Protein AF-A0A4C1ZN39-F1 (afdb_monomer_lite)

Foldseek 3Di:
DVVVVVVVVVVVVVVVVVVVVVVVVVVVVVVVVVVVVVVVVVVVVVVVVVVVVVVVVVVVVVVVVVVVVVVVVVVVVVVVVVVVVVVVVVVVVVVVVVVVVVCCVVPPVVVVVVVVVVVVVVVVVVVVVVVVVVVVVVVVVVVVVVVVVVVVVVVVVVVVVVVVVVVVVVVVVVVVVVVVVVVVVVVVVVVVVVVVVVVVVVVVVVVVVVVVVVVVVVVVVVVVVVVVVVVVVVVVVVVVVVVVVVVVVVVVVVVVVVVVVVVVVVVVVVVVVVVVVVVVVVVVVVVVVVVVVVVVVVVVVVVVVVVVVVVVVVVVVVVVVVVVVVVVVVVVVVVVVVVVVVVVVVVVVVVVVVVVVVVVVVCVVVNHYDEDDDEYDDDYDDYDEEEYDYDYDEDYDDEEEYDDDDDDDDDDDDDDDDDDDDPDPVVVVVVVVVVVVVVVVVVVVVVVVVVVVVVVVVVVVVVVVVVVVVVVVVVVVVVVVVVVVVVVVVVVVVVVVVVVVVVVVVVVVVVVVVVVVVVVVVCVVVPPDDDDDDDDDDDDDDDDDDDDDDPDDDDDDDDD

InterPro domains:
  IPR030465 Centrosomal protein of 131kDa [PTHR31540] (7-375)
  IPR060548 CEP131, coiled-coil domain [PF27681] (3-84)
  IPR060549 CEP131, C-terminal domain [PF27695] (118-371)
  IPR060549 CEP131, C-terminal domain [PF27695] (429-509)

Radius of gyration: 135.56 Å; chains: 1; bounding box: 241×56×458 Å

Sequence (560 aa):
MIAKVNALEKQSNRNVSKVKQECEAAIKRHQNFIDQLINDKKTLNHRIEQLVDERRSMEERWKRSAQTLEERYKLELKNQHDKMVAAQQVARQRWVRQKAEKIKELTVKGLEEELREMADRQQKEIADLRMAQAEQMSRMQVKHNAELEELRRTMEEEKETALIKERQLASSRMEKQILELELTYQEQRTKLVNEMRAENERLAEALGERERTNKLQIEEWRQEQERIIEEKKSLEEDELAKKKENLEEELKRHRKEMEGEFERYKREFEAEQQVILKRKVTEISMQHKLERDREIEKAIESMEAEAQQGRKELQDALRRNKEQYEIELKELAETEQATLKRYQDAQARIRQTEAKCAELEVTISQLETRNRVLVEVCIIECSIGLHRIFFQKPGNTLVTPLVLLVCTGGGYHLVSGDSPAPLKCYKKKNSQLEEQAEETRASCENSWKSKLEQCRVEMNELKKTHEEQMHQLYAKVKVAVARKDTAIQALTRESAKAQEKIALLEQKLQQQRKDFLKQNVREKSVGELDTPLGYVKRDLGSKRRTTPPNPAHLIRAPHP

pLDDT: mean 77.3, std 20.12, range [15.05, 98.0]

Structure (mmCIF, N/CA/C/O backbone):
data_AF-A0A4C1ZN39-F1
#
_entry.id   AF-A0A4C1ZN39-F1
#
loop_
_atom_site.group_PDB
_atom_site.id
_atom_site.type_symbol
_atom_site.label_atom_id
_atom_site.label_alt_id
_atom_site.label_comp_id
_atom_site.label_asym_id
_atom_site.label_entity_id
_atom_site.label_seq_id
_atom_site.pdbx_PDB_ins_code
_atom_site.Cartn_x
_atom_site.Cartn_y
_atom_site.Cartn_z
_atom_site.occupancy
_atom_site.B_iso_or_equiv
_atom_site.auth_seq_id
_atom_site.auth_comp_id
_atom_site.auth_asym_id
_atom_site.auth_atom_id
_atom_site.pdbx_PDB_model_num
ATOM 1 N N . MET A 1 1 ? 136.713 -0.953 -186.720 1.00 53.69 1 MET A N 1
ATOM 2 C CA . MET A 1 1 ? 135.593 -0.441 -185.890 1.00 53.69 1 MET A CA 1
ATOM 3 C C . MET A 1 1 ? 135.269 -1.337 -184.691 1.00 53.69 1 MET A C 1
ATOM 5 O O . MET A 1 1 ? 135.298 -0.821 -183.581 1.00 53.69 1 MET A O 1
ATOM 9 N N . ILE A 1 2 ? 135.007 -2.640 -184.886 1.00 60.47 2 ILE A N 1
ATOM 10 C CA . ILE A 1 2 ? 134.449 -3.594 -183.892 1.00 60.47 2 ILE A CA 1
ATOM 11 C C . ILE A 1 2 ? 134.962 -3.423 -182.443 1.00 60.47 2 ILE A C 1
ATOM 13 O O . ILE A 1 2 ? 134.154 -3.275 -181.529 1.00 60.47 2 ILE A O 1
ATOM 17 N N . ALA A 1 3 ? 136.282 -3.368 -182.220 1.00 61.78 3 ALA A N 1
ATOM 18 C CA . ALA A 1 3 ? 136.865 -3.264 -180.874 1.00 61.78 3 ALA A CA 1
ATOM 19 C C . ALA A 1 3 ? 136.377 -2.049 -180.050 1.00 61.78 3 ALA A C 1
ATOM 21 O O . ALA A 1 3 ? 136.290 -2.131 -178.826 1.00 61.78 3 ALA A O 1
ATOM 22 N N . LYS A 1 4 ? 136.020 -0.931 -180.704 1.00 59.69 4 LYS A N 1
ATOM 23 C CA . LYS A 1 4 ? 135.564 0.291 -180.020 1.00 59.69 4 LYS A CA 1
ATOM 24 C C . LYS A 1 4 ? 134.121 0.172 -179.509 1.00 59.69 4 LYS A C 1
ATOM 26 O O . LYS A 1 4 ? 133.805 0.742 -178.472 1.00 59.69 4 LYS A O 1
ATOM 31 N N . VAL A 1 5 ? 133.277 -0.611 -180.190 1.00 63.00 5 VAL A N 1
ATOM 32 C CA . VAL A 1 5 ? 131.890 -0.891 -179.769 1.00 63.00 5 VAL A CA 1
ATOM 33 C C . VAL A 1 5 ? 131.886 -1.774 -178.520 1.00 63.00 5 VAL A C 1
ATOM 35 O O . VAL A 1 5 ? 131.293 -1.410 -177.512 1.00 63.00 5 VAL A O 1
ATOM 38 N N . ASN A 1 6 ? 132.640 -2.877 -178.545 1.00 66.00 6 ASN A N 1
ATOM 39 C CA . ASN A 1 6 ? 132.684 -3.855 -177.450 1.00 66.00 6 ASN A CA 1
ATOM 40 C C . ASN A 1 6 ? 133.222 -3.248 -176.127 1.00 66.00 6 ASN A C 1
ATOM 42 O O . ASN A 1 6 ? 132.794 -3.612 -175.030 1.00 66.00 6 ASN A O 1
ATOM 46 N N . ALA A 1 7 ? 134.129 -2.266 -176.221 1.00 66.94 7 ALA A N 1
ATOM 47 C CA . ALA A 1 7 ? 134.603 -1.492 -175.071 1.00 66.94 7 ALA A CA 1
ATOM 48 C C . ALA A 1 7 ? 133.510 -0.577 -174.478 1.00 66.94 7 ALA A C 1
ATOM 50 O O . ALA A 1 7 ? 133.316 -0.569 -173.260 1.00 66.94 7 ALA A O 1
ATOM 51 N N . LEU A 1 8 ? 132.772 0.148 -175.329 1.00 66.31 8 LEU A N 1
ATOM 52 C CA . LEU A 1 8 ? 131.648 1.001 -174.919 1.00 66.31 8 LEU A CA 1
ATOM 53 C C . LEU A 1 8 ? 130.492 0.183 -174.326 1.00 66.31 8 LEU A C 1
ATOM 55 O O . LEU A 1 8 ? 129.876 0.603 -173.354 1.00 66.31 8 LEU A O 1
ATOM 59 N N . GLU A 1 9 ? 130.237 -1.012 -174.850 1.00 72.62 9 GLU A N 1
ATOM 60 C CA . GLU A 1 9 ? 129.202 -1.930 -174.365 1.00 72.62 9 GLU A CA 1
ATOM 61 C C . GLU A 1 9 ? 129.527 -2.471 -172.959 1.00 72.62 9 GLU A C 1
ATOM 63 O O . GLU A 1 9 ? 128.688 -2.427 -172.055 1.00 72.62 9 GLU A O 1
ATOM 68 N N . LYS A 1 10 ? 130.789 -2.855 -172.704 1.00 74.81 10 LYS A N 1
ATOM 69 C CA . LYS A 1 10 ? 131.269 -3.169 -171.344 1.00 74.81 10 LYS A CA 1
ATOM 70 C C . LYS A 1 10 ? 131.246 -1.962 -170.403 1.00 74.81 10 LYS A C 1
ATOM 72 O O . LYS A 1 10 ? 131.022 -2.145 -169.207 1.00 74.81 10 LYS A O 1
ATOM 77 N N . GLN A 1 11 ? 131.465 -0.745 -170.902 1.00 76.00 11 GLN A N 1
ATOM 78 C CA . GLN A 1 11 ? 131.330 0.477 -170.103 1.00 76.00 11 GLN A CA 1
ATOM 79 C C . GLN A 1 11 ? 129.857 0.765 -169.762 1.00 76.00 11 GLN A C 1
ATOM 81 O O . GLN A 1 11 ? 129.551 1.053 -168.607 1.00 76.00 11 GLN A O 1
ATOM 86 N N . SER A 1 12 ? 128.945 0.590 -170.721 1.00 75.94 12 SER A N 1
ATOM 87 C CA . SER A 1 12 ? 127.497 0.718 -170.530 1.00 75.94 12 SER A CA 1
ATOM 88 C C . SER A 1 12 ? 126.984 -0.256 -169.467 1.00 75.94 12 SER A C 1
ATOM 90 O O . SER A 1 12 ? 126.420 0.174 -168.465 1.00 75.94 12 SER A O 1
ATOM 92 N N . ASN A 1 13 ? 127.296 -1.553 -169.584 1.00 76.50 13 ASN A N 1
ATOM 93 C CA . ASN A 1 13 ? 126.868 -2.557 -168.601 1.00 76.50 13 ASN A CA 1
ATOM 94 C C . ASN A 1 13 ? 127.448 -2.316 -167.192 1.00 76.50 13 ASN A C 1
ATOM 96 O O . ASN A 1 13 ? 126.787 -2.609 -166.196 1.00 76.50 13 ASN A O 1
ATOM 100 N N . ARG A 1 14 ? 128.648 -1.728 -167.075 1.00 78.69 14 ARG A N 1
ATOM 101 C CA . ARG A 1 14 ? 129.199 -1.282 -165.779 1.00 78.69 14 ARG A CA 1
ATOM 102 C C . ARG A 1 14 ? 128.427 -0.095 -165.201 1.00 78.69 14 ARG A C 1
ATOM 104 O O . ARG A 1 14 ? 128.161 -0.091 -164.003 1.00 78.69 14 ARG A O 1
ATOM 111 N N . ASN A 1 15 ? 128.040 0.872 -166.032 1.00 78.56 15 ASN A N 1
ATOM 112 C CA . ASN A 1 15 ? 127.225 2.012 -165.609 1.00 78.56 15 ASN A CA 1
ATOM 113 C C . ASN A 1 15 ? 125.816 1.562 -165.187 1.00 78.56 15 ASN A C 1
ATOM 115 O O . ASN A 1 15 ? 125.360 1.943 -164.115 1.00 78.56 15 ASN A O 1
ATOM 119 N N . VAL A 1 16 ? 125.166 0.686 -165.963 1.00 80.94 16 VAL A N 1
ATOM 120 C CA . VAL A 1 16 ? 123.866 0.080 -165.616 1.00 80.94 16 VAL A CA 1
ATOM 121 C C . VAL A 1 16 ? 123.954 -0.695 -164.298 1.00 80.94 16 VAL A C 1
ATOM 123 O O . VAL A 1 16 ? 123.079 -0.550 -163.450 1.00 80.94 16 VAL A O 1
ATOM 126 N N . SER A 1 17 ? 125.023 -1.469 -164.081 1.00 81.56 17 SER A N 1
ATOM 127 C CA . SER A 1 17 ? 125.236 -2.196 -162.821 1.00 81.56 17 SER A CA 1
ATOM 128 C C . SER A 1 17 ? 125.414 -1.255 -161.620 1.00 81.56 17 SER A C 1
ATOM 130 O O . SER A 1 17 ? 124.803 -1.483 -160.577 1.00 81.56 17 SER A O 1
ATOM 132 N N . LYS A 1 18 ? 126.164 -0.150 -161.773 1.00 84.44 18 LYS A N 1
ATOM 133 C CA . LYS A 1 18 ? 126.271 0.893 -160.736 1.00 84.44 18 LYS A CA 1
ATOM 134 C C . LYS A 1 18 ? 124.925 1.539 -160.422 1.00 84.44 18 LYS A C 1
ATOM 136 O O . LYS A 1 18 ? 124.524 1.535 -159.266 1.00 84.44 18 LYS A O 1
ATOM 141 N N . VAL A 1 19 ? 124.203 2.014 -161.439 1.00 83.25 19 VAL A N 1
ATOM 142 C CA . VAL A 1 19 ? 122.871 2.620 -161.262 1.00 83.25 19 VAL A CA 1
ATOM 143 C C . VAL A 1 19 ? 121.916 1.630 -160.589 1.00 83.25 19 VAL A C 1
ATOM 145 O O . VAL A 1 19 ? 121.197 2.008 -159.671 1.00 83.25 19 VAL A O 1
ATOM 148 N N . LYS A 1 20 ? 121.960 0.342 -160.954 1.00 84.31 20 LYS A N 1
ATOM 149 C CA . LYS A 1 20 ? 121.171 -0.708 -160.295 1.00 84.31 20 LYS A CA 1
ATOM 150 C C . LYS A 1 20 ? 121.534 -0.863 -158.814 1.00 84.31 20 LYS A C 1
ATOM 152 O O . LYS A 1 20 ? 120.626 -0.897 -157.992 1.00 84.31 20 LYS A O 1
ATOM 157 N N . GLN A 1 21 ? 122.821 -0.886 -158.458 1.00 85.56 21 GLN A N 1
ATOM 158 C CA . GLN A 1 21 ? 123.270 -0.935 -157.058 1.00 85.56 21 GLN A CA 1
ATOM 159 C C . GLN A 1 21 ? 122.907 0.336 -156.271 1.00 85.56 21 GLN A C 1
ATOM 161 O O . GLN A 1 21 ? 122.518 0.249 -155.109 1.00 85.56 21 GLN A O 1
ATOM 166 N N . GLU A 1 22 ? 122.989 1.514 -156.891 1.00 84.25 22 GLU A N 1
ATOM 167 C CA . GLU A 1 22 ? 122.606 2.797 -156.291 1.00 84.25 22 GLU A CA 1
ATOM 168 C C . GLU A 1 22 ? 121.086 2.870 -156.054 1.00 84.25 22 GLU A C 1
ATOM 170 O O . GLU A 1 22 ? 120.650 3.263 -154.968 1.00 84.25 22 GLU A O 1
ATOM 175 N N . CYS A 1 23 ? 120.277 2.394 -157.008 1.00 84.31 23 CYS A N 1
ATOM 176 C CA . CYS A 1 23 ? 118.833 2.216 -156.852 1.00 84.31 23 CYS A CA 1
ATOM 177 C C . CYS A 1 23 ? 118.491 1.176 -155.774 1.00 84.31 23 CYS A C 1
ATOM 179 O O . CYS A 1 23 ? 117.649 1.451 -154.926 1.00 84.31 23 CYS A O 1
ATOM 181 N N . GLU A 1 24 ? 119.152 0.017 -155.740 1.00 88.00 24 GLU A N 1
ATOM 182 C CA . GLU A 1 24 ? 118.952 -1.005 -154.700 1.00 88.00 24 GLU A CA 1
ATOM 183 C C . GLU A 1 24 ? 119.334 -0.484 -153.304 1.00 88.00 24 GLU A C 1
ATOM 185 O O . GLU A 1 24 ? 118.616 -0.726 -152.333 1.00 88.00 24 GLU A O 1
ATOM 190 N N . ALA A 1 25 ? 120.405 0.307 -153.192 1.00 87.06 25 ALA A N 1
ATOM 191 C CA . ALA A 1 25 ? 120.806 0.967 -151.950 1.00 87.06 25 ALA A CA 1
ATOM 192 C C . ALA A 1 25 ? 119.880 2.134 -151.553 1.00 87.06 25 ALA A C 1
ATOM 194 O O . ALA A 1 25 ? 119.763 2.451 -150.367 1.00 87.06 25 ALA A O 1
ATOM 195 N N . ALA A 1 26 ? 119.211 2.792 -152.505 1.00 86.62 26 ALA A N 1
ATOM 196 C CA . ALA A 1 26 ? 118.139 3.747 -152.223 1.00 86.62 26 ALA A CA 1
ATOM 197 C C . ALA A 1 26 ? 116.871 3.024 -151.739 1.00 86.62 26 ALA A C 1
ATOM 199 O O . ALA A 1 26 ? 116.381 3.329 -150.654 1.00 86.62 26 ALA A O 1
ATOM 200 N N . ILE A 1 27 ? 116.410 2.001 -152.467 1.00 87.75 27 ILE A N 1
ATOM 201 C CA . ILE A 1 27 ? 115.259 1.160 -152.105 1.00 87.75 27 ILE A CA 1
ATOM 202 C C . ILE A 1 27 ? 115.457 0.546 -150.718 1.00 87.75 27 ILE A C 1
ATOM 204 O O . ILE A 1 27 ? 114.564 0.649 -149.888 1.00 87.75 27 ILE A O 1
ATOM 208 N N . LYS A 1 28 ? 116.635 -0.011 -150.406 1.00 90.00 28 LYS A N 1
ATOM 209 C CA . LYS A 1 28 ? 116.909 -0.597 -149.084 1.00 90.00 28 LYS A CA 1
ATOM 210 C C . LYS A 1 28 ? 116.916 0.443 -147.956 1.00 90.00 28 LYS A C 1
ATOM 212 O O . LYS A 1 28 ? 116.462 0.140 -146.858 1.00 90.00 28 LYS A O 1
ATOM 217 N N . ARG A 1 29 ? 117.368 1.678 -148.210 1.00 89.75 29 ARG A N 1
ATOM 218 C CA . ARG A 1 29 ? 117.242 2.784 -147.239 1.00 89.75 29 ARG A CA 1
ATOM 219 C C . ARG A 1 29 ? 115.787 3.210 -147.047 1.00 89.75 29 ARG A C 1
ATOM 221 O O . ARG A 1 29 ? 115.376 3.411 -145.910 1.00 89.75 29 ARG A O 1
ATOM 228 N N . HIS A 1 30 ? 115.005 3.303 -148.123 1.00 91.00 30 HIS A N 1
ATOM 229 C CA . HIS A 1 30 ? 113.576 3.605 -148.037 1.00 91.00 30 HIS A CA 1
ATOM 230 C C . HIS A 1 30 ? 112.795 2.491 -147.331 1.00 91.00 30 HIS A C 1
ATOM 232 O O . HIS A 1 30 ? 111.967 2.805 -146.488 1.00 91.00 30 HIS A O 1
ATOM 238 N N . GLN A 1 31 ? 113.106 1.218 -147.591 1.00 91.50 31 GLN A N 1
ATOM 239 C CA . GLN A 1 31 ? 112.515 0.071 -146.901 1.00 91.50 31 GLN A CA 1
ATOM 240 C C . GLN A 1 31 ? 112.815 0.125 -145.398 1.00 91.50 31 GLN A C 1
ATOM 242 O O . GLN A 1 31 ? 111.883 0.159 -144.606 1.00 91.50 31 GLN A O 1
ATOM 247 N N . ASN A 1 32 ? 114.087 0.274 -145.004 1.00 92.00 32 ASN A N 1
ATOM 248 C CA . ASN A 1 32 ? 114.463 0.431 -143.595 1.00 92.00 32 ASN A CA 1
ATOM 249 C C . ASN A 1 32 ? 113.745 1.620 -142.918 1.00 92.00 32 ASN A C 1
ATOM 251 O O . ASN A 1 32 ? 113.350 1.517 -141.761 1.00 92.00 32 ASN A O 1
ATOM 255 N N . PHE A 1 33 ? 113.571 2.743 -143.625 1.00 93.00 33 PHE A N 1
ATOM 256 C CA . PHE A 1 33 ? 112.860 3.919 -143.112 1.00 93.00 33 PHE A CA 1
ATOM 257 C C . PHE A 1 33 ? 111.342 3.693 -143.004 1.00 93.00 33 PHE A C 1
ATOM 259 O O . PHE A 1 33 ? 110.729 4.119 -142.030 1.00 93.00 33 PHE A O 1
ATOM 266 N N . ILE A 1 34 ? 110.737 2.976 -143.955 1.00 92.44 34 ILE A N 1
ATOM 267 C CA . ILE A 1 34 ? 109.336 2.538 -143.896 1.00 92.44 34 ILE A CA 1
ATOM 268 C C . ILE A 1 34 ? 109.130 1.576 -142.720 1.00 92.44 34 ILE A C 1
ATOM 270 O O . ILE A 1 34 ? 108.191 1.757 -141.951 1.00 92.44 34 ILE A O 1
ATOM 274 N N . ASP A 1 35 ? 110.023 0.606 -142.527 1.00 93.25 35 ASP A N 1
ATOM 275 C CA . ASP A 1 35 ? 109.957 -0.356 -141.423 1.00 93.25 35 ASP A CA 1
ATOM 276 C C . ASP A 1 35 ? 110.160 0.326 -140.060 1.00 93.25 35 ASP A C 1
ATOM 278 O O . ASP A 1 35 ? 109.463 -0.004 -139.095 1.00 93.25 35 ASP A O 1
ATOM 282 N N . GLN A 1 36 ? 111.037 1.336 -139.987 1.00 92.94 36 GLN A N 1
ATOM 283 C CA . GLN A 1 36 ? 111.154 2.211 -138.821 1.00 92.94 36 GLN A CA 1
ATOM 284 C C . GLN A 1 36 ? 109.842 2.969 -138.567 1.00 92.94 36 GLN A C 1
ATOM 286 O O . GLN A 1 36 ? 109.280 2.829 -137.486 1.00 92.94 36 GLN A O 1
ATOM 291 N N . LEU A 1 37 ? 109.290 3.680 -139.557 1.00 94.25 37 LEU A N 1
ATOM 292 C CA . LEU A 1 37 ? 108.017 4.405 -139.415 1.00 94.25 37 LEU A CA 1
ATOM 293 C C . LEU A 1 37 ? 106.839 3.485 -139.048 1.00 94.25 37 LEU A C 1
ATOM 295 O O . LEU A 1 37 ? 105.943 3.891 -138.309 1.00 94.25 37 LEU A O 1
ATOM 299 N N . ILE A 1 38 ? 106.830 2.238 -139.527 1.00 92.81 38 ILE A N 1
ATOM 300 C CA . ILE A 1 38 ? 105.842 1.220 -139.149 1.00 92.81 38 ILE A CA 1
ATOM 301 C C . ILE A 1 38 ? 106.004 0.824 -137.676 1.00 92.81 38 ILE A C 1
ATOM 303 O O . ILE A 1 38 ? 105.000 0.672 -136.979 1.00 92.81 38 ILE A O 1
ATOM 307 N N . ASN A 1 39 ? 107.232 0.662 -137.183 1.00 93.25 39 ASN A N 1
ATOM 308 C CA . ASN A 1 39 ? 107.491 0.312 -135.786 1.00 93.25 39 ASN A CA 1
ATOM 309 C C . ASN A 1 39 ? 107.272 1.499 -134.834 1.00 93.25 39 ASN A C 1
ATOM 311 O O . ASN A 1 39 ? 106.670 1.313 -133.775 1.00 93.25 39 ASN A O 1
ATOM 315 N N . ASP A 1 40 ? 107.631 2.716 -135.240 1.00 93.19 40 ASP A N 1
ATOM 316 C CA . ASP A 1 40 ? 107.322 3.952 -134.517 1.00 93.19 40 ASP A CA 1
ATOM 317 C C . ASP A 1 40 ? 105.799 4.144 -134.430 1.00 93.19 40 ASP A C 1
ATOM 319 O O . ASP A 1 40 ? 105.265 4.357 -133.342 1.00 93.19 40 ASP A O 1
ATOM 323 N N . LYS A 1 41 ? 105.064 3.938 -135.536 1.00 94.62 41 LYS A N 1
ATOM 324 C CA . LYS A 1 41 ? 103.590 3.940 -135.552 1.00 94.62 41 LYS A CA 1
ATOM 325 C C . LYS A 1 41 ? 102.992 2.869 -134.635 1.00 94.62 41 LYS A C 1
ATOM 327 O O . LYS A 1 41 ? 102.051 3.173 -133.911 1.00 94.62 41 LYS A O 1
ATOM 332 N N . LYS A 1 42 ? 103.499 1.629 -134.646 1.00 94.81 42 LYS A N 1
ATOM 333 C CA . LYS A 1 42 ? 103.030 0.566 -133.731 1.00 94.81 42 LYS A CA 1
ATOM 334 C C . LYS A 1 42 ? 103.260 0.950 -132.268 1.00 94.81 42 LYS A C 1
ATOM 336 O O . LYS A 1 42 ? 102.365 0.772 -131.450 1.00 94.81 42 LYS A O 1
ATOM 341 N N . THR A 1 43 ? 104.427 1.509 -131.955 1.00 93.81 43 THR A N 1
ATOM 342 C CA . THR A 1 43 ? 104.801 1.930 -130.596 1.00 93.81 43 THR A CA 1
ATOM 343 C C . THR A 1 43 ? 103.945 3.107 -130.121 1.00 93.81 43 THR A C 1
ATOM 345 O O . THR A 1 43 ? 103.439 3.088 -129.000 1.00 93.81 43 THR A O 1
ATOM 348 N N . LEU A 1 44 ? 103.705 4.095 -130.991 1.00 93.81 44 LEU A N 1
ATOM 349 C CA . LEU A 1 44 ? 102.790 5.211 -130.742 1.00 93.81 44 LEU A CA 1
ATOM 350 C C . LEU A 1 44 ? 101.347 4.739 -130.557 1.00 93.81 44 LEU A C 1
ATOM 352 O O . LEU A 1 44 ? 100.720 5.131 -129.578 1.00 93.81 44 LEU A O 1
ATOM 356 N N . ASN A 1 45 ? 100.836 3.866 -131.432 1.00 94.25 45 ASN A N 1
ATOM 357 C CA . ASN A 1 45 ? 99.505 3.272 -131.284 1.00 94.25 45 ASN A CA 1
ATOM 358 C C . ASN A 1 45 ? 99.374 2.549 -129.939 1.00 94.25 45 ASN A C 1
ATOM 360 O O . ASN A 1 45 ? 98.434 2.823 -129.200 1.00 94.25 45 ASN A O 1
ATOM 364 N N . HIS A 1 46 ? 100.344 1.706 -129.577 1.00 94.69 46 HIS A N 1
ATOM 365 C CA . HIS A 1 46 ? 100.300 0.991 -128.307 1.00 94.69 46 HIS A CA 1
ATOM 366 C C . HIS A 1 46 ? 100.385 1.934 -127.096 1.00 94.69 46 HIS A C 1
ATOM 368 O O . HIS A 1 46 ? 99.700 1.721 -126.097 1.00 94.69 46 HIS A O 1
ATOM 374 N N . ARG A 1 47 ? 101.152 3.033 -127.174 1.00 94.88 47 ARG A N 1
ATOM 375 C CA . ARG A 1 47 ? 101.153 4.045 -126.105 1.00 94.88 47 ARG A CA 1
ATOM 376 C C . ARG A 1 47 ? 99.845 4.844 -126.053 1.00 94.88 47 ARG A C 1
ATOM 378 O O . ARG A 1 47 ? 99.432 5.223 -124.962 1.00 94.88 47 ARG A O 1
ATOM 385 N N . ILE A 1 48 ? 99.171 5.064 -127.183 1.00 94.94 48 ILE A N 1
ATOM 386 C CA . ILE A 1 48 ? 97.827 5.663 -127.236 1.00 94.94 48 ILE A CA 1
ATOM 387 C C . ILE A 1 48 ? 96.793 4.717 -126.609 1.00 94.94 48 ILE A C 1
ATOM 389 O O . ILE A 1 48 ? 95.998 5.169 -125.793 1.00 94.94 48 ILE A O 1
ATOM 393 N N . GLU A 1 49 ? 96.834 3.419 -126.921 1.00 95.12 49 GLU A N 1
ATOM 394 C CA . GLU A 1 49 ? 95.994 2.382 -126.300 1.00 95.12 49 GLU A CA 1
ATOM 395 C C . GLU A 1 49 ? 96.188 2.356 -124.776 1.00 95.12 49 GLU A C 1
ATOM 397 O O . GLU A 1 49 ? 95.221 2.523 -124.032 1.00 95.12 49 GLU A O 1
ATOM 402 N N . GLN A 1 50 ? 97.442 2.278 -124.309 1.00 94.69 50 GLN A N 1
ATOM 403 C CA . GLN A 1 50 ? 97.782 2.369 -122.884 1.00 94.69 50 GLN A CA 1
ATOM 404 C C . GLN A 1 50 ? 97.229 3.646 -122.240 1.00 94.69 50 GLN A C 1
ATOM 406 O O . GLN A 1 50 ? 96.602 3.570 -121.190 1.00 94.69 50 GLN A O 1
ATOM 411 N N . LEU A 1 51 ? 97.411 4.817 -122.862 1.00 95.00 51 LEU A N 1
ATOM 412 C CA . LEU A 1 51 ? 96.903 6.088 -122.334 1.00 95.00 51 LEU A CA 1
ATOM 413 C C . LEU A 1 51 ? 95.367 6.155 -122.316 1.00 95.00 51 LEU A C 1
ATOM 415 O O . LEU A 1 51 ? 94.798 6.787 -121.427 1.00 95.00 51 LEU A O 1
ATOM 419 N N . VAL A 1 52 ? 94.679 5.507 -123.261 1.00 95.50 52 VAL A N 1
ATOM 420 C CA . VAL A 1 52 ? 93.211 5.406 -123.278 1.00 95.50 52 VAL A CA 1
ATOM 421 C C . VAL A 1 52 ? 92.711 4.507 -122.147 1.00 95.50 52 VAL A C 1
ATOM 423 O O . VAL A 1 52 ? 91.780 4.907 -121.446 1.00 95.50 52 VAL A O 1
ATOM 426 N N . ASP A 1 53 ? 93.340 3.356 -121.906 1.00 94.69 53 ASP A N 1
ATOM 427 C CA . ASP A 1 53 ? 92.970 2.462 -120.802 1.00 94.69 53 ASP A CA 1
ATOM 428 C C . ASP A 1 53 ? 93.386 3.017 -119.427 1.00 94.69 53 ASP A C 1
ATOM 430 O O . ASP A 1 53 ? 92.606 2.945 -118.474 1.00 94.69 53 ASP A O 1
ATOM 434 N N . GLU A 1 54 ? 94.547 3.675 -119.318 1.00 94.81 54 GLU A N 1
ATOM 435 C CA . GLU A 1 54 ? 94.945 4.467 -118.145 1.00 94.81 54 GLU A CA 1
ATOM 436 C C . GLU A 1 54 ? 93.861 5.512 -117.831 1.00 94.81 54 GLU A C 1
ATOM 438 O O . GLU A 1 54 ? 93.330 5.528 -116.714 1.00 94.81 54 GLU A O 1
ATOM 443 N N . ARG A 1 55 ? 93.457 6.323 -118.824 1.00 93.38 55 ARG A N 1
ATOM 444 C CA . ARG A 1 55 ? 92.411 7.350 -118.680 1.00 93.38 55 ARG A CA 1
ATOM 445 C C . ARG A 1 55 ? 91.068 6.741 -118.281 1.00 93.38 55 ARG A C 1
ATOM 447 O O . ARG A 1 55 ? 90.469 7.204 -117.316 1.00 93.38 55 ARG A O 1
ATOM 454 N N . ARG A 1 56 ? 90.628 5.668 -118.944 1.00 94.94 56 ARG A N 1
ATOM 455 C CA . ARG A 1 56 ? 89.370 4.959 -118.649 1.00 94.94 56 ARG A CA 1
ATOM 456 C C . ARG A 1 56 ? 89.363 4.361 -117.238 1.00 94.94 56 ARG A C 1
ATOM 458 O O . ARG A 1 56 ? 88.371 4.474 -116.520 1.00 94.94 56 ARG A O 1
ATOM 465 N N . SER A 1 57 ? 90.487 3.795 -116.794 1.00 93.75 57 SER A N 1
ATOM 466 C CA . SER A 1 57 ? 90.642 3.280 -115.428 1.00 93.75 57 SER A CA 1
ATOM 467 C C . SER A 1 57 ? 90.605 4.391 -114.370 1.00 93.75 57 SER A C 1
ATOM 469 O O . SER A 1 57 ? 90.199 4.143 -113.234 1.00 93.75 57 SER A O 1
ATOM 471 N N . MET A 1 58 ? 91.042 5.607 -114.715 1.00 92.75 58 MET A N 1
ATOM 472 C CA . MET A 1 58 ? 90.960 6.786 -113.851 1.00 92.75 58 MET A CA 1
ATOM 473 C C . MET A 1 58 ? 89.537 7.349 -113.836 1.00 92.75 58 MET A C 1
ATOM 475 O O . MET A 1 58 ? 88.990 7.542 -112.755 1.00 92.75 58 MET A O 1
ATOM 479 N N . GLU A 1 59 ? 88.908 7.536 -115.001 1.00 93.94 59 GLU A N 1
ATOM 480 C CA . GLU A 1 59 ? 87.499 7.931 -115.151 1.00 93.94 59 GLU A CA 1
ATOM 481 C C . GLU A 1 59 ? 86.577 7.037 -114.313 1.00 93.94 59 GLU A C 1
ATOM 483 O O . GLU A 1 59 ? 85.755 7.539 -113.547 1.00 93.94 59 GLU A O 1
ATOM 488 N N . GLU A 1 60 ? 86.737 5.711 -114.389 1.00 94.75 60 GLU A N 1
ATOM 489 C CA . GLU A 1 60 ? 85.865 4.800 -113.650 1.00 94.75 60 GLU A CA 1
ATOM 490 C C . GLU A 1 60 ? 86.183 4.747 -112.145 1.00 94.75 60 GLU A C 1
ATOM 492 O O . GLU A 1 60 ? 85.262 4.646 -111.331 1.00 94.75 60 GLU A O 1
ATOM 497 N N . ARG A 1 61 ? 87.451 4.915 -111.735 1.00 94.94 61 ARG A N 1
ATOM 498 C CA . ARG A 1 61 ? 87.804 5.119 -110.316 1.00 94.94 61 ARG A CA 1
ATOM 499 C C . ARG A 1 61 ? 87.175 6.396 -109.758 1.00 94.94 61 ARG A C 1
ATOM 501 O O . ARG A 1 61 ? 86.574 6.348 -108.685 1.00 94.94 61 ARG A O 1
ATOM 508 N N . TRP A 1 62 ? 87.245 7.508 -110.491 1.00 95.06 62 TRP A N 1
ATOM 509 C CA . TRP A 1 62 ? 86.599 8.765 -110.108 1.00 95.06 62 TRP A CA 1
ATOM 510 C C . TRP A 1 62 ? 85.075 8.633 -110.061 1.00 95.06 62 TRP A C 1
ATOM 512 O O . TRP A 1 62 ? 84.472 9.067 -109.084 1.00 95.06 62 TRP A O 1
ATOM 522 N N . LYS A 1 63 ? 84.455 7.959 -111.038 1.00 94.94 63 LYS A N 1
ATOM 523 C CA . LYS A 1 63 ? 83.009 7.694 -111.058 1.00 94.94 63 LYS A CA 1
ATOM 524 C C . LYS A 1 63 ? 82.551 6.876 -109.845 1.00 94.94 63 LYS A C 1
ATOM 526 O O . LYS A 1 63 ? 81.600 7.271 -109.177 1.00 94.94 63 LYS A O 1
ATOM 531 N N . ARG A 1 64 ? 83.246 5.778 -109.518 1.00 95.38 64 ARG A N 1
ATOM 532 C CA . ARG A 1 64 ? 82.950 4.945 -108.334 1.00 95.38 64 ARG A CA 1
ATOM 533 C C . ARG A 1 64 ? 83.170 5.714 -107.024 1.00 95.38 64 ARG A C 1
ATOM 535 O O . ARG A 1 64 ? 82.369 5.582 -106.102 1.00 95.38 64 ARG A O 1
ATOM 542 N N . SER A 1 65 ? 84.212 6.546 -106.950 1.00 94.06 65 SER A N 1
ATOM 543 C CA . SER A 1 65 ? 84.485 7.417 -105.796 1.00 94.06 65 SER A CA 1
ATOM 544 C C . SER A 1 65 ? 83.377 8.461 -105.594 1.00 94.06 65 SER A C 1
ATOM 546 O O . SER A 1 65 ? 82.827 8.572 -104.499 1.00 94.06 65 SER A O 1
ATOM 548 N N . ALA A 1 66 ? 82.971 9.151 -106.667 1.00 94.44 66 ALA A N 1
ATOM 549 C CA . ALA A 1 66 ? 81.878 10.122 -106.651 1.00 94.44 66 ALA A CA 1
ATOM 550 C C . ALA A 1 66 ? 80.540 9.481 -106.248 1.00 94.44 66 ALA A C 1
ATOM 552 O O . ALA A 1 66 ? 79.865 10.006 -105.368 1.00 94.44 66 ALA A O 1
ATOM 553 N N . GLN A 1 67 ? 80.201 8.313 -106.806 1.00 95.38 67 GLN A N 1
ATOM 554 C CA . GLN A 1 67 ? 79.001 7.563 -106.420 1.00 95.38 67 GLN A CA 1
ATOM 555 C C . GLN A 1 67 ? 79.038 7.150 -104.937 1.00 95.38 67 GLN A C 1
ATOM 557 O O . GLN A 1 67 ? 78.068 7.365 -104.217 1.00 95.38 67 GLN A O 1
ATOM 562 N N . THR A 1 68 ? 80.172 6.633 -104.448 1.00 94.12 68 THR A N 1
ATOM 563 C CA . THR A 1 68 ? 80.342 6.260 -103.028 1.00 94.12 68 THR A CA 1
ATOM 564 C C . THR A 1 68 ? 80.152 7.468 -102.102 1.00 94.12 68 THR A C 1
ATOM 566 O O . THR A 1 68 ? 79.600 7.345 -101.008 1.00 94.12 68 THR A O 1
ATOM 569 N N . LEU A 1 69 ? 80.610 8.648 -102.526 1.00 95.06 69 LEU A N 1
ATOM 570 C CA . LEU A 1 69 ? 80.451 9.896 -101.785 1.00 95.06 69 LEU A CA 1
ATOM 571 C C . LEU A 1 69 ? 78.996 10.399 -101.814 1.00 95.06 69 LEU A C 1
ATOM 573 O O . LEU A 1 69 ? 78.469 10.808 -100.781 1.00 95.06 69 LEU A O 1
ATOM 577 N N . GLU A 1 70 ? 78.323 10.308 -102.961 1.00 94.69 70 GLU A N 1
ATOM 578 C CA . GLU A 1 70 ? 76.909 10.662 -103.123 1.00 94.69 70 GLU A CA 1
ATOM 579 C C . GLU A 1 70 ? 75.993 9.755 -102.281 1.00 94.69 70 GLU A C 1
ATOM 581 O O . GLU A 1 70 ? 75.099 10.241 -101.589 1.00 94.69 70 GLU A O 1
ATOM 586 N N . GLU A 1 71 ? 76.246 8.444 -102.273 1.00 95.62 71 GLU A N 1
ATOM 587 C CA . GLU A 1 71 ? 75.532 7.465 -101.445 1.00 95.62 71 GLU A CA 1
ATOM 588 C C . GLU A 1 71 ? 75.735 7.730 -99.945 1.00 95.62 71 GLU A C 1
ATOM 590 O O . GLU A 1 71 ? 74.770 7.691 -99.177 1.00 95.62 71 GLU A O 1
ATOM 595 N N . ARG A 1 72 ? 76.956 8.097 -99.523 1.00 95.25 72 ARG A N 1
ATOM 596 C CA . ARG A 1 72 ? 77.238 8.531 -98.143 1.00 95.25 72 ARG A CA 1
ATOM 597 C C . ARG A 1 72 ? 76.477 9.801 -97.767 1.00 95.25 72 ARG A C 1
ATOM 599 O O . ARG A 1 72 ? 75.883 9.837 -96.692 1.00 95.25 72 ARG A O 1
ATOM 606 N N . TYR A 1 73 ? 76.447 10.819 -98.630 1.00 95.88 73 TYR A N 1
ATOM 607 C CA . TYR A 1 73 ? 75.689 12.045 -98.354 1.00 95.88 73 TYR A CA 1
ATOM 608 C C . TYR A 1 73 ? 74.174 11.807 -98.334 1.00 95.88 73 TYR A C 1
ATOM 610 O O . TYR A 1 73 ? 73.497 12.334 -97.454 1.00 95.88 73 TYR A O 1
ATOM 618 N N . LYS A 1 74 ? 73.635 10.964 -99.225 1.00 96.00 74 LYS A N 1
ATOM 619 C CA . LYS A 1 74 ? 72.226 10.531 -99.191 1.00 96.00 74 LYS A CA 1
ATOM 620 C C . LYS A 1 74 ? 71.882 9.822 -97.878 1.00 96.00 74 LYS A C 1
ATOM 622 O O . LYS A 1 74 ? 70.856 10.131 -97.270 1.00 96.00 74 LYS A O 1
ATOM 627 N N . LEU A 1 75 ? 72.744 8.909 -97.422 1.00 96.38 75 LEU A N 1
ATOM 628 C CA . LEU A 1 75 ? 72.554 8.201 -96.158 1.00 96.38 75 LEU A CA 1
ATOM 629 C C . LEU A 1 75 ? 72.624 9.152 -94.957 1.00 96.38 75 LEU A C 1
ATOM 631 O O . LEU A 1 75 ? 71.771 9.059 -94.080 1.00 96.38 75 LEU A O 1
ATOM 635 N N . GLU A 1 76 ? 73.577 10.087 -94.921 1.00 95.88 76 GLU A N 1
ATOM 636 C CA . GLU A 1 76 ? 73.704 11.017 -93.793 1.00 95.88 76 GLU A CA 1
ATOM 637 C C . GLU A 1 76 ? 72.586 12.071 -93.766 1.00 95.88 76 GLU A C 1
ATOM 639 O O . GLU A 1 76 ? 72.059 12.365 -92.696 1.00 95.88 76 GLU A O 1
ATOM 644 N N . LEU A 1 77 ? 72.129 12.573 -94.920 1.00 95.25 77 LEU A N 1
ATOM 645 C CA . LEU A 1 77 ? 70.938 13.432 -94.989 1.00 95.25 77 LEU A CA 1
ATOM 646 C C . LEU A 1 77 ? 69.695 12.711 -94.451 1.00 95.25 77 LEU A C 1
ATOM 648 O O . LEU A 1 77 ? 68.941 13.293 -93.668 1.00 95.25 77 LEU A O 1
ATOM 652 N N . LYS A 1 78 ? 69.510 11.430 -94.800 1.00 95.75 78 LYS A N 1
ATOM 653 C CA . LYS A 1 78 ? 68.436 10.609 -94.227 1.00 95.75 78 LYS A CA 1
ATOM 654 C C . LYS A 1 78 ? 68.626 10.403 -92.719 1.00 95.75 78 LYS A C 1
ATOM 656 O O . LYS A 1 78 ? 67.688 10.616 -91.963 1.00 95.75 78 LYS A O 1
ATOM 661 N N . ASN A 1 79 ? 69.835 10.071 -92.271 1.00 95.81 79 ASN A N 1
ATOM 662 C CA . ASN A 1 79 ? 70.186 9.893 -90.859 1.00 95.81 79 ASN A CA 1
ATOM 663 C C . ASN A 1 79 ? 69.857 11.147 -90.024 1.00 95.81 79 ASN A C 1
ATOM 665 O O . ASN A 1 79 ? 69.322 11.044 -88.923 1.00 95.81 79 ASN A O 1
ATOM 669 N N . GLN A 1 80 ? 70.134 12.345 -90.546 1.00 94.56 80 GLN A N 1
ATOM 670 C CA . GLN A 1 80 ? 69.793 13.611 -89.887 1.00 94.56 80 GLN A CA 1
ATOM 671 C C . GLN A 1 80 ? 68.287 13.915 -89.922 1.00 94.56 80 GLN A C 1
ATOM 673 O O . GLN A 1 80 ? 67.744 14.389 -88.923 1.00 94.56 80 GLN A O 1
ATOM 678 N N . HIS A 1 81 ? 67.587 13.584 -91.012 1.00 95.50 81 HIS A N 1
ATOM 679 C CA . HIS A 1 81 ? 66.126 13.677 -91.070 1.00 95.50 81 HIS A CA 1
ATOM 680 C C . HIS A 1 81 ? 65.454 12.747 -90.045 1.00 95.50 81 HIS A C 1
ATOM 682 O O . HIS A 1 81 ? 64.647 13.205 -89.236 1.00 95.50 81 HIS A O 1
ATOM 688 N N . ASP A 1 82 ? 65.844 11.471 -90.010 1.00 95.38 82 ASP A N 1
ATOM 689 C CA . ASP A 1 82 ? 65.296 10.465 -89.097 1.00 95.38 82 ASP A CA 1
ATOM 690 C C . ASP A 1 82 ? 65.571 10.841 -87.621 1.00 95.38 82 ASP A C 1
ATOM 692 O O . ASP A 1 82 ? 64.670 10.751 -86.782 1.00 95.38 82 ASP A O 1
ATOM 696 N N . LYS A 1 83 ? 66.766 11.378 -87.301 1.00 95.50 83 LYS A N 1
ATOM 697 C CA . LYS A 1 83 ? 67.078 11.976 -85.981 1.00 95.50 83 LYS A CA 1
ATOM 698 C C . LYS A 1 83 ? 66.146 13.141 -85.636 1.00 95.50 83 LYS A C 1
ATOM 700 O O . LYS A 1 83 ? 65.651 13.207 -84.511 1.00 95.50 83 LYS A O 1
ATOM 705 N N . MET A 1 84 ? 65.903 14.057 -86.576 1.00 93.38 84 MET A N 1
ATOM 706 C CA . MET A 1 84 ? 65.041 15.224 -86.364 1.00 93.38 84 MET A CA 1
ATOM 707 C C . MET A 1 84 ? 63.581 14.813 -86.120 1.00 93.38 84 MET A C 1
ATOM 709 O O . MET A 1 84 ? 62.958 15.311 -85.181 1.00 93.38 84 MET A O 1
ATOM 713 N N . VAL A 1 85 ? 63.054 13.862 -86.898 1.00 95.00 85 VAL A N 1
ATOM 714 C CA . VAL A 1 85 ? 61.702 13.310 -86.709 1.00 95.00 85 VAL A CA 1
ATOM 715 C C . VAL A 1 85 ? 61.591 12.585 -85.363 1.00 95.00 85 VAL A C 1
ATOM 717 O O . VAL A 1 85 ? 60.632 12.812 -84.622 1.00 95.00 85 VAL A O 1
ATOM 720 N N . ALA A 1 86 ? 62.589 11.778 -84.985 1.00 95.56 86 ALA A N 1
ATOM 721 C CA . ALA A 1 86 ? 62.623 11.118 -83.680 1.00 95.56 86 ALA A CA 1
ATOM 722 C C . ALA A 1 86 ? 62.655 12.129 -82.515 1.00 95.56 86 ALA A C 1
ATOM 724 O O . ALA A 1 86 ? 61.894 11.991 -81.554 1.00 95.56 86 ALA A O 1
ATOM 725 N N . ALA A 1 87 ? 63.473 13.182 -82.614 1.00 94.38 87 ALA A N 1
ATOM 726 C CA . ALA A 1 87 ? 63.542 14.248 -81.615 1.00 94.38 87 ALA A CA 1
ATOM 727 C C . ALA A 1 87 ? 62.211 15.013 -81.489 1.00 94.38 87 ALA A C 1
ATOM 729 O O . ALA A 1 87 ? 61.732 15.234 -80.373 1.00 94.38 87 ALA A O 1
ATOM 730 N N . GLN A 1 88 ? 61.569 15.351 -82.614 1.00 94.81 88 GLN A N 1
ATOM 731 C CA . GLN A 1 88 ? 60.254 15.998 -82.636 1.00 94.81 88 GLN A CA 1
ATOM 732 C C . GLN A 1 88 ? 59.174 15.105 -82.003 1.00 94.81 88 GLN A C 1
ATOM 734 O O . GLN A 1 88 ? 58.363 15.583 -81.206 1.00 94.81 88 GLN A O 1
ATOM 739 N N . GLN A 1 89 ? 59.184 13.802 -82.296 1.00 95.44 89 GLN A N 1
ATOM 740 C CA . GLN A 1 89 ? 58.243 12.840 -81.722 1.00 95.44 89 GLN A CA 1
ATOM 741 C C . GLN A 1 89 ? 58.441 12.679 -80.205 1.00 95.44 89 GLN A C 1
ATOM 743 O O . GLN A 1 89 ? 57.462 12.675 -79.457 1.00 95.44 89 GLN A O 1
ATOM 748 N N . VAL A 1 90 ? 59.687 12.630 -79.717 1.00 95.62 90 VAL A N 1
ATOM 749 C CA . VAL A 1 90 ? 59.984 12.619 -78.271 1.00 95.62 90 VAL A CA 1
ATOM 750 C C . VAL A 1 90 ? 59.536 13.923 -77.601 1.00 95.62 90 VAL A C 1
ATOM 752 O O . VAL A 1 90 ? 58.938 13.876 -76.524 1.00 95.62 90 VAL A O 1
ATOM 755 N N . ALA A 1 91 ? 59.754 15.082 -78.229 1.00 95.44 91 ALA A N 1
ATOM 756 C CA . ALA A 1 91 ? 59.272 16.367 -77.719 1.00 95.44 91 ALA A CA 1
ATOM 757 C C . ALA A 1 91 ? 57.733 16.408 -77.633 1.00 95.44 91 ALA A C 1
ATOM 759 O O . ALA A 1 91 ? 57.183 16.776 -76.591 1.00 95.44 91 ALA A O 1
ATOM 760 N N . ARG A 1 92 ? 57.032 15.936 -78.674 1.00 95.38 92 ARG A N 1
ATOM 761 C CA . ARG A 1 92 ? 55.565 15.815 -78.693 1.00 95.38 92 ARG A CA 1
ATOM 762 C C . ARG A 1 92 ? 55.058 14.882 -77.592 1.00 95.38 92 ARG A C 1
ATOM 764 O O . ARG A 1 92 ? 54.127 15.243 -76.876 1.00 95.38 92 ARG A O 1
ATOM 771 N N . GLN A 1 93 ? 55.684 13.720 -77.400 1.00 95.31 93 GLN A N 1
ATOM 772 C CA . GLN A 1 93 ? 55.325 12.790 -76.323 1.00 95.31 93 GLN A CA 1
ATOM 773 C C . GLN A 1 93 ? 55.556 13.390 -74.928 1.00 95.31 93 GLN A C 1
ATOM 775 O O . GLN A 1 93 ? 54.716 13.206 -74.047 1.00 95.31 93 GLN A O 1
ATOM 780 N N . ARG A 1 94 ? 56.648 14.140 -74.716 1.00 95.06 94 ARG A N 1
ATOM 781 C CA . ARG A 1 94 ? 56.897 14.864 -73.455 1.00 95.06 94 ARG A CA 1
ATOM 782 C C . ARG A 1 94 ? 55.816 15.913 -73.187 1.00 95.06 94 ARG A C 1
ATOM 784 O O . ARG A 1 94 ? 55.275 15.930 -72.086 1.00 95.06 94 ARG A O 1
ATOM 791 N N . TRP A 1 95 ? 55.444 16.712 -74.189 1.00 96.56 95 TRP A N 1
ATOM 792 C CA . TRP A 1 95 ? 54.371 17.706 -74.070 1.00 96.56 95 TRP A CA 1
ATOM 793 C C . TRP A 1 95 ? 53.013 17.060 -73.755 1.00 96.56 95 TRP A C 1
ATOM 795 O O . TRP A 1 95 ? 52.330 17.497 -72.831 1.00 96.56 95 TRP A O 1
ATOM 805 N N . VAL A 1 96 ? 52.650 15.969 -74.444 1.00 94.88 96 VAL A N 1
ATOM 806 C CA . VAL A 1 96 ? 51.413 15.216 -74.158 1.00 94.88 96 VAL A CA 1
ATOM 807 C C . VAL A 1 96 ? 51.423 14.663 -72.729 1.00 94.88 96 VAL A C 1
ATOM 809 O O . VAL A 1 96 ? 50.429 14.813 -72.025 1.00 94.88 96 VAL A O 1
ATOM 812 N N . ARG A 1 97 ? 52.542 14.092 -72.255 1.00 94.00 97 ARG A N 1
ATOM 813 C CA . ARG A 1 97 ? 52.671 13.616 -70.863 1.00 94.00 97 ARG A CA 1
ATOM 814 C C . ARG A 1 97 ? 52.540 14.753 -69.846 1.00 94.00 97 ARG A C 1
ATOM 816 O O . ARG A 1 97 ? 51.816 14.591 -68.872 1.00 94.00 97 ARG A O 1
ATOM 823 N N . GLN A 1 98 ? 53.177 15.901 -70.083 1.00 94.88 98 GLN A N 1
ATOM 824 C CA . GLN A 1 98 ? 53.068 17.081 -69.214 1.00 94.88 98 GLN A CA 1
ATOM 825 C C . GLN A 1 98 ? 51.635 17.628 -69.157 1.00 94.88 98 GLN A C 1
ATOM 827 O O . GLN A 1 98 ? 51.148 17.960 -68.079 1.00 94.88 98 GLN A O 1
ATOM 832 N N . LYS A 1 99 ? 50.931 17.692 -70.295 1.00 94.75 99 LYS A N 1
ATOM 833 C CA . LYS A 1 99 ? 49.523 18.112 -70.332 1.00 94.75 99 LYS A CA 1
ATOM 834 C C . LYS A 1 99 ? 48.602 17.092 -69.663 1.00 94.75 99 LYS A C 1
ATOM 836 O O . LYS A 1 99 ? 47.741 17.500 -68.895 1.00 94.75 99 LYS A O 1
ATOM 841 N N . ALA A 1 100 ? 48.818 15.794 -69.878 1.00 90.69 100 ALA A N 1
ATOM 842 C CA . ALA A 1 100 ? 48.058 14.740 -69.211 1.00 90.69 100 ALA A CA 1
ATOM 843 C C . ALA A 1 100 ? 48.254 14.759 -67.686 1.00 90.69 100 ALA A C 1
ATOM 845 O O . ALA A 1 100 ? 47.273 14.686 -66.952 1.00 90.69 100 ALA A O 1
ATOM 846 N N . GLU A 1 101 ? 49.488 14.911 -67.194 1.00 89.94 101 GLU A N 1
ATOM 847 C CA . GLU A 1 101 ? 49.737 15.001 -65.750 1.00 89.94 101 GLU A CA 1
ATOM 848 C C . GLU A 1 101 ? 49.167 16.298 -65.161 1.00 89.94 101 GLU A C 1
ATOM 850 O O . GLU A 1 101 ? 48.539 16.246 -64.108 1.00 89.94 101 GLU A O 1
ATOM 855 N N . LYS A 1 102 ? 49.253 17.438 -65.868 1.00 89.50 102 LYS A N 1
ATOM 856 C CA . LYS A 1 102 ? 48.626 18.678 -65.383 1.00 89.50 102 LYS A CA 1
ATOM 857 C C . LYS A 1 102 ? 47.096 18.613 -65.366 1.00 89.50 102 LYS A C 1
ATOM 859 O O . LYS A 1 102 ? 46.481 19.220 -64.495 1.00 89.50 102 LYS A O 1
ATOM 864 N N . ILE A 1 103 ? 46.482 17.850 -66.273 1.00 87.50 103 ILE A N 1
ATOM 865 C CA . ILE A 1 103 ? 45.052 17.528 -66.195 1.00 87.50 103 ILE A CA 1
ATOM 866 C C . ILE A 1 103 ? 44.779 16.701 -64.931 1.00 87.50 103 ILE A C 1
ATOM 868 O O . ILE A 1 103 ? 43.960 17.132 -64.131 1.00 87.50 103 ILE A O 1
ATOM 872 N N . LYS A 1 104 ? 45.507 15.599 -64.679 1.00 87.94 104 LYS A N 1
ATOM 873 C CA . LYS A 1 104 ? 45.322 14.785 -63.455 1.00 87.94 104 LYS A CA 1
ATOM 874 C C . LYS A 1 104 ? 45.515 15.574 -62.159 1.00 87.94 104 LYS A C 1
ATOM 876 O O . LYS A 1 104 ? 44.800 15.328 -61.196 1.00 87.94 104 LYS A O 1
ATOM 881 N N . GLU A 1 105 ? 46.486 16.484 -62.103 1.00 85.81 105 GLU A N 1
ATOM 882 C CA . GLU A 1 105 ? 46.684 17.351 -60.936 1.00 85.81 105 GLU A CA 1
ATOM 883 C C . GLU A 1 105 ? 45.456 18.221 -60.661 1.00 85.81 105 GLU A C 1
ATOM 885 O O . GLU A 1 105 ? 45.036 18.332 -59.515 1.00 85.81 105 GLU A O 1
ATOM 890 N N . LEU A 1 106 ? 44.882 18.828 -61.703 1.00 82.00 106 LEU A N 1
ATOM 891 C CA . LEU A 1 106 ? 43.754 19.746 -61.564 1.00 82.00 106 LEU A CA 1
ATOM 892 C C . LEU A 1 106 ? 42.409 19.025 -61.393 1.00 82.00 106 LEU A C 1
ATOM 894 O O . LEU A 1 106 ? 41.542 19.554 -60.709 1.00 82.00 106 LEU A O 1
ATOM 898 N N . THR A 1 107 ? 42.220 17.847 -61.998 1.00 85.00 107 THR A N 1
ATOM 899 C CA . THR A 1 107 ? 40.942 17.117 -61.940 1.00 85.00 107 THR A CA 1
ATOM 900 C C . THR A 1 107 ? 40.915 16.026 -60.881 1.00 85.00 107 THR A C 1
ATOM 902 O O . THR A 1 107 ? 39.948 15.943 -60.140 1.00 85.00 107 THR A O 1
ATOM 905 N N . VAL A 1 108 ? 41.947 15.183 -60.789 1.00 80.19 108 VAL A N 1
ATOM 906 C CA . VAL A 1 108 ? 41.954 14.046 -59.856 1.00 80.19 108 VAL A CA 1
ATOM 907 C C . VAL A 1 108 ? 42.436 14.513 -58.487 1.00 80.19 108 VAL A C 1
ATOM 909 O O . VAL A 1 108 ? 41.650 14.518 -57.549 1.00 80.19 108 VAL A O 1
ATOM 912 N N . LYS A 1 109 ? 43.674 15.013 -58.384 1.00 80.81 109 LYS A N 1
ATOM 913 C CA . LYS A 1 109 ? 44.264 15.414 -57.089 1.00 80.81 109 LYS A CA 1
ATOM 914 C C . LYS A 1 109 ? 43.554 16.618 -56.451 1.00 80.81 109 LYS A C 1
ATOM 916 O O . LYS A 1 109 ? 43.529 16.726 -55.233 1.00 80.81 109 LYS A O 1
ATOM 921 N N . GLY A 1 110 ? 42.964 17.503 -57.261 1.00 78.88 110 GLY A N 1
ATOM 922 C CA . GLY A 1 110 ? 42.116 18.598 -56.777 1.00 78.88 110 GLY A CA 1
ATOM 923 C C . GLY A 1 110 ? 40.818 18.100 -56.131 1.00 78.88 110 GLY A C 1
ATOM 924 O O . GLY A 1 110 ? 40.534 18.427 -54.982 1.00 78.88 110 GLY A O 1
ATOM 925 N N . LEU A 1 111 ? 40.062 17.249 -56.835 1.00 87.50 111 LEU A N 1
ATOM 926 C CA . LEU A 1 111 ? 38.793 16.715 -56.325 1.00 87.50 111 LEU A CA 1
ATOM 927 C C . LEU A 1 111 ? 38.984 15.632 -55.246 1.00 87.50 111 LEU A C 1
ATOM 929 O O . LEU A 1 111 ? 38.082 15.421 -54.444 1.00 87.50 111 LEU A O 1
ATOM 933 N N . GLU A 1 112 ? 40.143 14.967 -55.175 1.00 86.44 112 GLU A N 1
ATOM 934 C CA . GLU A 1 112 ? 40.494 14.005 -54.114 1.00 86.44 112 GLU A CA 1
ATOM 935 C C . GLU A 1 112 ? 40.475 14.614 -52.702 1.00 86.44 112 GLU A C 1
ATOM 937 O O . GLU A 1 112 ? 40.294 13.875 -51.732 1.00 86.44 112 GLU A O 1
ATOM 942 N N . GLU A 1 113 ? 40.668 15.930 -52.564 1.00 86.94 113 GLU A N 1
ATOM 943 C CA . GLU A 1 113 ? 40.531 16.634 -51.284 1.00 86.94 113 GLU A CA 1
ATOM 944 C C . GLU A 1 113 ? 39.067 17.006 -51.015 1.00 86.94 113 GLU A C 1
ATOM 946 O O . GLU A 1 113 ? 38.516 16.620 -49.987 1.00 86.94 113 GLU A O 1
ATOM 951 N N . GLU A 1 114 ? 38.392 17.644 -51.978 1.00 88.44 114 GLU A N 1
ATOM 952 C CA . GLU A 1 114 ? 36.980 18.043 -51.857 1.00 88.44 114 GLU A CA 1
ATOM 953 C C . GLU A 1 114 ? 36.045 16.849 -51.585 1.00 88.44 114 GLU A C 1
ATOM 955 O O . GLU A 1 114 ? 35.110 16.949 -50.785 1.00 88.44 114 GLU A O 1
ATOM 960 N N . LEU A 1 115 ? 36.311 15.696 -52.212 1.00 88.75 115 LEU A N 1
ATOM 961 C CA . LEU A 1 115 ? 35.590 14.442 -51.979 1.00 88.75 115 LEU A CA 1
ATOM 962 C C . LEU A 1 115 ? 35.875 13.853 -50.593 1.00 88.75 115 LEU A C 1
ATOM 964 O O . LEU A 1 115 ? 34.978 13.253 -50.000 1.00 88.75 115 LEU A O 1
ATOM 968 N N . ARG A 1 116 ? 37.089 14.029 -50.057 1.00 91.19 116 ARG A N 1
ATOM 969 C CA . ARG A 1 116 ? 37.452 13.555 -48.715 1.00 91.19 116 ARG A CA 1
ATOM 970 C C . ARG A 1 116 ? 36.811 14.420 -47.643 1.00 91.19 116 ARG A C 1
ATOM 972 O O . ARG A 1 116 ? 36.130 13.882 -46.781 1.00 91.19 116 ARG A O 1
ATOM 979 N N . GLU A 1 117 ? 36.898 15.743 -47.771 1.00 93.19 117 GLU A N 1
ATOM 980 C CA . GLU A 1 117 ? 36.157 16.661 -46.905 1.00 93.19 117 GLU A CA 1
ATOM 981 C C . GLU A 1 117 ? 34.646 16.405 -46.952 1.00 93.19 117 GLU A C 1
ATOM 983 O O . GLU A 1 117 ? 33.968 16.514 -45.931 1.00 93.19 117 GLU A O 1
ATOM 988 N N . MET A 1 118 ? 34.092 16.082 -48.128 1.00 93.12 118 MET A N 1
ATOM 989 C CA . MET A 1 118 ? 32.676 15.739 -48.264 1.00 93.12 118 MET A CA 1
ATOM 990 C C . MET A 1 118 ? 32.342 14.424 -47.553 1.00 93.12 118 MET A C 1
ATOM 992 O O . MET A 1 118 ? 31.332 14.364 -46.853 1.00 93.12 118 MET A O 1
ATOM 996 N N . ALA A 1 119 ? 33.187 13.398 -47.688 1.00 92.81 119 ALA A N 1
ATOM 997 C CA . ALA A 1 119 ? 33.024 12.125 -46.993 1.00 92.81 119 ALA A CA 1
ATOM 998 C C . ALA A 1 119 ? 33.149 12.281 -45.468 1.00 92.81 119 ALA A C 1
ATOM 1000 O O . ALA A 1 119 ? 32.315 11.749 -44.739 1.00 92.81 119 ALA A O 1
ATOM 1001 N N . ASP A 1 120 ? 34.117 13.060 -44.980 1.00 96.19 120 ASP A N 1
ATOM 1002 C CA . ASP A 1 120 ? 34.308 13.330 -43.551 1.00 96.19 120 ASP A CA 1
ATOM 1003 C C . ASP A 1 120 ? 33.155 14.166 -42.970 1.00 96.19 120 ASP A C 1
ATOM 1005 O O . ASP A 1 120 ? 32.666 13.868 -41.876 1.00 96.19 120 ASP A O 1
ATOM 1009 N N . ARG A 1 121 ? 32.638 15.152 -43.722 1.00 95.62 121 ARG A N 1
ATOM 1010 C CA . ARG A 1 121 ? 31.410 15.888 -43.365 1.00 95.62 121 ARG A CA 1
ATOM 1011 C C . ARG A 1 121 ? 30.200 14.957 -43.273 1.00 95.62 121 ARG A C 1
ATOM 1013 O O . ARG A 1 121 ? 29.539 14.945 -42.240 1.00 95.62 121 ARG A O 1
ATOM 1020 N N . GLN A 1 122 ? 29.958 14.122 -44.285 1.00 95.62 122 GLN A N 1
ATOM 1021 C CA . GLN A 1 122 ? 28.859 13.145 -44.275 1.00 95.62 122 GLN A CA 1
ATOM 1022 C C . GLN A 1 122 ? 29.000 12.121 -43.138 1.00 95.62 122 GLN A C 1
ATOM 1024 O O . GLN A 1 122 ? 28.022 11.794 -42.469 1.00 95.62 122 GLN A O 1
ATOM 1029 N N . GLN A 1 123 ? 30.213 11.630 -42.876 1.00 95.19 123 GLN A N 1
ATOM 1030 C CA . GLN A 1 123 ? 30.480 10.680 -41.798 1.00 95.19 123 GLN A CA 1
ATOM 1031 C C . GLN A 1 123 ? 30.258 11.317 -40.418 1.00 95.19 123 GLN A C 1
ATOM 1033 O O . GLN A 1 123 ? 29.728 10.656 -39.520 1.00 95.19 123 GLN A O 1
ATOM 1038 N N . LYS A 1 124 ? 30.594 12.605 -40.258 1.00 96.50 124 LYS A N 1
ATOM 1039 C CA . LYS A 1 124 ? 30.264 13.381 -39.060 1.00 96.50 124 LYS A CA 1
ATOM 1040 C C . LYS A 1 124 ? 28.755 13.596 -38.922 1.00 96.50 124 LYS A C 1
ATOM 1042 O O . LYS A 1 124 ? 28.220 13.299 -37.862 1.00 96.50 124 LYS A O 1
ATOM 1047 N N . GLU A 1 125 ? 28.056 14.025 -39.972 1.00 96.38 125 GLU A N 1
ATOM 1048 C CA . GLU A 1 125 ? 26.590 14.177 -39.963 1.00 96.38 125 GLU A CA 1
ATOM 1049 C C . GLU A 1 125 ? 25.890 12.864 -39.569 1.00 96.38 125 GLU A C 1
ATOM 1051 O O . GLU A 1 125 ? 24.976 12.858 -38.746 1.00 96.38 125 GLU A O 1
ATOM 1056 N N . ILE A 1 126 ? 26.370 11.724 -40.078 1.00 96.94 126 ILE A N 1
ATOM 1057 C CA . ILE A 1 126 ? 25.892 10.386 -39.701 1.00 96.94 126 ILE A CA 1
ATOM 1058 C C . ILE A 1 126 ? 26.180 10.068 -38.222 1.00 96.94 126 ILE A C 1
ATOM 1060 O O . ILE A 1 126 ? 25.356 9.418 -37.572 1.00 96.94 126 ILE A O 1
ATOM 1064 N N . ALA A 1 127 ? 27.319 10.492 -37.671 1.00 96.06 127 ALA A N 1
ATOM 1065 C CA . ALA A 1 127 ? 27.641 10.317 -36.254 1.00 96.06 127 ALA A CA 1
ATOM 1066 C C . ALA A 1 127 ? 26.762 11.203 -35.351 1.00 96.06 127 ALA A C 1
ATOM 1068 O O . ALA A 1 127 ? 26.148 10.689 -34.415 1.00 96.06 127 ALA A O 1
ATOM 1069 N N . ASP A 1 128 ? 26.626 12.488 -35.682 1.00 96.31 128 ASP A N 1
ATOM 1070 C CA . ASP A 1 128 ? 25.813 13.464 -34.952 1.00 96.31 128 ASP A CA 1
ATOM 1071 C C . ASP A 1 128 ? 24.325 13.048 -34.954 1.00 96.31 128 ASP A C 1
ATOM 1073 O O . ASP A 1 128 ? 23.674 13.045 -33.906 1.00 96.31 128 ASP A O 1
ATOM 1077 N N . LEU A 1 129 ? 23.794 12.573 -36.092 1.00 96.62 129 LEU A N 1
ATOM 1078 C CA . LEU A 1 129 ? 22.435 12.019 -36.193 1.00 96.62 129 LEU A CA 1
ATOM 1079 C C . LEU A 1 129 ? 22.243 10.749 -35.349 1.00 96.62 129 LEU A C 1
ATOM 1081 O O . LEU A 1 129 ? 21.204 10.593 -34.704 1.00 96.62 129 LEU A O 1
ATOM 1085 N N . ARG A 1 130 ? 23.234 9.845 -35.310 1.00 95.50 130 ARG A N 1
ATOM 1086 C CA . ARG A 1 130 ? 23.192 8.649 -34.444 1.00 95.50 130 ARG A CA 1
ATOM 1087 C C . ARG A 1 130 ? 23.210 9.024 -32.964 1.00 95.50 130 ARG A C 1
ATOM 1089 O O . ARG A 1 130 ? 22.479 8.411 -32.188 1.00 95.50 130 ARG A O 1
ATOM 1096 N N . MET A 1 131 ? 24.001 10.025 -32.574 1.00 95.44 131 MET A N 1
ATOM 1097 C CA . MET A 1 131 ? 24.030 10.535 -31.201 1.00 95.44 131 MET A CA 1
ATOM 1098 C C . MET A 1 131 ? 22.697 11.184 -30.817 1.00 95.44 131 MET A C 1
ATOM 1100 O O . MET A 1 131 ? 22.139 10.832 -29.780 1.00 95.44 131 MET A O 1
ATOM 1104 N N . ALA A 1 132 ? 22.134 12.041 -31.673 1.00 96.00 132 ALA A N 1
ATOM 1105 C CA . ALA A 1 132 ? 20.823 12.652 -31.450 1.00 96.00 132 ALA A CA 1
ATOM 1106 C C . ALA A 1 132 ? 19.699 11.603 -31.341 1.00 96.00 132 ALA A C 1
ATOM 1108 O O . ALA A 1 132 ? 18.851 11.694 -30.453 1.00 96.00 132 ALA A O 1
ATOM 1109 N N . GLN A 1 133 ? 19.716 10.562 -32.185 1.00 95.12 133 GLN A N 1
ATOM 1110 C CA . GLN A 1 133 ? 18.762 9.454 -32.097 1.00 95.12 133 GLN A CA 1
ATOM 1111 C C . GLN A 1 133 ? 18.934 8.651 -30.797 1.00 95.12 133 GLN A C 1
ATOM 1113 O O . GLN A 1 133 ? 17.940 8.330 -30.143 1.00 95.12 133 GLN A O 1
ATOM 1118 N N . ALA A 1 134 ? 20.170 8.335 -30.399 1.00 95.94 134 ALA A N 1
ATOM 1119 C CA . ALA A 1 134 ? 20.448 7.626 -29.151 1.00 95.94 134 ALA A CA 1
ATOM 1120 C C . ALA A 1 134 ? 20.005 8.439 -27.922 1.00 95.94 134 ALA A C 1
ATOM 1122 O O . ALA A 1 134 ? 19.391 7.888 -27.005 1.00 95.94 134 ALA A O 1
ATOM 1123 N N . GLU A 1 135 ? 20.234 9.755 -27.926 1.00 96.44 135 GLU A N 1
ATOM 1124 C CA . GLU A 1 135 ? 19.767 10.643 -26.864 1.00 96.44 135 GLU A CA 1
ATOM 1125 C C . GLU A 1 135 ? 18.235 10.738 -26.839 1.00 96.44 135 GLU A C 1
ATOM 1127 O O . GLU A 1 135 ? 17.636 10.640 -25.770 1.00 96.44 135 GLU A O 1
ATOM 1132 N N . GLN A 1 136 ? 17.571 10.851 -27.995 1.00 95.50 136 GLN A N 1
ATOM 1133 C CA . GLN A 1 136 ? 16.107 10.847 -28.074 1.00 95.50 136 GLN A CA 1
ATOM 1134 C C . GLN A 1 136 ? 15.516 9.538 -27.529 1.00 95.50 136 GLN A C 1
ATOM 1136 O O . GLN A 1 136 ? 14.557 9.581 -26.757 1.00 95.50 136 GLN A O 1
ATOM 1141 N N . MET A 1 137 ? 16.094 8.386 -27.883 1.00 93.81 137 MET A N 1
ATOM 1142 C CA . MET A 1 137 ? 15.675 7.084 -27.353 1.00 93.81 137 MET A CA 1
ATOM 1143 C C . MET A 1 137 ? 15.875 7.001 -25.835 1.00 93.81 137 MET A C 1
ATOM 1145 O O . MET A 1 137 ? 14.953 6.596 -25.132 1.00 93.81 137 MET A O 1
ATOM 1149 N N . SER A 1 138 ? 17.022 7.458 -25.319 1.00 95.31 138 SER A N 1
ATOM 1150 C CA . SER A 1 138 ? 17.296 7.530 -23.877 1.00 95.31 138 SER A CA 1
ATOM 1151 C C . SER A 1 138 ? 16.295 8.438 -23.148 1.00 95.31 138 SER A C 1
ATOM 1153 O O . SER A 1 138 ? 15.664 8.019 -22.178 1.00 95.31 138 SER A O 1
ATOM 1155 N N . ARG A 1 139 ? 16.038 9.647 -23.668 1.00 96.31 139 ARG A N 1
ATOM 1156 C CA . ARG A 1 139 ? 15.039 10.589 -23.131 1.00 96.31 139 ARG A CA 1
ATOM 1157 C C . ARG A 1 139 ? 13.625 9.992 -23.117 1.00 96.31 139 ARG A C 1
ATOM 1159 O O . ARG A 1 139 ? 12.887 10.227 -22.164 1.00 96.31 139 ARG A O 1
ATOM 1166 N N . MET A 1 140 ? 13.235 9.222 -24.139 1.00 94.19 140 MET A N 1
ATOM 1167 C CA . MET A 1 140 ? 11.944 8.516 -24.155 1.00 94.19 140 MET A CA 1
ATOM 1168 C C . MET A 1 140 ? 11.910 7.341 -23.169 1.00 94.19 140 MET A C 1
ATOM 1170 O O . MET A 1 140 ? 10.907 7.165 -22.486 1.00 94.19 140 MET A O 1
ATOM 1174 N N . GLN A 1 141 ? 13.001 6.584 -23.033 1.00 94.19 141 GLN A N 1
ATOM 1175 C CA . GLN A 1 141 ? 13.100 5.482 -22.073 1.00 94.19 141 GLN A CA 1
ATOM 1176 C C . GLN A 1 141 ? 13.050 5.978 -20.619 1.00 94.19 141 GLN A C 1
ATOM 1178 O O . GLN A 1 141 ? 12.347 5.392 -19.803 1.00 94.19 141 GLN A O 1
ATOM 1183 N N . VAL A 1 142 ? 13.725 7.087 -20.296 1.00 96.06 142 VAL A N 1
ATOM 1184 C CA . VAL A 1 142 ? 13.657 7.720 -18.966 1.00 96.06 142 VAL A CA 1
ATOM 1185 C C . VAL A 1 142 ? 12.239 8.207 -18.656 1.00 96.06 142 VAL A C 1
ATOM 1187 O O . VAL A 1 142 ? 11.750 7.959 -17.556 1.00 96.06 142 VAL A O 1
ATOM 1190 N N . LYS A 1 143 ? 11.548 8.833 -19.622 1.00 96.62 143 LYS A N 1
ATOM 1191 C CA . LYS A 1 143 ? 10.134 9.212 -19.462 1.00 96.62 143 LYS A CA 1
ATOM 1192 C C . LYS A 1 143 ? 9.241 8.000 -19.218 1.00 96.62 143 LYS A C 1
ATOM 1194 O O . LYS A 1 143 ? 8.498 7.999 -18.248 1.00 96.62 143 LYS A O 1
ATOM 1199 N N . HIS A 1 144 ? 9.368 6.957 -20.035 1.00 95.12 144 HIS A N 1
ATOM 1200 C CA . HIS A 1 144 ? 8.556 5.753 -19.888 1.00 95.12 144 HIS A CA 1
ATOM 1201 C C . HIS A 1 144 ? 8.807 5.034 -18.554 1.00 95.12 144 HIS A C 1
ATOM 1203 O O . HIS A 1 144 ? 7.868 4.577 -17.912 1.00 95.12 144 HIS A O 1
ATOM 1209 N N . ASN A 1 145 ? 10.057 4.996 -18.083 1.00 95.44 145 ASN A N 1
ATOM 1210 C CA . ASN A 1 145 ? 10.380 4.473 -16.756 1.00 95.44 145 ASN A CA 1
ATOM 1211 C C . ASN A 1 145 ? 9.724 5.307 -15.639 1.00 95.44 145 ASN A C 1
ATOM 1213 O O . ASN A 1 145 ? 9.203 4.728 -14.693 1.00 95.44 145 ASN A O 1
ATOM 1217 N N . ALA A 1 146 ? 9.703 6.640 -15.752 1.00 96.75 146 ALA A N 1
ATOM 1218 C CA . ALA A 1 146 ? 9.031 7.512 -14.785 1.00 96.75 146 ALA A CA 1
ATOM 1219 C C . ALA A 1 146 ? 7.495 7.374 -14.824 1.00 96.75 146 ALA A C 1
ATOM 1221 O O . ALA A 1 146 ? 6.859 7.349 -13.776 1.00 96.75 146 ALA A O 1
ATOM 1222 N N . GLU A 1 147 ? 6.902 7.221 -16.012 1.00 96.56 147 GLU A N 1
ATOM 1223 C CA . GLU A 1 147 ? 5.473 6.919 -16.197 1.00 96.56 147 GLU A CA 1
ATOM 1224 C C . GLU A 1 147 ? 5.094 5.568 -15.564 1.00 96.56 147 GLU A C 1
ATOM 1226 O O . GLU A 1 147 ? 4.066 5.461 -14.897 1.00 96.56 147 GLU A O 1
ATOM 1231 N N . LEU A 1 148 ? 5.939 4.543 -15.731 1.00 95.56 148 LEU A N 1
ATOM 1232 C CA . LEU A 1 148 ? 5.765 3.237 -15.092 1.00 95.56 148 LEU A CA 1
ATOM 1233 C C . LEU A 1 148 ? 5.935 3.301 -13.569 1.00 95.56 148 LEU A C 1
ATOM 1235 O O . LEU A 1 148 ? 5.236 2.575 -12.866 1.00 95.56 148 LEU A O 1
ATOM 1239 N N . GLU A 1 149 ? 6.840 4.134 -13.055 1.00 96.38 149 GLU A N 1
ATOM 1240 C CA . GLU A 1 149 ? 7.066 4.258 -11.613 1.00 96.38 149 GLU A CA 1
ATOM 1241 C C . GLU A 1 149 ? 5.947 5.049 -10.925 1.00 96.38 149 GLU A C 1
ATOM 1243 O O . GLU A 1 149 ? 5.449 4.612 -9.892 1.00 96.38 149 GLU A O 1
ATOM 1248 N N . GLU A 1 150 ? 5.447 6.133 -11.528 1.00 97.06 150 GLU A N 1
ATOM 1249 C CA . GLU A 1 150 ? 4.264 6.830 -11.005 1.00 97.06 150 GLU A CA 1
ATOM 1250 C C . GLU A 1 150 ? 3.011 5.943 -11.085 1.00 97.06 150 GLU A C 1
ATOM 1252 O O . GLU A 1 150 ? 2.210 5.932 -10.154 1.00 97.06 150 GLU A O 1
ATOM 1257 N N . LEU A 1 151 ? 2.868 5.117 -12.133 1.00 97.44 151 LEU A N 1
ATOM 1258 C CA . LEU A 1 151 ? 1.800 4.114 -12.202 1.00 97.44 151 LEU A CA 1
ATOM 1259 C C . LEU A 1 151 ? 1.938 3.032 -11.116 1.00 97.44 151 LEU A C 1
ATOM 1261 O O . LEU A 1 151 ? 0.929 2.553 -10.609 1.00 97.44 151 LEU A O 1
ATOM 1265 N N . ARG A 1 152 ? 3.156 2.641 -10.714 1.00 97.75 152 ARG A N 1
ATOM 1266 C CA . ARG A 1 152 ? 3.345 1.774 -9.533 1.00 97.75 152 ARG A CA 1
ATOM 1267 C C . ARG A 1 152 ? 2.935 2.497 -8.255 1.00 97.75 152 ARG A C 1
ATOM 1269 O O . ARG A 1 152 ? 2.251 1.897 -7.433 1.00 97.75 152 ARG A O 1
ATOM 1276 N N . ARG A 1 153 ? 3.332 3.766 -8.114 1.00 97.12 153 ARG A N 1
ATOM 1277 C CA . ARG A 1 153 ? 3.055 4.616 -6.949 1.00 97.12 153 ARG A CA 1
ATOM 1278 C C . ARG A 1 153 ? 1.547 4.754 -6.719 1.00 97.12 153 ARG A C 1
ATOM 1280 O O . ARG A 1 153 ? 1.067 4.385 -5.651 1.00 97.12 153 ARG A O 1
ATOM 1287 N N . THR A 1 154 ? 0.794 5.158 -7.743 1.00 96.88 154 THR A N 1
ATOM 1288 C CA . THR A 1 154 ? -0.671 5.296 -7.665 1.00 96.88 154 THR A CA 1
ATOM 1289 C C . THR A 1 154 ? -1.374 3.957 -7.440 1.00 96.88 154 THR A C 1
ATOM 1291 O O . THR A 1 154 ? -2.265 3.874 -6.599 1.00 96.88 154 THR A O 1
ATOM 1294 N N . MET A 1 155 ? -0.934 2.878 -8.098 1.00 95.62 155 MET A N 1
ATOM 1295 C CA . MET A 1 155 ? -1.486 1.535 -7.870 1.00 95.62 155 MET A CA 1
ATOM 1296 C C . MET A 1 155 ? -1.191 0.980 -6.465 1.00 95.62 155 MET A C 1
ATOM 1298 O O . MET A 1 155 ? -1.885 0.058 -6.038 1.00 95.62 155 MET A O 1
ATOM 1302 N N . GLU A 1 156 ? -0.184 1.480 -5.741 1.00 96.06 156 GLU A N 1
ATOM 1303 C CA . GLU A 1 156 ? 0.031 1.139 -4.327 1.00 96.06 156 GLU A CA 1
ATOM 1304 C C . GLU A 1 156 ? -0.832 2.013 -3.404 1.00 96.06 156 GLU A C 1
ATOM 1306 O O . GLU A 1 156 ? -1.506 1.474 -2.530 1.00 96.06 156 GLU A O 1
ATOM 1311 N N . GLU A 1 157 ? -0.934 3.322 -3.665 1.00 97.69 157 GLU A N 1
ATOM 1312 C CA . GLU A 1 157 ? -1.848 4.237 -2.953 1.00 97.69 157 GLU A CA 1
ATOM 1313 C C . GLU A 1 157 ? -3.323 3.779 -3.054 1.00 97.69 157 GLU A C 1
ATOM 1315 O O . GLU A 1 157 ? -4.079 3.822 -2.076 1.00 97.69 157 GLU A O 1
ATOM 1320 N N . GLU A 1 158 ? -3.747 3.257 -4.210 1.00 96.81 158 GLU A N 1
ATOM 1321 C CA . GLU A 1 158 ? -5.074 2.654 -4.391 1.00 96.81 158 GLU A CA 1
ATOM 1322 C C . GLU A 1 158 ? -5.268 1.377 -3.553 1.00 96.81 158 GLU A C 1
ATOM 1324 O O . GLU A 1 158 ? -6.334 1.195 -2.958 1.00 96.81 158 GLU A O 1
ATOM 1329 N N . LYS A 1 159 ? -4.247 0.513 -3.431 1.00 97.75 159 LYS A N 1
ATOM 1330 C CA . LYS A 1 159 ? -4.315 -0.675 -2.557 1.00 97.75 159 LYS A CA 1
ATOM 1331 C C . LYS A 1 159 ? -4.352 -0.285 -1.089 1.00 97.75 159 LYS A C 1
ATOM 1333 O O . LYS A 1 159 ? -5.179 -0.819 -0.3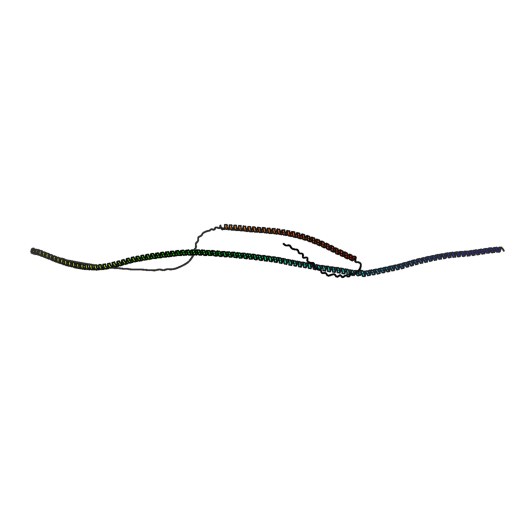56 1.00 97.75 159 LYS A O 1
ATOM 1338 N N . GLU A 1 160 ? -3.485 0.624 -0.646 1.00 97.50 160 GLU A N 1
ATOM 1339 C CA . GLU A 1 160 ? -3.440 1.064 0.750 1.00 97.50 160 GLU A CA 1
ATOM 1340 C C . GLU A 1 160 ? -4.767 1.706 1.156 1.00 97.50 160 GLU A C 1
ATOM 1342 O O . GLU A 1 160 ? -5.356 1.326 2.170 1.00 97.50 160 GLU A O 1
ATOM 1347 N N . THR A 1 161 ? -5.317 2.599 0.327 1.00 97.19 161 THR A N 1
ATOM 1348 C CA . THR A 1 161 ? -6.626 3.205 0.608 1.00 97.19 161 THR A CA 1
ATOM 1349 C C . THR A 1 161 ? -7.781 2.201 0.536 1.00 97.19 161 THR A C 1
ATOM 1351 O O . THR A 1 161 ? -8.753 2.367 1.274 1.00 97.19 161 THR A O 1
ATOM 1354 N N . ALA A 1 162 ? -7.703 1.145 -0.282 1.00 96.25 162 ALA A N 1
ATOM 1355 C CA . ALA A 1 162 ? -8.668 0.041 -0.261 1.00 96.25 162 ALA A CA 1
ATOM 1356 C C . ALA A 1 162 ? -8.548 -0.819 1.014 1.00 96.25 162 ALA A C 1
ATOM 1358 O O . ALA A 1 162 ? -9.558 -1.102 1.658 1.00 96.25 162 ALA A O 1
ATOM 1359 N N . LEU A 1 163 ? -7.328 -1.171 1.431 1.00 96.88 163 LEU A N 1
ATOM 1360 C CA . LEU A 1 163 ? -7.058 -1.929 2.658 1.00 96.88 163 LEU A CA 1
ATOM 1361 C C . LEU A 1 163 ? -7.490 -1.160 3.914 1.00 96.88 163 LEU A C 1
ATOM 1363 O O . LEU A 1 163 ? -8.049 -1.758 4.833 1.00 96.88 163 LEU A O 1
ATOM 1367 N N . ILE A 1 164 ? -7.292 0.162 3.948 1.00 97.69 164 ILE A N 1
ATOM 1368 C CA . ILE A 1 164 ? -7.780 1.030 5.029 1.00 97.69 164 ILE A CA 1
ATOM 1369 C C . ILE A 1 164 ? -9.314 1.005 5.091 1.00 97.69 164 ILE A C 1
ATOM 1371 O O . ILE A 1 164 ? -9.862 0.830 6.179 1.00 97.69 164 ILE A O 1
ATOM 1375 N N . LYS A 1 165 ? -10.010 1.105 3.947 1.00 97.62 165 LYS A N 1
ATOM 1376 C CA . LYS A 1 165 ? -11.484 1.038 3.882 1.00 97.62 165 LYS A CA 1
ATOM 1377 C C . LYS A 1 165 ? -12.015 -0.318 4.351 1.00 97.62 165 LYS A C 1
ATOM 1379 O O 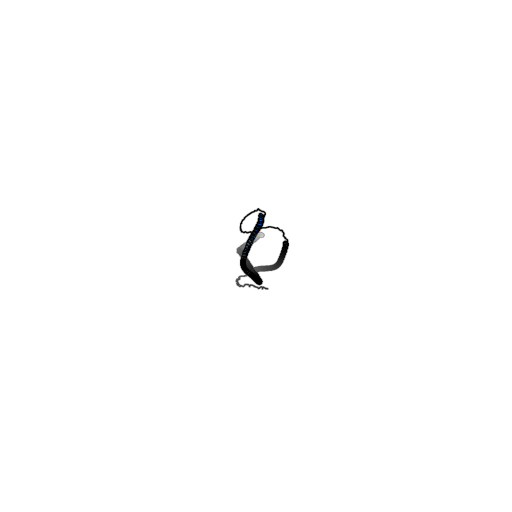. LYS A 1 165 ? -12.902 -0.350 5.197 1.00 97.62 165 LYS A O 1
ATOM 1384 N N . GLU A 1 166 ? -11.452 -1.429 3.876 1.00 95.62 166 GLU A N 1
ATOM 1385 C CA . GLU A 1 166 ? -11.842 -2.772 4.336 1.00 95.62 166 GLU A CA 1
ATOM 1386 C C . GLU A 1 166 ? -11.578 -2.962 5.836 1.00 95.62 166 GLU A C 1
ATOM 1388 O O . GLU A 1 166 ? -12.425 -3.498 6.552 1.00 95.62 166 GLU A O 1
ATOM 1393 N N . ARG A 1 167 ? -10.454 -2.449 6.356 1.00 97.50 167 ARG A N 1
ATOM 1394 C CA . ARG A 1 167 ? -10.157 -2.482 7.795 1.00 97.50 167 ARG A CA 1
ATOM 1395 C C . ARG A 1 167 ? -11.169 -1.672 8.608 1.00 97.50 167 ARG A C 1
ATOM 1397 O O . ARG A 1 167 ? -11.648 -2.165 9.623 1.00 97.50 167 ARG A O 1
ATOM 1404 N N . GLN A 1 168 ? -11.528 -0.471 8.152 1.00 97.25 168 GLN A N 1
ATOM 1405 C CA . GLN A 1 168 ? -12.551 0.372 8.782 1.00 97.25 168 GLN A CA 1
ATOM 1406 C C . GLN A 1 168 ? -13.937 -0.290 8.754 1.00 97.25 168 GLN A C 1
ATOM 1408 O O . GLN A 1 168 ? -14.626 -0.301 9.772 1.00 97.25 168 GLN A O 1
ATOM 1413 N N . LEU A 1 169 ? -14.325 -0.904 7.631 1.00 97.00 169 LEU A N 1
ATOM 1414 C CA . LEU A 1 169 ? -15.581 -1.652 7.507 1.00 97.00 169 LEU A CA 1
ATOM 1415 C C . LEU A 1 169 ? -15.608 -2.888 8.419 1.00 97.00 169 LEU A C 1
ATOM 1417 O O . LEU A 1 169 ? -16.637 -3.167 9.032 1.00 97.00 169 LEU A O 1
ATOM 1421 N N . ALA A 1 170 ? -14.494 -3.612 8.549 1.00 96.62 170 ALA A N 1
ATOM 1422 C CA . ALA A 1 170 ? -14.375 -4.738 9.474 1.00 96.62 170 ALA A CA 1
ATOM 1423 C C . ALA A 1 170 ? -14.471 -4.287 10.943 1.00 96.62 170 ALA A C 1
ATOM 1425 O O . ALA A 1 170 ? -15.256 -4.860 11.699 1.00 96.62 170 ALA A O 1
ATOM 1426 N N . SER A 1 171 ? -13.746 -3.230 11.329 1.00 97.19 171 SER A N 1
ATOM 1427 C CA . SER A 1 171 ? -13.819 -2.648 12.674 1.00 97.19 171 SER A CA 1
ATOM 1428 C C . SER A 1 171 ? -15.225 -2.151 13.011 1.00 97.19 171 SER A C 1
ATOM 1430 O O . SER A 1 171 ? -15.748 -2.524 14.053 1.00 97.19 171 SER A O 1
ATOM 1432 N N . SER A 1 172 ? -15.878 -1.405 12.115 1.00 97.19 172 SER A N 1
ATOM 1433 C CA . SER A 1 172 ? -17.237 -0.888 12.334 1.00 97.19 172 SER A CA 1
ATOM 1434 C C . SER A 1 172 ? -18.291 -2.003 12.439 1.00 97.19 172 SER A C 1
ATOM 1436 O O . SER A 1 172 ? -19.219 -1.908 13.242 1.00 97.19 172 SER A O 1
ATOM 1438 N N . ARG A 1 173 ? -18.133 -3.111 11.694 1.00 98.00 173 ARG A N 1
ATOM 1439 C CA . ARG A 1 173 ? -18.977 -4.311 11.862 1.00 98.00 173 ARG A CA 1
ATOM 1440 C C . ARG A 1 173 ? -18.786 -4.950 13.239 1.00 98.00 173 ARG A C 1
ATOM 1442 O O . ARG A 1 173 ? -19.781 -5.266 13.883 1.00 98.00 173 ARG A O 1
ATOM 1449 N N . MET A 1 174 ? -17.541 -5.114 13.693 1.00 95.50 174 MET A N 1
ATOM 1450 C CA . MET A 1 174 ? -17.245 -5.671 15.020 1.00 95.50 174 MET A CA 1
ATOM 1451 C C . MET A 1 174 ? -17.740 -4.763 16.150 1.00 95.50 174 MET A C 1
ATOM 1453 O O . MET A 1 174 ? -18.355 -5.250 17.089 1.00 95.50 174 MET A O 1
ATOM 1457 N N . GLU A 1 175 ? -17.541 -3.451 16.038 1.00 97.81 175 GLU A N 1
ATOM 1458 C CA . GLU A 1 175 ? -18.039 -2.445 16.983 1.00 97.81 175 GLU A CA 1
ATOM 1459 C C . GLU A 1 175 ? -19.570 -2.489 17.096 1.00 97.81 175 GLU A C 1
ATOM 1461 O O . GLU A 1 175 ? -20.105 -2.562 18.200 1.00 97.81 175 GLU A O 1
ATOM 1466 N N . LYS A 1 176 ? -20.287 -2.572 15.966 1.00 97.81 176 LYS A N 1
ATOM 1467 C CA . LYS A 1 176 ? -21.748 -2.750 15.960 1.00 97.81 176 LYS A CA 1
ATOM 1468 C C . LYS A 1 176 ? -22.183 -4.059 16.630 1.00 97.81 176 LYS A C 1
ATOM 1470 O O . LYS A 1 176 ? -23.140 -4.044 17.396 1.00 97.81 176 LYS A O 1
ATOM 1475 N N . GLN A 1 177 ? -21.477 -5.165 16.386 1.00 96.88 177 GLN A N 1
ATOM 1476 C CA . GLN A 1 177 ? -21.760 -6.450 17.041 1.00 96.88 177 GLN A CA 1
ATOM 1477 C C . GLN A 1 177 ? -21.488 -6.412 18.553 1.00 96.88 177 GLN A C 1
ATOM 1479 O O . GLN A 1 177 ? -22.248 -7.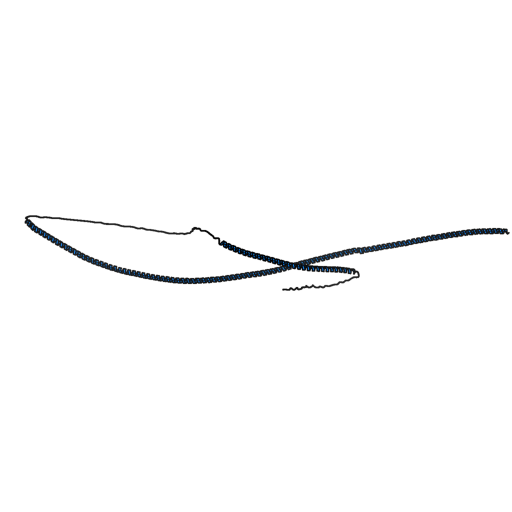000 19.317 1.00 96.88 177 GLN A O 1
ATOM 1484 N N . ILE A 1 178 ? -20.443 -5.705 18.995 1.00 97.44 178 ILE A N 1
ATOM 1485 C CA . ILE A 1 178 ? -20.157 -5.488 20.420 1.00 97.44 178 ILE A CA 1
ATOM 1486 C C . ILE A 1 178 ? -21.294 -4.686 21.061 1.00 97.44 178 ILE A C 1
ATOM 1488 O O . ILE A 1 178 ? -21.848 -5.139 22.055 1.00 97.44 178 ILE A O 1
ATOM 1492 N N . LEU A 1 179 ? -21.719 -3.574 20.454 1.00 97.88 179 LEU A N 1
ATOM 1493 C CA . LEU A 1 179 ? -22.823 -2.750 20.966 1.00 97.88 179 LEU A CA 1
ATOM 1494 C C . LEU A 1 179 ? -24.164 -3.510 21.018 1.00 97.88 179 LEU A C 1
ATOM 1496 O O . LEU A 1 179 ? -24.932 -3.337 21.962 1.00 97.88 179 LEU A O 1
ATOM 1500 N N . GLU A 1 180 ? -24.446 -4.383 20.046 1.00 97.50 180 GLU A N 1
ATOM 1501 C CA . GLU A 1 180 ? -25.635 -5.253 20.051 1.00 97.50 180 GLU A CA 1
ATOM 1502 C C . GLU A 1 180 ? -25.587 -6.308 21.174 1.00 97.50 180 GLU A C 1
ATOM 1504 O O . GLU A 1 180 ? -26.601 -6.571 21.831 1.00 97.50 180 GLU A O 1
ATOM 1509 N N . LEU A 1 181 ? -24.410 -6.882 21.446 1.00 96.88 181 LEU A N 1
ATOM 1510 C CA . LEU A 1 181 ? -24.199 -7.816 22.557 1.00 96.88 181 LEU A CA 1
ATOM 1511 C C . LEU A 1 181 ? -24.241 -7.113 23.923 1.00 96.88 181 LEU A C 1
ATOM 1513 O O . LEU A 1 181 ? -24.827 -7.640 24.865 1.00 96.88 181 LEU A O 1
ATOM 1517 N N . GLU A 1 182 ? -23.672 -5.913 24.039 1.00 96.88 182 GLU A N 1
ATOM 1518 C CA . GLU A 1 182 ? -23.719 -5.105 25.261 1.00 96.88 182 GLU A CA 1
ATOM 1519 C C . GLU A 1 182 ? -25.148 -4.658 25.587 1.00 96.88 182 GLU A C 1
ATOM 1521 O O . GLU A 1 182 ? -25.573 -4.783 26.737 1.00 96.88 182 GLU A O 1
ATOM 1526 N N . LEU A 1 183 ? -25.917 -4.204 24.589 1.00 97.88 183 LEU A N 1
ATOM 1527 C CA . LEU A 1 183 ? -27.320 -3.827 24.764 1.00 97.88 183 LEU A CA 1
ATOM 1528 C C . LEU A 1 183 ? -28.155 -5.021 25.239 1.00 97.88 183 LEU A C 1
ATOM 1530 O O . LEU A 1 183 ? -28.784 -4.943 26.294 1.00 97.88 183 LEU A O 1
ATOM 1534 N N . THR A 1 184 ? -28.105 -6.147 24.521 1.00 96.75 184 THR A N 1
ATOM 1535 C CA . THR A 1 184 ? -28.877 -7.349 24.886 1.00 96.75 184 THR A CA 1
ATOM 1536 C C . THR A 1 184 ? -28.452 -7.940 26.237 1.00 96.75 184 THR A C 1
ATOM 1538 O O . THR A 1 184 ? -29.298 -8.429 26.988 1.00 96.75 184 THR A O 1
ATOM 1541 N N . TYR A 1 185 ? -27.175 -7.828 26.619 1.00 97.25 185 TYR A N 1
ATOM 1542 C CA . TYR A 1 185 ? -26.709 -8.181 27.963 1.00 97.25 185 TYR A CA 1
ATOM 1543 C C . TYR A 1 185 ? -27.264 -7.243 29.050 1.00 97.25 185 TYR A C 1
ATOM 1545 O O . TYR A 1 185 ? -27.711 -7.717 30.097 1.00 97.25 185 TYR A O 1
ATOM 1553 N N . GLN A 1 186 ? -27.295 -5.923 28.823 1.00 96.81 186 GLN A N 1
ATOM 1554 C CA . GLN A 1 186 ? -27.894 -4.982 29.780 1.00 96.81 186 GLN A CA 1
ATOM 1555 C C . GLN A 1 186 ? -29.418 -5.146 29.878 1.00 96.81 186 GLN A C 1
ATOM 1557 O O . GLN A 1 186 ? -29.963 -5.026 30.976 1.00 96.81 186 GLN A O 1
ATOM 1562 N N . GLU A 1 187 ? -30.107 -5.483 28.785 1.00 97.06 187 GLU A N 1
ATOM 1563 C CA . GLU A 1 187 ? -31.531 -5.844 28.788 1.00 97.06 187 GLU A CA 1
ATOM 1564 C C . GLU A 1 187 ? -31.788 -7.095 29.640 1.00 97.06 187 GLU A C 1
ATOM 1566 O O . GLU A 1 187 ? -32.615 -7.055 30.553 1.00 97.06 187 GLU A O 1
ATOM 1571 N N . GLN A 1 188 ? -31.034 -8.181 29.420 1.00 96.25 188 GLN A N 1
ATOM 1572 C CA . GLN A 1 188 ? -31.125 -9.410 30.223 1.00 96.25 188 GLN A CA 1
ATOM 1573 C C . GLN A 1 188 ? -30.833 -9.148 31.705 1.00 96.25 188 GLN A C 1
ATOM 1575 O O . GLN A 1 188 ? -31.593 -9.575 32.576 1.00 96.25 188 GLN A O 1
ATOM 1580 N N . ARG A 1 189 ? -29.771 -8.393 32.005 1.00 97.62 189 ARG A N 1
ATOM 1581 C CA . ARG A 1 189 ? -29.403 -7.994 33.370 1.00 97.62 189 ARG A CA 1
ATOM 1582 C C . ARG A 1 189 ? -30.494 -7.154 34.038 1.00 97.62 189 ARG A C 1
ATOM 1584 O O . ARG A 1 189 ? -30.799 -7.375 35.207 1.00 97.62 189 ARG A O 1
ATOM 1591 N N . THR A 1 190 ? -31.106 -6.222 33.309 1.00 97.25 190 THR A N 1
ATOM 1592 C CA . THR A 1 190 ? -32.208 -5.386 33.817 1.00 97.25 190 THR A CA 1
ATOM 1593 C C . THR A 1 190 ? -33.466 -6.220 34.057 1.00 97.25 190 THR A C 1
ATOM 1595 O O . THR A 1 190 ? -34.108 -6.072 35.095 1.00 97.25 190 THR A O 1
ATOM 1598 N N . LYS A 1 191 ? -33.779 -7.157 33.153 1.00 97.69 191 LYS A N 1
ATOM 1599 C CA . LYS A 1 191 ? -34.884 -8.112 33.299 1.00 97.69 191 LYS A CA 1
ATOM 1600 C C . LYS A 1 191 ? -34.718 -8.979 34.550 1.00 97.69 191 LYS A C 1
ATOM 1602 O O . LYS A 1 191 ? -35.634 -9.010 35.362 1.00 97.69 191 LYS A O 1
ATOM 1607 N N . LEU A 1 192 ? -33.540 -9.568 34.768 1.00 97.00 192 LEU A N 1
ATOM 1608 C CA . LEU A 1 192 ? -33.232 -10.358 35.970 1.00 97.00 192 LEU A CA 1
ATOM 1609 C C . LEU A 1 192 ? -33.323 -9.532 37.266 1.00 97.00 192 LEU A C 1
ATOM 1611 O O . LEU A 1 192 ? -33.847 -10.013 38.268 1.00 97.00 192 LEU A O 1
ATOM 1615 N N . VAL A 1 193 ? -32.858 -8.277 37.262 1.00 97.12 193 VAL A N 1
ATOM 1616 C CA . VAL A 1 193 ? -33.002 -7.375 38.423 1.00 97.12 193 VAL A CA 1
ATOM 1617 C C . VAL A 1 193 ? -34.473 -7.057 38.706 1.00 97.12 193 VAL A C 1
ATOM 1619 O O . VAL A 1 193 ? -34.870 -7.031 39.869 1.00 97.12 193 VAL A O 1
ATOM 1622 N N . ASN A 1 194 ? -35.292 -6.854 37.673 1.00 96.38 194 ASN A N 1
ATOM 1623 C CA . ASN A 1 194 ? -36.727 -6.610 37.829 1.00 96.38 194 ASN A CA 1
ATOM 1624 C C . ASN A 1 194 ? -37.484 -7.871 38.279 1.00 96.38 194 ASN A C 1
ATOM 1626 O O . ASN A 1 194 ? -38.364 -7.772 39.127 1.00 96.38 194 ASN A O 1
ATOM 1630 N N . GLU A 1 195 ? -37.108 -9.053 37.788 1.00 95.81 195 GLU A N 1
ATOM 1631 C CA . GLU A 1 195 ? -37.656 -10.342 38.232 1.00 95.81 195 GLU A CA 1
ATOM 1632 C C . GLU A 1 195 ? -37.326 -10.614 39.705 1.00 95.81 195 GLU A C 1
ATOM 1634 O O . GLU A 1 195 ? -38.225 -10.938 40.479 1.00 95.81 195 GLU A O 1
ATOM 1639 N N . MET A 1 196 ? -36.080 -10.381 40.138 1.00 95.25 196 MET A N 1
ATOM 1640 C CA . MET A 1 196 ? -35.727 -10.477 41.560 1.00 95.25 196 MET A CA 1
ATOM 1641 C C . MET A 1 196 ? -36.426 -9.417 42.421 1.00 95.25 196 MET A C 1
ATOM 1643 O O . MET A 1 196 ? -36.727 -9.696 43.577 1.00 95.25 196 MET A O 1
ATOM 1647 N N . ARG A 1 197 ? -36.691 -8.207 41.910 1.00 95.31 197 ARG A N 1
ATOM 1648 C CA . ARG A 1 197 ? -37.479 -7.199 42.645 1.00 95.31 197 ARG A CA 1
ATOM 1649 C C . ARG A 1 197 ? -38.922 -7.648 42.830 1.00 95.31 197 ARG A C 1
ATOM 1651 O O . ARG A 1 197 ? -39.365 -7.710 43.969 1.00 95.31 197 ARG A O 1
ATOM 1658 N N . ALA A 1 198 ? -39.591 -8.057 41.754 1.00 95.38 198 ALA A N 1
ATOM 1659 C CA . ALA A 1 198 ? -40.966 -8.546 41.805 1.00 95.38 198 ALA A CA 1
ATOM 1660 C C . ALA A 1 198 ? -41.117 -9.780 42.716 1.00 95.38 198 ALA A C 1
ATOM 1662 O O . ALA A 1 198 ? -42.115 -9.907 43.418 1.00 95.38 198 ALA A O 1
ATOM 1663 N N . GLU A 1 199 ? -40.124 -10.676 42.756 1.00 93.88 199 GLU A N 1
ATOM 1664 C CA . GLU A 1 199 ? -40.153 -11.824 43.670 1.00 93.88 199 GLU A CA 1
ATOM 1665 C C . GLU A 1 199 ? -39.889 -11.423 45.132 1.00 93.88 199 GLU A C 1
ATOM 1667 O O . GLU A 1 199 ? -40.568 -11.914 46.029 1.00 93.88 199 GLU A O 1
ATOM 1672 N N . ASN A 1 200 ? -38.981 -10.475 45.394 1.00 93.38 200 ASN A N 1
ATOM 1673 C CA . ASN A 1 200 ? -38.811 -9.908 46.739 1.00 93.38 200 ASN A CA 1
ATOM 1674 C C . ASN A 1 200 ? -40.067 -9.155 47.213 1.00 93.38 200 ASN A C 1
ATOM 1676 O O . ASN A 1 200 ? -40.411 -9.235 48.390 1.00 93.38 200 ASN A O 1
ATOM 1680 N N . GLU A 1 201 ? -40.765 -8.458 46.313 1.00 94.75 201 GLU A N 1
ATOM 1681 C CA . GLU A 1 201 ? -42.036 -7.779 46.587 1.00 94.75 201 GLU A CA 1
ATOM 1682 C C . GLU A 1 201 ? -43.132 -8.799 46.935 1.00 94.75 201 GLU A C 1
ATOM 1684 O O . GLU A 1 201 ? -43.714 -8.695 48.012 1.00 94.75 201 GLU A O 1
ATOM 1689 N N . ARG A 1 202 ? -43.315 -9.863 46.137 1.00 95.00 202 ARG A N 1
ATOM 1690 C CA . ARG A 1 202 ? -44.228 -10.984 46.460 1.00 95.00 202 ARG A CA 1
ATOM 1691 C C . ARG A 1 202 ? -43.916 -11.644 47.802 1.00 95.00 202 ARG A C 1
ATOM 1693 O O . ARG A 1 202 ? -44.827 -11.952 48.567 1.00 95.00 202 ARG A O 1
ATOM 1700 N N . LEU A 1 203 ? -42.636 -11.880 48.099 1.00 93.56 203 LEU A N 1
ATOM 1701 C CA . LEU A 1 203 ? -42.213 -12.470 49.371 1.00 93.56 203 LEU A CA 1
ATOM 1702 C C . LEU A 1 203 ? -42.495 -11.524 50.548 1.00 93.56 203 LEU A C 1
ATOM 1704 O O . LEU A 1 203 ? -42.944 -11.983 51.598 1.00 93.56 203 LEU A O 1
ATOM 1708 N N . ALA A 1 204 ? -42.293 -10.215 50.378 1.00 93.88 204 ALA A N 1
ATOM 1709 C CA . ALA A 1 204 ? -42.641 -9.210 51.380 1.00 93.88 204 ALA A CA 1
ATOM 1710 C C . ALA A 1 204 ? -44.164 -9.082 51.574 1.00 93.88 204 ALA A C 1
ATOM 1712 O O . ALA A 1 204 ? -44.625 -8.964 52.710 1.00 93.88 204 ALA A O 1
ATOM 1713 N N . GLU A 1 205 ? -44.954 -9.165 50.500 1.00 93.94 205 GLU A N 1
ATOM 1714 C CA . GLU A 1 205 ? -46.418 -9.201 50.556 1.00 93.94 205 GLU A CA 1
ATOM 1715 C C . GLU A 1 205 ? -46.916 -10.444 51.300 1.00 93.94 205 GLU A C 1
ATOM 1717 O O . GLU A 1 205 ? -47.669 -10.299 52.261 1.00 93.94 205 GLU A O 1
ATOM 1722 N N . ALA A 1 206 ? -46.430 -11.639 50.949 1.00 93.88 206 ALA A N 1
ATOM 1723 C CA . ALA A 1 206 ? -46.800 -12.897 51.600 1.00 93.88 206 ALA A CA 1
ATOM 1724 C C . ALA A 1 206 ? -46.374 -12.954 53.082 1.00 93.88 206 ALA A C 1
ATOM 1726 O O . ALA A 1 206 ? -47.110 -13.470 53.926 1.00 93.88 206 ALA A O 1
ATOM 1727 N N . LEU A 1 207 ? -45.211 -12.389 53.434 1.00 93.06 207 LEU A N 1
ATOM 1728 C CA . LEU A 1 207 ? -44.807 -12.205 54.833 1.00 93.06 207 LEU A CA 1
ATOM 1729 C C . LEU A 1 207 ? -45.724 -11.207 55.555 1.00 93.06 207 LEU A C 1
ATOM 1731 O O . LEU A 1 207 ? -46.142 -11.474 56.680 1.00 93.06 207 LEU A O 1
ATOM 1735 N N . GLY A 1 208 ? -46.090 -10.100 54.905 1.00 93.19 208 GLY A N 1
ATOM 1736 C CA . GLY A 1 208 ? -47.025 -9.109 55.435 1.00 93.19 208 GLY A CA 1
ATOM 1737 C C . GLY A 1 208 ? -48.442 -9.656 55.629 1.00 93.19 208 GLY A C 1
ATOM 1738 O O . GLY A 1 208 ? -49.086 -9.349 56.629 1.00 93.19 208 GLY A O 1
ATOM 1739 N N . GLU A 1 209 ? -48.933 -10.501 54.723 1.00 93.31 209 GLU A N 1
ATOM 1740 C CA . GLU A 1 209 ? -50.191 -11.237 54.886 1.00 93.31 209 GLU A CA 1
ATOM 1741 C C . GLU A 1 209 ? -50.110 -12.222 56.045 1.00 93.31 209 GLU A C 1
ATOM 1743 O O . GLU A 1 209 ? -50.983 -12.198 56.911 1.00 93.31 209 GLU A O 1
ATOM 1748 N N . ARG A 1 210 ? -49.030 -13.005 56.138 1.00 92.12 210 ARG A N 1
ATOM 1749 C CA . ARG A 1 210 ? -48.816 -13.928 57.257 1.00 92.12 210 ARG A CA 1
ATOM 1750 C C . ARG A 1 210 ? -48.705 -13.203 58.601 1.00 92.12 210 ARG A C 1
ATOM 1752 O O . ARG A 1 210 ? -49.201 -13.694 59.610 1.00 92.12 210 ARG A O 1
ATOM 1759 N N . GLU A 1 211 ? -48.111 -12.012 58.636 1.00 91.69 211 GLU A N 1
ATOM 1760 C CA . GLU A 1 211 ? -48.149 -11.148 59.816 1.00 91.69 211 GLU A CA 1
ATOM 1761 C C . GLU A 1 211 ? -49.567 -10.672 60.147 1.00 91.69 211 GLU A C 1
ATOM 1763 O O . GLU A 1 211 ? -49.927 -10.653 61.322 1.00 91.69 211 GLU A O 1
ATOM 1768 N N . ARG A 1 212 ? -50.378 -10.290 59.151 1.00 91.94 212 ARG A N 1
ATOM 1769 C CA . ARG A 1 212 ? -51.781 -9.891 59.363 1.00 91.94 212 ARG A CA 1
ATOM 1770 C C . ARG A 1 212 ? -52.610 -11.062 59.894 1.00 91.94 212 ARG A C 1
ATOM 1772 O O . ARG A 1 212 ? -53.315 -10.872 60.878 1.00 91.94 212 ARG A O 1
ATOM 1779 N N . THR A 1 213 ? -52.481 -12.266 59.329 1.00 92.88 213 THR A N 1
ATOM 1780 C CA . THR A 1 213 ? -53.189 -13.458 59.831 1.00 92.88 213 THR A CA 1
ATOM 1781 C C . THR A 1 213 ? -52.730 -13.839 61.234 1.00 92.88 213 THR A C 1
ATOM 1783 O O . THR A 1 213 ? -53.569 -14.116 62.080 1.00 92.88 213 THR A O 1
ATOM 1786 N N . ASN A 1 214 ? -51.425 -13.778 61.524 1.00 91.62 214 ASN A N 1
ATOM 1787 C CA . ASN A 1 214 ? -50.915 -14.030 62.874 1.00 91.62 214 ASN A CA 1
ATOM 1788 C C . ASN A 1 214 ? -51.440 -12.985 63.877 1.00 91.62 214 ASN A C 1
ATOM 1790 O O . ASN A 1 214 ? -51.808 -13.342 64.990 1.00 91.62 214 ASN A O 1
ATOM 1794 N N . LYS A 1 215 ? -51.499 -11.699 63.497 1.00 92.25 215 LYS A N 1
ATOM 1795 C CA . LYS A 1 215 ? -52.053 -10.624 64.341 1.00 92.25 215 LYS A CA 1
ATOM 1796 C C . LYS A 1 215 ? -53.548 -10.821 64.595 1.00 92.25 215 LYS A C 1
ATOM 1798 O O . LYS A 1 215 ? -53.967 -10.663 65.734 1.00 92.25 215 LYS A O 1
ATOM 1803 N N . LEU A 1 216 ? -54.318 -11.222 63.580 1.00 93.50 216 LEU A N 1
ATOM 1804 C CA . LEU A 1 216 ? -55.730 -11.584 63.735 1.00 93.50 216 LEU A CA 1
ATOM 1805 C C . LEU A 1 216 ? -55.898 -12.780 64.681 1.00 93.50 216 LEU A C 1
ATOM 1807 O O . LEU A 1 216 ? -56.627 -12.655 65.651 1.00 93.50 216 LEU A O 1
ATOM 1811 N N . GLN A 1 217 ? -55.149 -13.871 64.498 1.00 91.88 217 GLN A N 1
ATOM 1812 C CA . GLN A 1 217 ? -55.209 -15.046 65.383 1.00 91.88 217 GLN A CA 1
ATOM 1813 C C . GLN A 1 217 ? -54.813 -14.738 66.837 1.00 91.88 217 GLN A C 1
ATOM 1815 O O . GLN A 1 217 ? -55.402 -15.278 67.770 1.00 91.88 217 GLN A O 1
ATOM 1820 N N . ILE A 1 218 ? -53.824 -13.864 67.050 1.00 91.06 218 ILE A N 1
ATOM 1821 C CA . ILE A 1 218 ? -53.434 -13.395 68.391 1.00 91.06 218 ILE A CA 1
ATOM 1822 C C . ILE A 1 218 ? -54.553 -12.560 69.027 1.00 91.06 218 ILE A C 1
ATOM 1824 O O . ILE A 1 218 ? -54.759 -12.643 70.236 1.00 91.06 218 ILE A O 1
ATOM 1828 N N . GLU A 1 219 ? -55.278 -11.774 68.233 1.00 90.19 219 GLU A N 1
ATOM 1829 C CA . GLU A 1 219 ? -56.358 -10.911 68.710 1.00 90.19 219 GLU A CA 1
ATOM 1830 C C . GLU A 1 219 ? -57.672 -11.682 68.931 1.00 90.19 219 GLU A C 1
ATOM 1832 O O . GLU A 1 219 ? -58.328 -11.476 69.946 1.00 90.19 219 GLU A O 1
ATOM 1837 N N . GLU A 1 220 ? -58.001 -12.651 68.072 1.00 92.62 220 GLU A N 1
ATOM 1838 C CA . GLU A 1 220 ? -59.053 -13.654 68.294 1.00 92.62 220 GLU A CA 1
ATOM 1839 C C . GLU A 1 220 ? -58.787 -14.436 69.590 1.00 92.62 220 GLU A C 1
ATOM 1841 O O . GLU A 1 220 ? -59.673 -14.581 70.432 1.00 92.62 220 GLU A O 1
ATOM 1846 N N . TRP A 1 221 ? -57.541 -14.883 69.801 1.00 91.88 221 TRP A N 1
ATOM 1847 C CA . TRP A 1 221 ? -57.154 -15.567 71.034 1.00 91.88 221 TRP A CA 1
ATOM 1848 C C . TRP A 1 221 ? -57.203 -14.641 72.256 1.00 91.88 221 TRP A C 1
ATOM 1850 O O . TRP A 1 221 ? -57.659 -15.076 73.312 1.00 91.88 221 TRP A O 1
ATOM 1860 N N . ARG A 1 222 ? -56.808 -13.362 72.130 1.00 91.19 222 ARG A N 1
ATOM 1861 C CA . ARG A 1 222 ? -56.985 -12.359 73.196 1.00 91.19 222 ARG A CA 1
ATOM 1862 C C . ARG A 1 222 ? -58.457 -12.228 73.568 1.00 91.19 222 ARG A C 1
ATOM 1864 O O . ARG A 1 222 ? -58.771 -12.352 74.745 1.00 91.19 222 ARG A O 1
ATOM 1871 N N . GLN A 1 223 ? -59.331 -11.997 72.592 1.00 90.06 223 GLN A N 1
ATOM 1872 C CA . GLN A 1 223 ? -60.762 -11.789 72.816 1.00 90.06 223 GLN A CA 1
ATOM 1873 C C . GLN A 1 223 ? -61.415 -13.020 73.452 1.00 90.06 223 GLN A C 1
ATOM 1875 O O . GLN A 1 223 ? -62.223 -12.876 74.364 1.00 90.06 223 GLN A O 1
ATOM 1880 N N . GLU A 1 224 ? -61.010 -14.229 73.057 1.00 90.00 224 GLU A N 1
ATOM 1881 C CA . GLU A 1 224 ? -61.479 -15.465 73.689 1.00 90.00 224 GLU A CA 1
ATOM 1882 C C . GLU A 1 224 ? -60.943 -15.635 75.123 1.00 90.00 224 GLU A C 1
ATOM 1884 O O . GLU A 1 224 ? -61.698 -16.022 76.014 1.00 90.00 224 GLU A O 1
ATOM 1889 N N . GLN A 1 225 ? -59.673 -15.305 75.400 1.00 87.44 225 GLN A N 1
ATOM 1890 C CA . GLN A 1 225 ? -59.165 -15.290 76.781 1.00 87.44 225 GLN A CA 1
ATOM 1891 C C . GLN A 1 225 ? -59.859 -14.225 77.639 1.00 87.44 225 GLN A C 1
ATOM 1893 O O . GLN A 1 225 ? -60.166 -14.488 78.798 1.00 87.44 225 GLN A O 1
ATOM 1898 N N . GLU A 1 226 ? -60.131 -13.045 77.085 1.00 88.06 226 GLU A N 1
ATOM 1899 C CA . GLU A 1 226 ? -60.814 -11.949 77.771 1.00 88.06 226 GLU A CA 1
ATOM 1900 C C . GLU A 1 226 ? -62.284 -12.301 78.049 1.00 88.06 226 GLU A C 1
ATOM 1902 O O . GLU A 1 226 ? -62.744 -12.102 79.170 1.00 88.06 226 GLU A O 1
ATOM 1907 N N . ARG A 1 227 ? -62.974 -12.967 77.110 1.00 91.25 227 ARG A N 1
ATOM 1908 C CA . ARG A 1 227 ? -64.306 -13.560 77.322 1.00 91.25 227 ARG A CA 1
ATOM 1909 C C . ARG A 1 227 ? -64.300 -14.608 78.437 1.00 91.25 227 ARG A C 1
ATOM 1911 O O . ARG A 1 227 ? -65.129 -14.533 79.336 1.00 91.25 227 ARG A O 1
ATOM 1918 N N . ILE A 1 228 ? -63.346 -15.543 78.428 1.00 90.69 228 ILE A N 1
ATOM 1919 C CA . ILE A 1 228 ? -63.204 -16.572 79.477 1.00 90.69 228 ILE A CA 1
ATOM 1920 C C . ILE A 1 228 ? -62.890 -15.941 80.846 1.00 90.69 228 ILE A C 1
ATOM 1922 O O . ILE A 1 228 ? -63.336 -16.445 81.878 1.00 90.69 228 ILE A O 1
ATOM 1926 N N . ILE A 1 229 ? -62.123 -14.849 80.876 1.00 87.75 229 ILE A N 1
ATOM 1927 C CA . ILE A 1 229 ? -61.852 -14.078 82.093 1.00 87.75 229 ILE A CA 1
ATOM 1928 C C . ILE A 1 229 ? -63.123 -13.370 82.578 1.00 87.75 229 ILE A C 1
ATOM 1930 O O . ILE A 1 229 ? -63.409 -13.431 83.769 1.00 87.75 229 ILE A O 1
ATOM 1934 N N . GLU A 1 230 ? -63.904 -12.749 81.694 1.00 88.94 230 GLU A N 1
ATOM 1935 C CA . GLU A 1 230 ? -65.137 -12.042 82.064 1.00 88.94 230 GLU A CA 1
ATOM 1936 C C . GLU A 1 230 ? -66.240 -13.000 82.536 1.00 88.94 230 GLU A C 1
ATOM 1938 O O . GLU A 1 230 ? -66.885 -12.748 83.550 1.00 88.94 230 GLU A O 1
ATOM 1943 N N . GLU A 1 231 ? -66.393 -14.154 81.880 1.00 88.31 231 GLU A N 1
ATOM 1944 C CA . GLU A 1 231 ? -67.286 -15.233 82.324 1.00 88.31 231 GLU A CA 1
ATOM 1945 C C . GLU A 1 231 ? -66.890 -15.749 83.716 1.00 88.31 231 GLU A C 1
ATOM 1947 O O . GLU A 1 231 ? -67.754 -15.968 84.565 1.00 88.31 231 GLU A O 1
ATOM 1952 N N . LYS A 1 232 ? -65.585 -15.872 84.001 1.00 87.25 232 LYS A N 1
ATOM 1953 C CA . LYS A 1 232 ? -65.097 -16.220 85.344 1.00 87.25 232 LYS A CA 1
ATOM 1954 C C . LYS A 1 232 ? -65.328 -15.120 86.373 1.00 87.25 232 LYS A C 1
ATOM 1956 O O . LYS A 1 232 ? -65.796 -15.444 87.459 1.00 87.25 232 LYS A O 1
ATOM 1961 N N . LYS A 1 233 ? -65.060 -13.847 86.050 1.00 84.69 233 LYS A N 1
ATOM 1962 C CA . LYS A 1 233 ? -65.380 -12.716 86.941 1.00 84.69 233 LYS A CA 1
ATOM 1963 C C . LYS A 1 233 ? -66.862 -12.715 87.285 1.00 84.69 233 LYS A C 1
ATOM 1965 O O . LYS A 1 233 ? -67.194 -12.653 88.457 1.00 84.69 233 LYS A O 1
ATOM 1970 N N . SER A 1 234 ? -67.736 -12.844 86.286 1.00 85.56 234 SER A N 1
ATOM 1971 C CA . SER A 1 234 ? -69.183 -12.872 86.491 1.00 85.56 234 SER A CA 1
ATOM 1972 C C . SER A 1 234 ? -69.595 -14.014 87.422 1.00 85.56 234 SER A C 1
ATOM 1974 O O . SER A 1 234 ? -70.360 -13.770 88.346 1.00 85.56 234 SER A O 1
ATOM 1976 N N . LEU A 1 235 ? -69.038 -15.221 87.258 1.00 88.56 235 LEU A N 1
ATOM 1977 C CA . LEU A 1 235 ? -69.281 -16.352 88.164 1.00 88.56 235 LEU A CA 1
ATOM 1978 C C . LEU A 1 235 ? -68.734 -16.117 89.586 1.00 88.56 235 LEU A C 1
ATOM 1980 O O . LEU A 1 235 ? -69.406 -16.456 90.560 1.00 88.56 235 LEU A O 1
ATOM 1984 N N . GLU A 1 236 ? -67.544 -15.528 89.724 1.00 81.19 236 GLU A N 1
ATOM 1985 C CA . GLU A 1 236 ? -66.947 -15.184 91.022 1.00 81.19 236 GLU A CA 1
ATOM 1986 C C . GLU A 1 236 ? -67.714 -14.053 91.730 1.00 81.19 236 GLU A C 1
ATOM 1988 O O . GLU A 1 236 ? -67.909 -14.115 92.945 1.00 81.19 236 GLU A O 1
ATOM 1993 N N . GLU A 1 237 ? -68.214 -13.060 90.993 1.00 81.56 237 GLU A N 1
ATOM 1994 C CA . GLU A 1 237 ? -69.083 -11.991 91.494 1.00 81.56 237 GLU A CA 1
ATOM 1995 C C . GLU A 1 237 ? -70.456 -12.528 91.912 1.00 81.56 237 GLU A C 1
ATOM 1997 O O . GLU A 1 237 ? -70.927 -12.180 92.995 1.00 81.56 237 GLU A O 1
ATOM 2002 N N . ASP A 1 238 ? -71.052 -13.437 91.135 1.00 83.50 238 ASP A N 1
ATOM 2003 C CA . ASP A 1 238 ? -72.290 -14.148 91.476 1.00 83.50 238 ASP A CA 1
ATOM 2004 C C . ASP A 1 238 ? -72.128 -14.997 92.747 1.00 83.50 238 ASP A C 1
ATOM 2006 O O . ASP A 1 238 ? -73.005 -15.020 93.615 1.00 83.50 238 ASP A O 1
ATOM 2010 N N . GLU A 1 239 ? -71.004 -15.709 92.883 1.00 84.62 239 GLU A N 1
ATOM 2011 C CA . GLU A 1 239 ? -70.678 -16.446 94.104 1.00 84.62 239 GLU A CA 1
ATOM 2012 C C . GLU A 1 239 ? -70.430 -15.507 95.290 1.00 84.62 239 GLU A C 1
ATOM 2014 O O . GLU A 1 239 ? -70.876 -15.802 96.399 1.00 84.62 239 GLU A O 1
ATOM 2019 N N . LEU A 1 240 ? -69.741 -14.381 95.092 1.00 79.94 240 LEU A N 1
ATOM 2020 C CA . LEU A 1 240 ? -69.527 -13.373 96.131 1.00 79.94 240 LEU A CA 1
ATOM 2021 C C . LEU A 1 240 ? -70.834 -12.686 96.538 1.00 79.94 240 LEU A C 1
ATOM 2023 O O . LEU A 1 240 ? -70.999 -12.388 97.718 1.00 79.94 240 LEU A O 1
ATOM 2027 N N . ALA A 1 241 ? -71.768 -12.466 95.611 1.00 84.81 241 ALA A N 1
ATOM 2028 C CA . ALA A 1 241 ? -73.102 -11.950 95.894 1.00 84.81 241 ALA A CA 1
ATOM 2029 C C . ALA A 1 241 ? -73.892 -12.938 96.763 1.00 84.81 241 ALA A C 1
ATOM 2031 O O . ALA A 1 241 ? -74.311 -12.570 97.856 1.00 84.81 241 ALA A O 1
ATOM 2032 N N . LYS A 1 242 ? -73.974 -14.215 96.363 1.00 86.75 242 LYS A N 1
ATOM 2033 C CA . LYS A 1 242 ? -74.641 -15.282 97.139 1.00 86.75 242 LYS A CA 1
ATOM 2034 C C . LYS A 1 242 ? -74.004 -15.479 98.522 1.00 86.75 242 LYS A C 1
ATOM 2036 O O . LYS A 1 242 ? -74.702 -15.663 99.514 1.00 86.75 242 LYS A O 1
ATOM 2041 N N . LYS A 1 243 ? -72.671 -15.390 98.626 1.00 81.88 243 LYS A N 1
ATOM 2042 C CA . LYS A 1 243 ? -71.950 -15.455 99.914 1.00 81.88 243 LYS A CA 1
ATOM 2043 C C . LYS A 1 243 ? -72.235 -14.233 100.797 1.00 81.88 243 LYS A C 1
ATOM 2045 O O . LYS A 1 243 ? -72.403 -14.407 101.999 1.00 81.88 243 LYS A O 1
ATOM 2050 N N . LYS A 1 244 ? -72.322 -13.022 100.230 1.00 77.56 244 LYS A N 1
ATOM 2051 C CA . LYS A 1 244 ? -72.728 -11.804 100.959 1.00 77.56 244 LYS A CA 1
ATOM 2052 C C . LYS A 1 244 ? -74.177 -11.888 101.430 1.00 77.56 244 LYS A C 1
ATOM 2054 O O . LYS A 1 244 ? -74.423 -11.623 102.596 1.00 77.56 244 LYS A O 1
ATOM 2059 N N . GLU A 1 245 ? -75.099 -12.304 100.565 1.00 83.50 245 GLU A N 1
ATOM 2060 C CA . GLU A 1 245 ? -76.521 -12.481 100.881 1.00 83.50 245 GLU A CA 1
ATOM 2061 C C . GLU A 1 245 ? -76.707 -13.464 102.046 1.00 83.50 245 GLU A C 1
ATOM 2063 O O . GLU A 1 245 ? -77.287 -13.097 103.067 1.00 83.50 245 GLU A O 1
ATOM 2068 N N . ASN A 1 246 ? -76.087 -14.648 101.968 1.00 83.56 246 ASN A N 1
ATOM 2069 C CA . ASN A 1 246 ? -76.075 -15.620 103.065 1.00 83.56 246 ASN A CA 1
ATOM 2070 C C . ASN A 1 246 ? -75.512 -15.020 104.369 1.00 83.56 246 ASN A C 1
ATOM 2072 O O . ASN A 1 246 ? -76.116 -15.182 105.426 1.00 83.56 246 ASN A O 1
ATOM 2076 N N . LEU A 1 247 ? -74.386 -14.294 104.318 1.00 80.56 247 LEU A N 1
ATOM 2077 C CA . LEU A 1 247 ? -73.797 -13.650 105.501 1.00 80.56 247 LEU A CA 1
ATOM 2078 C C . LEU A 1 247 ? -74.670 -12.513 106.059 1.00 80.56 247 LEU A C 1
ATOM 2080 O O . LEU A 1 247 ? -74.724 -12.315 107.273 1.00 80.56 247 LEU A O 1
ATOM 2084 N N . GLU A 1 248 ? -75.378 -11.767 105.212 1.00 81.69 248 GLU A N 1
ATOM 2085 C CA . GLU A 1 248 ? -76.332 -10.745 105.643 1.00 81.69 248 GLU A CA 1
ATOM 2086 C C . GLU A 1 248 ? -77.570 -11.369 106.295 1.00 81.69 248 GLU A C 1
ATOM 2088 O O . GLU A 1 248 ? -78.025 -10.859 107.325 1.00 81.69 248 GLU A O 1
ATOM 2093 N N . GLU A 1 249 ? -78.066 -12.498 105.775 1.00 83.88 249 GLU A N 1
ATOM 2094 C CA . GLU A 1 249 ? -79.098 -13.307 106.427 1.00 83.88 249 GLU A CA 1
ATOM 2095 C C . GLU A 1 249 ? -78.625 -13.870 107.772 1.00 83.88 249 GLU A C 1
ATOM 2097 O O . GLU A 1 249 ? -79.362 -13.782 108.752 1.00 83.88 249 GLU A O 1
ATOM 2102 N N . GLU A 1 250 ? -77.395 -14.382 107.870 1.00 81.12 250 GLU A N 1
ATOM 2103 C CA . GLU A 1 250 ? -76.810 -14.870 109.127 1.00 81.12 250 GLU A CA 1
ATOM 2104 C C . GLU A 1 250 ? -76.657 -13.758 110.163 1.00 81.12 250 GLU A C 1
ATOM 2106 O O . GLU A 1 250 ? -77.107 -13.900 111.300 1.00 81.12 250 GLU A O 1
ATOM 2111 N N . LEU A 1 251 ? -76.127 -12.600 109.769 1.00 79.62 251 LEU A N 1
ATOM 2112 C CA . LEU A 1 251 ? -76.042 -11.432 110.644 1.00 79.62 251 LEU A CA 1
ATOM 2113 C C . LEU A 1 251 ? -77.434 -10.908 111.032 1.00 79.62 251 LEU A C 1
ATOM 2115 O O . LEU A 1 251 ? -77.616 -10.391 112.131 1.00 79.62 251 LEU A O 1
ATOM 2119 N N . LYS A 1 252 ? -78.442 -11.013 110.158 1.00 82.75 252 LYS A N 1
ATOM 2120 C CA . LYS A 1 252 ? -79.841 -10.642 110.448 1.00 82.75 252 LYS A CA 1
ATOM 2121 C C . LYS A 1 252 ? -80.513 -11.644 111.394 1.00 82.75 252 LYS A C 1
ATOM 2123 O O . LYS A 1 252 ? -81.250 -11.219 112.280 1.00 82.75 252 LYS A O 1
ATOM 2128 N N . ARG A 1 253 ? -80.208 -12.938 111.258 1.00 84.00 253 ARG A N 1
ATOM 2129 C CA . ARG A 1 253 ? -80.616 -14.020 112.165 1.00 84.00 253 ARG A CA 1
ATOM 2130 C C . ARG A 1 253 ? -80.022 -13.796 113.557 1.00 84.00 253 ARG A C 1
ATOM 2132 O O . ARG A 1 253 ? -80.783 -13.633 114.503 1.00 84.00 253 ARG A O 1
ATOM 2139 N N . HIS A 1 254 ? -78.702 -13.640 113.656 1.00 81.19 254 HIS A N 1
ATOM 2140 C CA . HIS A 1 254 ? -78.009 -13.383 114.920 1.00 81.19 254 HIS A CA 1
ATOM 2141 C C . HIS A 1 254 ? -78.408 -12.052 115.572 1.00 81.19 254 HIS A C 1
ATOM 2143 O O . HIS A 1 254 ? -78.570 -12.009 116.787 1.00 81.19 254 HIS A O 1
ATOM 2149 N N . ARG A 1 255 ? -78.650 -10.974 114.807 1.00 79.06 255 ARG A N 1
ATOM 2150 C CA . ARG A 1 255 ? -79.235 -9.737 115.368 1.00 79.06 255 ARG A CA 1
ATOM 2151 C C . ARG A 1 255 ? -80.596 -10.002 116.010 1.00 79.06 255 ARG A C 1
ATOM 2153 O O . ARG A 1 255 ? -80.786 -9.644 117.164 1.00 79.06 255 ARG A O 1
ATOM 2160 N N . LYS A 1 256 ? -81.494 -10.705 115.314 1.00 80.88 256 LYS A N 1
ATOM 2161 C CA . LYS A 1 256 ? -82.832 -11.047 115.822 1.00 80.88 256 LYS A CA 1
ATOM 2162 C C . LYS A 1 256 ? -82.800 -12.014 117.016 1.00 80.88 256 LYS A C 1
ATOM 2164 O O . LYS A 1 256 ? -83.653 -11.929 117.896 1.00 80.88 256 LYS A O 1
ATOM 2169 N N . GLU A 1 257 ? -81.829 -12.923 117.062 1.00 80.56 257 GLU A N 1
ATOM 2170 C CA . GLU A 1 257 ? -81.567 -13.789 118.219 1.00 80.56 257 GLU A CA 1
ATOM 2171 C C . GLU A 1 257 ? -81.100 -12.958 119.421 1.00 80.56 257 GLU A C 1
ATOM 2173 O O . GLU A 1 257 ? -81.706 -13.045 120.485 1.00 80.56 257 GLU A O 1
ATOM 2178 N N . MET A 1 258 ? -80.110 -12.076 119.242 1.00 74.50 258 MET A N 1
ATOM 2179 C CA . MET A 1 258 ? -79.607 -11.191 120.301 1.00 74.50 258 MET A CA 1
ATOM 2180 C C . MET A 1 258 ? -80.659 -10.181 120.789 1.00 74.50 258 MET A C 1
ATOM 2182 O O . MET A 1 258 ? -80.750 -9.938 121.988 1.00 74.50 258 MET A O 1
ATOM 2186 N N . GLU A 1 259 ? -81.493 -9.635 119.899 1.00 77.81 259 GLU A N 1
ATOM 2187 C CA . GLU A 1 259 ? -82.683 -8.842 120.250 1.00 77.81 259 GLU A CA 1
ATOM 2188 C C . GLU A 1 259 ? -83.679 -9.671 121.081 1.00 77.81 259 GLU A C 1
ATOM 2190 O O . GLU A 1 259 ? -84.227 -9.188 122.073 1.00 77.81 259 GLU A O 1
ATOM 2195 N N . GLY A 1 260 ? -83.884 -10.939 120.707 1.00 79.62 260 GLY A N 1
ATOM 2196 C CA . GLY A 1 260 ? -84.743 -11.885 121.415 1.00 79.62 260 GLY A CA 1
ATOM 2197 C C . GLY A 1 260 ? -84.251 -12.218 122.824 1.00 79.62 260 GLY A C 1
ATOM 2198 O O . GLY A 1 260 ? -85.047 -12.175 123.763 1.00 79.62 260 GLY A O 1
ATOM 2199 N N . GLU A 1 261 ? -82.957 -12.507 122.990 1.00 81.38 261 GLU A N 1
ATOM 2200 C CA . GLU A 1 261 ? -82.342 -12.743 124.302 1.00 81.38 261 GLU A CA 1
ATOM 2201 C C . GLU A 1 261 ? -82.289 -11.460 125.145 1.00 81.38 261 GLU A C 1
ATOM 2203 O O . GLU A 1 261 ? -82.581 -11.506 126.338 1.00 81.38 261 GLU A O 1
ATOM 2208 N N . PHE A 1 262 ? -82.021 -10.294 124.544 1.00 81.25 262 PHE A N 1
ATOM 2209 C CA . PHE A 1 262 ? -82.061 -9.011 125.254 1.00 81.25 262 PHE A CA 1
ATOM 2210 C C . PHE A 1 262 ? -83.467 -8.697 125.782 1.00 81.25 262 PHE A C 1
ATOM 2212 O O . PHE A 1 262 ? -83.621 -8.317 126.942 1.00 81.25 262 PHE A O 1
ATOM 2219 N N . GLU A 1 263 ? -84.515 -8.918 124.983 1.00 79.06 263 GLU A N 1
ATOM 2220 C CA . GLU A 1 263 ? -85.898 -8.750 125.438 1.00 79.06 263 GLU A CA 1
ATOM 2221 C C . GLU A 1 263 ? -86.351 -9.836 126.430 1.00 79.06 263 GLU A C 1
ATOM 2223 O O . GLU A 1 263 ? -87.274 -9.581 127.204 1.00 79.06 263 GLU A O 1
ATOM 2228 N N . ARG A 1 264 ? -85.737 -11.031 126.454 1.00 78.25 264 ARG A N 1
ATOM 2229 C CA . ARG A 1 264 ? -85.939 -12.006 127.547 1.00 78.25 264 ARG A CA 1
ATOM 2230 C C . ARG A 1 264 ? -85.300 -11.505 128.835 1.00 78.25 264 ARG A C 1
ATOM 2232 O O . ARG A 1 264 ? -86.018 -11.322 129.812 1.00 78.25 264 ARG A O 1
ATOM 2239 N N . TYR A 1 265 ? -84.006 -11.189 128.799 1.00 81.12 265 TYR A N 1
ATOM 2240 C CA . TYR A 1 265 ? -83.249 -10.677 129.942 1.00 81.12 265 TYR A CA 1
ATOM 2241 C C . TYR A 1 265 ? -83.897 -9.420 130.542 1.00 81.12 265 TYR A C 1
ATOM 2243 O O . TYR A 1 265 ? -84.039 -9.305 131.755 1.00 81.12 265 TYR A O 1
ATOM 2251 N N . LYS A 1 266 ? -84.381 -8.503 129.695 1.00 82.00 266 LYS A N 1
ATOM 2252 C CA . LYS A 1 266 ? -85.148 -7.324 130.114 1.00 82.00 266 LYS A CA 1
ATOM 2253 C C . LYS A 1 266 ? -86.441 -7.695 130.849 1.00 82.00 266 LYS A C 1
ATOM 2255 O O . LYS A 1 266 ? -86.691 -7.147 131.917 1.00 82.00 266 LYS A O 1
ATOM 2260 N N . ARG A 1 267 ? -87.231 -8.648 130.340 1.00 79.56 267 ARG A N 1
ATOM 2261 C CA . ARG A 1 267 ? -88.455 -9.132 131.015 1.00 79.56 267 ARG A CA 1
ATOM 2262 C C . ARG A 1 267 ? -88.166 -9.890 132.313 1.00 79.56 267 ARG A C 1
ATOM 2264 O O . ARG A 1 267 ? -88.936 -9.769 133.261 1.00 79.56 267 ARG A O 1
ATOM 2271 N N . GLU A 1 268 ? -87.072 -10.642 132.373 1.00 78.69 268 GLU A N 1
ATOM 2272 C CA . GLU A 1 268 ? -86.613 -11.332 133.584 1.00 78.69 268 GLU A CA 1
ATOM 2273 C C . GLU A 1 268 ? -86.166 -10.323 134.650 1.00 78.69 268 GLU A C 1
ATOM 2275 O O . GLU A 1 268 ? -86.650 -10.374 135.779 1.00 78.69 268 GLU A O 1
ATOM 2280 N N . PHE A 1 269 ? -85.364 -9.324 134.273 1.00 80.44 269 PHE A N 1
ATOM 2281 C CA . PHE A 1 269 ? -84.963 -8.222 135.148 1.00 80.44 269 PHE A CA 1
ATOM 2282 C C . PHE A 1 269 ? -86.166 -7.392 135.631 1.00 80.44 269 PHE A C 1
ATOM 2284 O O . PHE A 1 269 ? -86.286 -7.113 136.823 1.00 80.44 269 PHE A O 1
ATOM 2291 N N . GLU A 1 270 ? -87.105 -7.035 134.748 1.00 77.75 270 GLU A N 1
ATOM 2292 C CA . GLU A 1 270 ? -88.356 -6.355 135.121 1.00 77.75 270 GLU A CA 1
ATOM 2293 C C . GLU A 1 270 ? -89.195 -7.194 136.108 1.00 77.75 270 GLU A C 1
ATOM 2295 O O . GLU A 1 270 ? -89.778 -6.645 137.050 1.00 77.75 270 GLU A O 1
ATOM 2300 N N . ALA A 1 271 ? -89.224 -8.522 135.949 1.00 77.94 271 ALA A N 1
ATOM 2301 C CA . ALA A 1 271 ? -89.893 -9.431 136.877 1.00 77.94 271 ALA A CA 1
ATOM 2302 C C . ALA A 1 271 ? -89.176 -9.515 138.238 1.00 77.94 271 ALA A C 1
ATOM 2304 O O . ALA A 1 271 ? -89.844 -9.432 139.273 1.00 77.94 271 ALA A O 1
ATOM 2305 N N . GLU A 1 272 ? -87.841 -9.602 138.269 1.00 78.88 272 GLU A N 1
ATOM 2306 C CA . GLU A 1 272 ? -87.057 -9.536 139.509 1.00 78.88 272 GLU A CA 1
ATOM 2307 C C . GLU A 1 272 ? -87.287 -8.214 140.250 1.00 78.88 272 GLU A C 1
ATOM 2309 O O . GLU A 1 272 ? -87.590 -8.226 141.446 1.00 78.88 272 GLU A O 1
ATOM 2314 N N . GLN A 1 273 ? -87.241 -7.075 139.549 1.00 79.44 273 GLN A N 1
ATOM 2315 C CA . GLN A 1 273 ? -87.521 -5.770 140.152 1.00 79.44 273 GLN A CA 1
ATOM 2316 C C . GLN A 1 273 ? -88.955 -5.694 140.699 1.00 79.44 273 GLN A C 1
ATOM 2318 O O . GLN A 1 273 ? -89.157 -5.173 141.796 1.00 79.44 273 GLN A O 1
ATOM 2323 N N . GLN A 1 274 ? -89.953 -6.280 140.022 1.00 74.38 274 GLN A N 1
ATOM 2324 C CA . GLN A 1 274 ? -91.305 -6.397 140.584 1.00 74.38 274 GLN A CA 1
ATOM 2325 C C . GLN A 1 274 ? -91.368 -7.277 141.841 1.00 74.38 274 GLN A C 1
ATOM 2327 O O . GLN A 1 274 ? -92.137 -6.964 142.752 1.00 74.38 274 GLN A O 1
ATOM 2332 N N . VAL A 1 275 ? -90.606 -8.372 141.915 1.00 80.50 275 VAL A N 1
ATOM 2333 C CA . VAL A 1 275 ? -90.544 -9.234 143.110 1.00 80.50 275 VAL A CA 1
ATOM 2334 C C . VAL A 1 275 ? -89.871 -8.498 144.273 1.00 80.50 275 VAL A C 1
ATOM 2336 O O . VAL A 1 275 ? -90.389 -8.525 145.391 1.00 80.50 275 VAL A O 1
ATOM 2339 N N . ILE A 1 276 ? -88.781 -7.771 144.012 1.00 81.81 276 ILE A N 1
ATOM 2340 C CA . ILE A 1 276 ? -88.083 -6.931 144.997 1.00 81.81 276 ILE A CA 1
ATOM 2341 C C . ILE A 1 276 ? -89.004 -5.807 145.502 1.00 81.81 276 ILE A C 1
ATOM 2343 O O . ILE A 1 276 ? -89.128 -5.622 146.714 1.00 81.81 276 ILE A O 1
ATOM 2347 N N . LEU A 1 277 ? -89.714 -5.114 144.604 1.00 77.12 277 LEU A N 1
ATOM 2348 C CA . LEU A 1 277 ? -90.702 -4.086 144.954 1.00 77.12 277 LEU A CA 1
ATOM 2349 C C . LEU A 1 277 ? -91.845 -4.650 145.804 1.00 77.12 277 LEU A C 1
ATOM 2351 O O . LEU A 1 277 ? -92.144 -4.092 146.858 1.00 77.12 277 LEU A O 1
ATOM 2355 N N . LYS A 1 278 ? -92.448 -5.780 145.408 1.00 76.62 278 LYS A N 1
ATOM 2356 C CA . LYS A 1 278 ? -93.504 -6.449 146.193 1.00 76.62 278 LYS A CA 1
ATOM 2357 C C . LYS A 1 278 ? -93.003 -6.820 147.592 1.00 76.62 278 LYS A C 1
ATOM 2359 O O . LYS A 1 278 ? -93.686 -6.527 148.571 1.00 76.62 278 LYS A O 1
ATOM 2364 N N . ARG A 1 279 ? -91.785 -7.368 147.698 1.00 75.88 279 ARG A N 1
ATOM 2365 C CA . ARG A 1 279 ? -91.139 -7.700 148.978 1.00 75.88 279 ARG A CA 1
ATOM 2366 C C . ARG A 1 279 ? -90.933 -6.460 149.857 1.00 75.88 279 ARG A C 1
ATOM 2368 O O . ARG A 1 279 ? -91.279 -6.501 151.036 1.00 75.88 279 ARG A O 1
ATOM 2375 N N . LYS A 1 280 ? -90.452 -5.347 149.290 1.00 78.12 280 LYS A N 1
ATOM 2376 C CA . LYS A 1 280 ? -90.278 -4.075 150.014 1.00 78.12 280 LYS A CA 1
ATOM 2377 C C . LYS A 1 280 ? -91.606 -3.449 150.447 1.00 78.12 280 LYS A C 1
ATOM 2379 O O . LYS A 1 280 ? -91.697 -2.964 151.569 1.00 78.12 280 LYS A O 1
ATOM 2384 N N . VAL A 1 281 ? -92.658 -3.530 149.629 1.00 80.00 281 VAL A N 1
ATOM 2385 C CA . VAL A 1 281 ? -94.012 -3.089 150.017 1.00 80.00 281 VAL A CA 1
ATOM 2386 C C . VAL A 1 281 ? -94.556 -3.919 151.186 1.00 80.00 281 VAL A C 1
ATOM 2388 O O . VAL A 1 281 ? -95.090 -3.344 152.134 1.00 80.00 281 VAL A O 1
ATOM 2391 N N . THR A 1 282 ? -94.379 -5.247 151.184 1.00 72.00 282 THR A N 1
ATOM 2392 C CA . THR A 1 282 ? -94.781 -6.083 152.334 1.00 72.00 282 THR A CA 1
ATOM 2393 C C . THR A 1 282 ? -93.965 -5.796 153.596 1.00 72.00 282 THR A C 1
ATOM 2395 O O . THR A 1 282 ? -94.523 -5.797 154.689 1.00 72.00 282 THR A O 1
ATOM 2398 N N . GLU A 1 283 ? -92.671 -5.497 153.458 1.00 77.06 283 GLU A N 1
ATOM 2399 C CA . GLU A 1 283 ? -91.773 -5.166 154.572 1.00 77.06 283 GLU A CA 1
ATOM 2400 C C . GLU A 1 283 ? -92.165 -3.836 155.239 1.00 77.06 283 GLU A C 1
ATOM 2402 O O . GLU A 1 283 ? -92.355 -3.796 156.453 1.00 77.06 283 GLU A O 1
ATOM 2407 N N . ILE A 1 284 ? -92.415 -2.784 154.449 1.00 75.12 284 ILE A N 1
ATOM 2408 C CA . ILE A 1 284 ? -92.899 -1.480 154.943 1.00 75.12 284 ILE A CA 1
ATOM 2409 C C . ILE A 1 284 ? -94.298 -1.613 155.570 1.00 75.12 284 ILE A C 1
ATOM 2411 O O . ILE A 1 284 ? -94.567 -1.056 156.632 1.00 75.12 284 ILE A O 1
ATOM 2415 N N . SER A 1 285 ? -95.197 -2.394 154.960 1.00 70.69 285 SER A N 1
ATOM 2416 C CA . SER A 1 285 ? -96.543 -2.625 155.509 1.00 70.69 285 SER A CA 1
ATOM 2417 C C . SER A 1 285 ? -96.515 -3.377 156.850 1.00 70.69 285 SER A C 1
ATOM 2419 O O . SER A 1 285 ? -97.349 -3.119 157.720 1.00 70.69 285 SER A O 1
ATOM 2421 N N . MET A 1 286 ? -95.534 -4.264 157.045 1.00 73.38 286 MET A N 1
ATOM 2422 C CA . MET A 1 286 ? -95.282 -4.949 158.314 1.00 73.38 286 MET A CA 1
ATOM 2423 C C . MET A 1 286 ? -94.642 -4.020 159.360 1.00 73.38 286 MET A C 1
ATOM 2425 O O . MET A 1 286 ? -95.042 -4.067 160.522 1.00 73.38 286 MET A O 1
ATOM 2429 N N . GLN A 1 287 ? -93.729 -3.126 158.963 1.00 74.06 287 GLN A N 1
ATOM 2430 C CA . GLN A 1 287 ? -93.177 -2.082 159.841 1.00 74.06 287 GLN A CA 1
ATOM 2431 C C . GLN A 1 287 ? -94.282 -1.141 160.353 1.00 74.06 287 GLN A C 1
ATOM 2433 O O . GLN A 1 287 ? -94.467 -1.031 161.562 1.00 74.06 287 GLN A O 1
ATOM 2438 N N . HIS A 1 288 ? -95.133 -0.609 159.467 1.00 73.44 288 HIS A N 1
ATOM 2439 C CA . HIS A 1 288 ? -96.293 0.222 159.833 1.00 73.44 288 HIS A CA 1
ATOM 2440 C C . HIS A 1 288 ? -97.423 -0.530 160.580 1.00 73.44 288 HIS A C 1
ATOM 2442 O O . HIS A 1 288 ? -98.433 0.081 160.955 1.00 73.44 288 HIS A O 1
ATOM 2448 N N . LYS A 1 289 ? -97.320 -1.854 160.771 1.00 73.75 289 LYS A N 1
ATOM 2449 C CA . LYS A 1 289 ? -98.095 -2.582 161.791 1.00 73.75 289 LYS A CA 1
ATOM 2450 C C . LYS A 1 289 ? -97.363 -2.544 163.126 1.00 73.75 289 LYS A C 1
ATOM 2452 O O . LYS A 1 289 ? -97.884 -1.959 164.065 1.00 73.75 289 LYS A O 1
ATOM 2457 N N . LEU A 1 290 ? -96.133 -3.062 163.159 1.00 74.81 290 LEU A N 1
ATOM 2458 C CA . LEU A 1 290 ? -95.313 -3.163 164.367 1.00 74.81 290 LEU A CA 1
ATOM 2459 C C . LEU A 1 290 ? -95.129 -1.823 165.091 1.00 74.81 290 LEU A C 1
ATOM 2461 O O . LEU A 1 290 ? -95.140 -1.797 166.312 1.00 74.81 290 LEU A O 1
ATOM 2465 N N . GLU A 1 291 ? -94.989 -0.708 164.375 1.00 72.38 291 GLU A N 1
ATOM 2466 C CA . GLU A 1 291 ? -94.890 0.624 164.990 1.00 72.38 291 GLU A CA 1
ATOM 2467 C C . GLU A 1 291 ? -96.200 1.050 165.663 1.00 72.38 291 GLU A C 1
ATOM 2469 O O . GLU A 1 291 ? -96.178 1.581 166.769 1.00 72.38 291 GLU A O 1
ATOM 2474 N N . ARG A 1 292 ? -97.341 0.726 165.050 1.00 71.75 292 ARG A N 1
ATOM 2475 C CA . ARG A 1 292 ? -98.681 1.007 165.580 1.00 71.75 292 ARG A CA 1
ATOM 2476 C C . ARG A 1 292 ? -98.991 0.146 166.800 1.00 71.75 292 ARG A C 1
ATOM 2478 O O . ARG A 1 292 ? -99.444 0.658 167.816 1.00 71.75 292 ARG A O 1
ATOM 2485 N N . ASP A 1 293 ? -98.690 -1.145 166.705 1.00 71.38 293 ASP A N 1
ATOM 2486 C CA . ASP A 1 293 ? -98.869 -2.113 167.786 1.00 71.38 293 ASP A CA 1
ATOM 2487 C C . ASP A 1 293 ? -97.969 -1.739 168.988 1.00 71.38 293 ASP A C 1
ATOM 2489 O O . ASP A 1 293 ? -98.394 -1.819 170.136 1.00 71.38 293 ASP A O 1
ATOM 2493 N N . ARG A 1 294 ? -96.772 -1.192 168.729 1.00 75.56 294 ARG A N 1
ATOM 2494 C CA . ARG A 1 294 ? -95.819 -0.692 169.739 1.00 75.56 294 ARG A CA 1
ATOM 2495 C C . ARG A 1 294 ? -96.185 0.667 170.347 1.00 75.56 294 ARG A C 1
ATOM 2497 O O . ARG A 1 294 ? -95.769 0.957 171.467 1.00 75.56 294 ARG A O 1
ATOM 2504 N N . GLU A 1 295 ? -96.937 1.516 169.648 1.00 71.06 295 GLU A N 1
ATOM 2505 C CA . GLU A 1 295 ? -97.558 2.706 170.253 1.00 71.06 295 GLU A CA 1
ATOM 2506 C C . GLU A 1 295 ? -98.775 2.331 171.110 1.00 71.06 295 GLU A C 1
ATOM 2508 O O . GLU A 1 295 ? -98.958 2.899 172.186 1.00 71.06 295 GLU A O 1
ATOM 2513 N N . ILE A 1 296 ? -99.546 1.321 170.693 1.00 68.88 296 ILE A N 1
ATOM 2514 C CA . ILE A 1 296 ? -100.639 0.745 171.488 1.00 68.88 296 ILE A CA 1
ATOM 2515 C C . ILE A 1 296 ? -100.094 0.104 172.774 1.00 68.88 296 ILE A C 1
ATOM 2517 O O . ILE A 1 296 ? -100.602 0.409 173.850 1.00 68.88 296 ILE A O 1
ATOM 2521 N N . GLU A 1 297 ? -99.031 -0.707 172.703 1.00 72.50 297 GLU A N 1
ATOM 2522 C CA . GLU A 1 297 ? -98.399 -1.285 173.900 1.00 72.50 297 GLU A CA 1
ATOM 2523 C C . GLU A 1 297 ? -97.862 -0.207 174.850 1.00 72.50 297 GLU A C 1
ATOM 2525 O O . GLU A 1 297 ? -98.123 -0.294 176.043 1.00 72.50 297 GLU A O 1
ATOM 2530 N N . LYS A 1 298 ? -97.230 0.869 174.358 1.00 74.62 298 LYS A N 1
ATOM 2531 C CA . LYS A 1 298 ? -96.811 1.996 175.220 1.00 74.62 298 LYS A CA 1
ATOM 2532 C C . LYS A 1 298 ? -97.979 2.697 175.916 1.00 74.62 298 LYS A C 1
ATOM 2534 O O . LYS A 1 298 ? -97.842 3.122 177.062 1.00 74.62 298 LYS A O 1
ATOM 2539 N N . ALA A 1 299 ? -99.117 2.849 175.237 1.00 67.88 299 ALA A N 1
ATOM 2540 C CA . ALA A 1 299 ? -100.317 3.413 175.849 1.00 67.88 299 ALA A CA 1
ATOM 2541 C C . ALA A 1 299 ? -100.883 2.479 176.934 1.00 67.88 299 ALA A C 1
ATOM 2543 O O . ALA A 1 299 ? -101.306 2.953 177.989 1.00 67.88 299 ALA A O 1
ATOM 2544 N N . ILE A 1 300 ? -100.834 1.161 176.708 1.00 68.00 300 ILE A N 1
ATOM 2545 C CA . ILE A 1 300 ? -101.208 0.145 177.699 1.00 68.00 300 ILE A CA 1
ATOM 2546 C C . ILE A 1 300 ? -100.238 0.172 178.888 1.00 68.00 300 ILE A C 1
ATOM 2548 O O . ILE A 1 300 ? -100.705 0.326 180.009 1.00 68.00 300 ILE A O 1
ATOM 2552 N N . GLU A 1 301 ? -98.918 0.136 178.672 1.00 69.94 301 GLU A N 1
ATOM 2553 C CA . GLU A 1 301 ? -97.906 0.236 179.738 1.00 69.94 301 GLU A CA 1
ATOM 2554 C C . GLU A 1 301 ? -98.090 1.502 180.589 1.00 69.94 301 GLU A C 1
ATOM 2556 O O . GLU A 1 301 ? -97.966 1.438 181.811 1.00 69.94 301 GLU A O 1
ATOM 2561 N N . SER A 1 302 ? -98.435 2.644 179.980 1.00 70.75 302 SER A N 1
ATOM 2562 C CA . SER A 1 302 ? -98.701 3.889 180.716 1.00 70.75 302 SER A CA 1
ATOM 2563 C C . SER A 1 302 ? -99.958 3.789 181.589 1.00 70.75 302 SER A C 1
ATOM 2565 O O . SER A 1 302 ? -99.909 4.123 182.773 1.00 70.75 302 SER A O 1
ATOM 2567 N N . MET A 1 303 ? -101.073 3.286 181.044 1.00 64.75 303 MET A N 1
ATOM 2568 C CA . MET A 1 303 ? -102.315 3.096 181.810 1.00 64.75 303 MET A CA 1
ATOM 2569 C C . MET A 1 303 ? -102.169 2.022 182.898 1.00 64.75 303 MET A C 1
ATOM 2571 O O . MET A 1 303 ? -102.711 2.167 183.994 1.00 64.75 303 MET A O 1
ATOM 2575 N N . GLU A 1 304 ? -101.420 0.951 182.631 1.00 66.44 304 GLU A N 1
ATOM 2576 C CA . GLU A 1 304 ? -101.127 -0.090 183.614 1.00 66.44 304 GLU A CA 1
ATOM 2577 C C . GLU A 1 304 ? -100.176 0.407 184.705 1.00 66.44 304 GLU A C 1
ATOM 2579 O O . GLU A 1 304 ? -100.384 0.068 185.869 1.00 66.44 304 GLU A O 1
ATOM 2584 N N . ALA A 1 305 ? -99.192 1.253 184.380 1.00 68.81 305 ALA A N 1
ATOM 2585 C CA . ALA A 1 305 ? -98.320 1.893 185.363 1.00 68.81 305 ALA A CA 1
ATOM 2586 C C . ALA A 1 305 ? -99.102 2.834 186.294 1.00 68.81 305 ALA A C 1
ATOM 2588 O O . ALA A 1 305 ? -98.938 2.750 187.512 1.00 68.81 305 ALA A O 1
ATOM 2589 N N . GLU A 1 306 ? -100.006 3.660 185.757 1.00 66.75 306 GLU A N 1
ATOM 2590 C CA . GLU A 1 306 ? -100.908 4.504 186.555 1.00 66.75 306 GLU A CA 1
ATOM 2591 C C . GLU A 1 306 ? -101.852 3.655 187.430 1.00 66.75 306 GLU A C 1
ATOM 2593 O O . GLU A 1 306 ? -101.995 3.910 188.630 1.00 66.75 306 GLU A O 1
ATOM 2598 N N . ALA A 1 307 ? -102.413 2.566 186.889 1.00 64.81 307 ALA A N 1
ATOM 2599 C CA . ALA A 1 307 ? -103.247 1.625 187.642 1.00 64.81 307 ALA A CA 1
ATOM 2600 C C . ALA A 1 307 ? -102.467 0.794 188.687 1.00 64.81 307 ALA A C 1
ATOM 2602 O O . ALA A 1 307 ? -103.052 0.340 189.679 1.00 64.81 307 ALA A O 1
ATOM 2603 N N . GLN A 1 308 ? -101.160 0.583 188.505 1.00 62.56 308 GLN A N 1
ATOM 2604 C CA . GLN A 1 308 ? -100.278 -0.019 189.510 1.00 62.56 308 GLN A CA 1
ATOM 2605 C C . GLN A 1 308 ? -99.891 0.991 190.594 1.00 62.56 308 GLN A C 1
ATOM 2607 O O . GLN A 1 308 ? -99.843 0.627 191.770 1.00 62.56 308 GLN A O 1
ATOM 2612 N N . GLN A 1 309 ? -99.649 2.250 190.223 1.00 67.81 309 GLN A N 1
ATOM 2613 C CA . GLN A 1 309 ? -99.306 3.321 191.154 1.00 67.81 309 GLN A CA 1
ATOM 2614 C C . GLN A 1 309 ? -100.485 3.642 192.081 1.00 67.81 309 GLN A C 1
ATOM 2616 O O . GLN A 1 309 ? -100.318 3.607 193.299 1.00 67.81 309 GLN A O 1
ATOM 2621 N N . GLY A 1 310 ? -101.698 3.810 191.541 1.00 62.38 310 GLY A N 1
ATOM 2622 C CA . GLY A 1 310 ? -102.906 3.995 192.354 1.00 62.38 310 GLY A CA 1
ATOM 2623 C C . GLY A 1 310 ? -103.193 2.809 193.287 1.00 62.38 310 GLY A C 1
ATOM 2624 O O . GLY A 1 310 ? -103.620 2.997 194.428 1.00 62.38 310 GLY A O 1
ATOM 2625 N N . ARG A 1 311 ? -102.881 1.574 192.858 1.00 61.62 311 ARG A N 1
ATOM 2626 C CA . ARG A 1 311 ? -102.956 0.387 193.728 1.00 61.62 311 ARG A CA 1
ATOM 2627 C C . ARG A 1 311 ? -101.890 0.385 194.826 1.00 61.62 311 ARG A C 1
ATOM 2629 O O . ARG A 1 311 ? -102.223 0.043 195.958 1.00 61.62 311 ARG A O 1
ATOM 2636 N N . LYS A 1 312 ? -100.652 0.805 194.538 1.00 63.12 312 LYS A N 1
ATOM 2637 C CA . LYS A 1 312 ? -99.599 0.983 195.554 1.00 63.12 312 LYS A CA 1
ATOM 2638 C C . LYS A 1 312 ? -99.960 2.047 196.581 1.00 63.12 312 LYS A C 1
ATOM 2640 O O . LYS A 1 312 ? -99.798 1.801 197.768 1.00 63.12 312 LYS A O 1
ATOM 2645 N N . GLU A 1 313 ? -100.463 3.200 196.153 1.00 64.31 313 GLU A N 1
ATOM 2646 C CA . GLU A 1 313 ? -100.818 4.298 197.057 1.00 64.31 313 GLU A CA 1
ATOM 2647 C C . GLU A 1 313 ? -101.977 3.914 197.986 1.00 64.31 313 GLU A C 1
ATOM 2649 O O . GLU A 1 313 ? -101.900 4.153 199.192 1.00 64.31 313 GLU A O 1
ATOM 2654 N N . LEU A 1 314 ? -102.990 3.210 197.465 1.00 63.28 314 LEU A N 1
ATOM 2655 C CA . LEU A 1 314 ? -104.057 2.626 198.280 1.00 63.28 314 LEU A CA 1
ATOM 2656 C C . LEU A 1 314 ? -103.527 1.552 199.249 1.00 63.28 314 LEU A C 1
ATOM 2658 O O . LEU A 1 314 ? -103.941 1.511 200.409 1.00 63.28 314 LEU A O 1
ATOM 2662 N N . GLN A 1 315 ? -102.599 0.701 198.799 1.00 61.12 315 GLN A N 1
ATOM 2663 C CA . GLN A 1 315 ? -102.006 -0.361 199.614 1.00 61.12 315 GLN A CA 1
ATOM 2664 C C . GLN A 1 315 ? -101.120 0.194 200.737 1.00 61.12 315 GLN A C 1
ATOM 2666 O O . GLN A 1 315 ? -101.228 -0.275 201.866 1.00 61.12 315 GLN A O 1
ATOM 2671 N N . ASP A 1 316 ? -100.299 1.211 200.470 1.00 65.75 316 ASP A N 1
ATOM 2672 C CA . ASP A 1 316 ? -99.461 1.875 201.473 1.00 65.75 316 ASP A CA 1
ATOM 2673 C C . ASP A 1 316 ? -100.280 2.742 202.440 1.00 65.75 316 ASP A C 1
ATOM 2675 O O . ASP A 1 316 ? -99.929 2.825 203.616 1.00 65.75 316 ASP A O 1
ATOM 2679 N N . ALA A 1 317 ? -101.387 3.347 201.996 1.00 66.69 317 ALA A N 1
ATOM 2680 C CA . ALA A 1 317 ? -102.334 4.006 202.896 1.00 66.69 317 ALA A CA 1
ATOM 2681 C C . ALA A 1 317 ? -102.969 2.995 203.870 1.00 66.69 317 ALA A C 1
ATOM 2683 O O . ALA A 1 317 ? -102.976 3.226 205.079 1.00 66.69 317 ALA A O 1
ATOM 2684 N N . LEU A 1 318 ? -103.419 1.840 203.363 1.00 61.50 318 LEU A N 1
ATOM 2685 C CA . LEU A 1 318 ? -103.882 0.712 204.182 1.00 61.50 318 LEU A CA 1
ATOM 2686 C C . LEU A 1 318 ? -102.789 0.198 205.127 1.00 61.50 318 LEU A C 1
ATOM 2688 O O . LEU A 1 318 ? -103.076 -0.083 206.290 1.00 61.50 318 LEU A O 1
ATOM 2692 N N . ARG A 1 319 ? -101.540 0.106 204.652 1.00 69.12 319 ARG A N 1
ATOM 2693 C CA . ARG A 1 319 ? -100.401 -0.372 205.443 1.00 69.12 319 ARG A CA 1
ATOM 2694 C C . ARG A 1 319 ? -100.096 0.561 206.610 1.00 69.12 319 ARG A C 1
ATOM 2696 O O . ARG A 1 319 ? -100.054 0.080 207.731 1.00 69.12 319 ARG A O 1
ATOM 2703 N N . ARG A 1 320 ? -99.991 1.874 206.372 1.00 71.62 320 ARG A N 1
ATOM 2704 C CA . ARG A 1 320 ? -99.745 2.885 207.420 1.00 71.62 320 ARG A CA 1
ATOM 2705 C C . ARG A 1 320 ? -100.861 2.917 208.460 1.00 71.62 320 ARG A C 1
ATOM 2707 O O . ARG A 1 320 ? -100.580 2.978 209.647 1.00 71.62 320 ARG A O 1
ATOM 2714 N N . ASN A 1 321 ? -102.118 2.827 208.023 1.00 65.50 321 ASN A N 1
ATOM 2715 C CA . ASN A 1 321 ? -103.271 2.816 208.925 1.00 65.50 321 ASN A CA 1
ATOM 2716 C C . ASN A 1 321 ? -103.273 1.546 209.809 1.00 65.50 321 ASN A C 1
ATOM 2718 O O . ASN A 1 321 ? -103.499 1.604 211.014 1.00 65.50 321 ASN A O 1
ATOM 2722 N N . LYS A 1 322 ? -102.910 0.394 209.230 1.00 66.69 322 LYS A N 1
ATOM 2723 C CA . LYS A 1 322 ? -102.757 -0.877 209.953 1.00 66.69 322 LYS A CA 1
ATOM 2724 C C . LYS A 1 322 ? -101.541 -0.889 210.892 1.00 66.69 322 LYS A C 1
ATOM 2726 O O . LYS A 1 322 ? -101.669 -1.342 212.021 1.00 66.69 322 LYS A O 1
ATOM 2731 N N . GLU A 1 323 ? -100.399 -0.355 210.455 1.00 68.88 323 GLU A N 1
ATOM 2732 C CA . GLU A 1 323 ? -99.195 -0.142 211.276 1.00 68.88 323 GLU A CA 1
ATOM 2733 C C . GLU A 1 323 ? -99.501 0.780 212.470 1.00 68.88 323 GLU A C 1
ATOM 2735 O O . GLU A 1 323 ? -99.075 0.491 213.585 1.00 68.88 323 GLU A O 1
ATOM 2740 N N . GLN A 1 324 ? -100.295 1.838 212.269 1.00 68.31 324 GLN A N 1
ATOM 2741 C CA . GLN A 1 324 ? -100.704 2.751 213.335 1.00 68.31 324 GLN A CA 1
ATOM 2742 C C . GLN A 1 324 ? -101.635 2.075 214.357 1.00 68.31 324 GLN A C 1
ATOM 2744 O O . GLN A 1 324 ? -101.348 2.134 215.551 1.00 68.31 324 GLN A O 1
ATOM 2749 N N . TYR A 1 325 ? -102.673 1.348 213.924 1.00 66.69 325 TYR A N 1
ATOM 2750 C CA . TYR A 1 325 ? -103.513 0.579 214.856 1.00 66.69 325 TYR A CA 1
ATOM 2751 C C . TYR A 1 325 ? -102.742 -0.536 215.586 1.00 66.69 325 TYR A C 1
ATOM 2753 O O . TYR A 1 325 ? -103.036 -0.827 216.744 1.00 66.69 325 TYR A O 1
ATOM 2761 N N . GLU A 1 326 ? -101.735 -1.152 214.957 1.00 71.69 326 GLU A N 1
ATOM 2762 C CA . GLU A 1 326 ? -100.858 -2.138 215.610 1.00 71.69 326 GLU A CA 1
ATOM 2763 C C . GLU A 1 326 ? -99.886 -1.515 216.629 1.00 71.69 326 GLU A C 1
ATOM 2765 O O . GLU A 1 326 ? -99.440 -2.215 217.541 1.00 71.69 326 GLU A O 1
ATOM 2770 N N . ILE A 1 327 ? -99.578 -0.218 216.516 1.00 74.50 327 ILE A N 1
ATOM 2771 C CA . ILE A 1 327 ? -98.842 0.550 217.533 1.00 74.50 327 ILE A CA 1
ATOM 2772 C C . ILE A 1 327 ? -99.784 0.946 218.676 1.00 74.50 327 ILE A C 1
ATOM 2774 O O . ILE A 1 327 ? -99.487 0.637 219.827 1.00 74.50 327 ILE A O 1
ATOM 2778 N N . GLU A 1 328 ? -100.950 1.525 218.376 1.00 63.97 328 GLU A N 1
ATOM 2779 C CA . GLU A 1 328 ? -101.950 1.918 219.383 1.00 63.97 328 GLU A CA 1
ATOM 2780 C C . GLU A 1 328 ? -102.397 0.712 220.241 1.00 63.97 328 GLU A C 1
ATOM 2782 O O . GLU A 1 328 ? -102.489 0.813 221.466 1.00 63.97 328 GLU A O 1
ATOM 2787 N N . LEU A 1 329 ? -102.573 -0.471 219.633 1.00 68.06 329 LEU A N 1
ATOM 2788 C CA . LEU A 1 329 ? -102.847 -1.725 220.351 1.00 68.06 329 LEU A CA 1
ATOM 2789 C C . LEU A 1 329 ? -101.675 -2.208 221.221 1.00 68.06 329 LEU A C 1
ATOM 2791 O O . LEU A 1 329 ? -101.916 -2.801 222.273 1.00 68.06 329 LEU A O 1
ATOM 2795 N N . LYS A 1 330 ? -100.419 -1.968 220.822 1.00 74.19 330 LYS A N 1
ATOM 2796 C CA . LYS A 1 330 ? -99.246 -2.297 221.650 1.00 74.19 330 LYS A CA 1
ATOM 2797 C C . LYS A 1 330 ? -99.113 -1.357 222.837 1.00 74.19 330 LYS A C 1
ATOM 2799 O O . LYS A 1 330 ? -98.893 -1.838 223.940 1.00 74.19 330 LYS A O 1
ATOM 2804 N N . GLU A 1 331 ? -99.303 -0.056 222.649 1.00 70.38 331 GLU A N 1
ATOM 2805 C CA . GLU A 1 331 ? -99.254 0.914 223.749 1.00 70.38 331 GLU A CA 1
ATOM 2806 C C . GLU A 1 331 ? -100.395 0.678 224.757 1.00 70.38 331 GLU A C 1
ATOM 2808 O O . GLU A 1 331 ? -100.179 0.756 225.969 1.00 70.38 331 GLU A O 1
ATOM 2813 N N . LEU A 1 332 ? -101.582 0.271 224.291 1.00 65.56 332 LEU A N 1
ATOM 2814 C CA . LEU A 1 332 ? -102.666 -0.215 225.154 1.00 65.56 332 LEU A CA 1
ATOM 2815 C C . LEU A 1 332 ? -102.293 -1.507 225.903 1.00 65.56 332 LEU A C 1
ATOM 2817 O O . LEU A 1 332 ? -102.478 -1.575 227.117 1.00 65.56 332 LEU A O 1
ATOM 2821 N N . ALA A 1 333 ? -101.714 -2.505 225.229 1.00 68.50 333 ALA A N 1
ATOM 2822 C CA . ALA A 1 333 ? -101.294 -3.753 225.871 1.00 68.50 333 ALA A CA 1
ATOM 2823 C C . ALA A 1 333 ? -100.137 -3.556 226.874 1.00 68.50 333 ALA A C 1
ATOM 2825 O O . ALA A 1 333 ? -100.120 -4.180 227.935 1.00 68.50 333 ALA A O 1
ATOM 2826 N N . GLU A 1 334 ? -99.180 -2.673 226.584 1.00 73.31 334 GLU A N 1
ATOM 2827 C CA . GLU A 1 334 ? -98.071 -2.348 227.486 1.00 73.31 334 GLU A CA 1
ATOM 2828 C C . GLU A 1 334 ? -98.534 -1.503 228.680 1.00 73.31 334 GLU A C 1
ATOM 2830 O O . GLU A 1 334 ? -98.058 -1.719 229.796 1.00 73.31 334 GLU A O 1
ATOM 2835 N N . THR A 1 335 ? -99.506 -0.599 228.508 1.00 68.56 335 THR A N 1
ATOM 2836 C CA . THR A 1 335 ? -100.102 0.143 229.634 1.00 68.56 335 THR A CA 1
ATOM 2837 C C . THR A 1 335 ? -101.028 -0.726 230.493 1.00 68.56 335 THR A C 1
ATOM 2839 O O . THR A 1 335 ? -100.982 -0.611 231.723 1.00 68.56 335 THR A O 1
ATOM 2842 N N . GLU A 1 336 ? -101.779 -1.665 229.908 1.00 67.81 336 GLU A N 1
ATOM 2843 C CA . GLU A 1 336 ? -102.478 -2.726 230.648 1.00 67.81 336 GLU A CA 1
ATOM 2844 C C . GLU A 1 336 ? -101.475 -3.586 231.431 1.00 67.81 336 GLU A C 1
ATOM 2846 O O . GLU A 1 336 ? -101.579 -3.714 232.650 1.00 67.81 336 GLU A O 1
ATOM 2851 N N . GLN A 1 337 ? -100.433 -4.110 230.782 1.00 74.38 337 GLN A N 1
ATOM 2852 C CA . GLN A 1 337 ? -99.441 -4.959 231.440 1.00 74.38 337 GLN A CA 1
ATOM 2853 C C . GLN A 1 337 ? -98.651 -4.204 232.527 1.00 74.38 337 GLN A C 1
ATOM 2855 O O . GLN A 1 337 ? -98.368 -4.766 233.588 1.00 74.38 337 GLN A O 1
ATOM 2860 N N . ALA A 1 338 ? -98.350 -2.916 232.331 1.00 72.44 338 ALA A N 1
ATOM 2861 C CA . ALA A 1 338 ? -97.704 -2.074 233.336 1.00 72.44 338 ALA A CA 1
ATOM 2862 C C . ALA A 1 338 ? -98.627 -1.746 234.522 1.00 72.44 338 ALA A C 1
ATOM 2864 O O . ALA A 1 338 ? -98.158 -1.700 235.662 1.00 72.44 338 ALA A O 1
ATOM 2865 N N . THR A 1 339 ? -99.929 -1.540 234.299 1.00 69.81 339 THR A N 1
ATOM 2866 C CA . THR A 1 339 ? -100.897 -1.335 235.392 1.00 69.81 339 THR A CA 1
ATOM 2867 C C . THR A 1 339 ? -101.190 -2.635 236.138 1.00 69.81 339 THR A C 1
ATOM 2869 O O . THR A 1 339 ? -101.186 -2.624 237.369 1.00 69.81 339 THR A O 1
ATOM 2872 N N . LEU A 1 340 ? -101.296 -3.769 235.439 1.00 73.19 340 LEU A N 1
ATOM 2873 C CA . LEU A 1 340 ? -101.401 -5.101 236.036 1.00 73.19 340 LEU A CA 1
ATOM 2874 C C . LEU A 1 340 ? -100.169 -5.428 236.892 1.00 73.19 340 LEU A C 1
ATOM 2876 O O . LEU A 1 340 ? -100.309 -5.886 238.024 1.00 73.19 340 LEU A O 1
ATOM 2880 N N . LYS A 1 341 ? -98.960 -5.117 236.406 1.00 74.12 341 LYS A N 1
ATOM 2881 C CA . LYS A 1 341 ? -97.709 -5.295 237.157 1.00 74.12 341 LYS A CA 1
ATOM 2882 C C . LYS A 1 341 ? -97.629 -4.364 238.369 1.00 74.12 341 LYS A C 1
ATOM 2884 O O . LYS A 1 341 ? -97.289 -4.819 239.453 1.00 74.12 341 LYS A O 1
ATOM 2889 N N . ARG A 1 342 ? -98.046 -3.096 238.246 1.00 73.12 342 ARG A N 1
ATOM 2890 C CA . ARG A 1 342 ? -98.167 -2.170 239.392 1.00 73.12 342 ARG A CA 1
ATOM 2891 C C . ARG A 1 342 ? -99.196 -2.644 240.422 1.00 73.12 342 ARG A C 1
ATOM 2893 O O . ARG A 1 342 ? -98.958 -2.463 241.615 1.00 73.12 342 ARG A O 1
ATOM 2900 N N . TYR A 1 343 ? -100.297 -3.263 239.988 1.00 71.75 343 TYR A N 1
ATOM 2901 C CA . TYR A 1 343 ? -101.296 -3.880 240.864 1.00 71.75 343 TYR A CA 1
ATOM 2902 C C . TYR A 1 343 ? -100.750 -5.138 241.549 1.00 71.75 343 TYR A C 1
ATOM 2904 O O . TYR A 1 343 ? -100.913 -5.282 242.755 1.00 71.75 343 TYR A O 1
ATOM 2912 N N . GLN A 1 344 ? -100.033 -6.008 240.833 1.00 73.50 344 GLN A N 1
ATOM 2913 C CA . GLN A 1 344 ? -99.352 -7.172 241.411 1.00 73.50 344 GLN A CA 1
ATOM 2914 C C . GLN A 1 344 ? -98.258 -6.757 242.401 1.00 73.50 344 GLN A C 1
ATOM 2916 O O . GLN A 1 344 ? -98.210 -7.302 243.497 1.00 73.50 344 GLN A O 1
ATOM 2921 N N . ASP A 1 345 ? -97.452 -5.740 242.088 1.00 72.38 345 ASP A N 1
ATOM 2922 C CA . ASP A 1 345 ? -96.473 -5.163 243.013 1.00 72.38 345 ASP A CA 1
ATOM 2923 C C . ASP A 1 345 ? -97.154 -4.500 244.219 1.00 72.38 345 ASP A C 1
ATOM 2925 O O . ASP A 1 345 ? -96.629 -4.543 245.329 1.00 72.38 345 ASP A O 1
ATOM 2929 N N . ALA A 1 346 ? -98.323 -3.873 244.039 1.00 69.25 346 ALA A N 1
ATOM 2930 C CA . ALA A 1 346 ? -99.116 -3.335 245.142 1.00 69.25 346 ALA A CA 1
ATOM 2931 C C . ALA A 1 346 ? -99.703 -4.457 246.006 1.00 69.25 346 ALA A C 1
ATOM 2933 O O . ALA A 1 346 ? -99.625 -4.363 247.221 1.00 69.25 346 ALA A O 1
ATOM 2934 N N . GLN A 1 347 ? -100.194 -5.545 245.411 1.00 71.81 347 GLN A N 1
ATOM 2935 C CA . GLN A 1 347 ? -100.699 -6.723 246.116 1.00 71.81 347 GLN A CA 1
ATOM 2936 C C . GLN A 1 347 ? -99.567 -7.517 246.791 1.00 71.81 347 GLN A C 1
ATOM 2938 O O . GLN A 1 347 ? -99.769 -8.079 247.860 1.00 71.81 347 GLN A O 1
ATOM 2943 N N . ALA A 1 348 ? -98.361 -7.533 246.220 1.00 71.81 348 ALA A N 1
ATOM 2944 C CA . ALA A 1 348 ? -97.164 -8.116 246.821 1.00 71.81 348 ALA A CA 1
ATOM 2945 C C . ALA A 1 348 ? -96.606 -7.232 247.944 1.00 71.81 348 ALA A C 1
ATOM 2947 O O . ALA A 1 348 ? -96.176 -7.761 248.965 1.00 71.81 348 ALA A O 1
ATOM 2948 N N . ARG A 1 349 ? -96.667 -5.898 247.811 1.00 71.62 349 ARG A N 1
ATOM 2949 C CA . ARG A 1 349 ? -96.405 -4.961 248.915 1.00 71.62 349 ARG A CA 1
ATOM 2950 C C . ARG A 1 349 ? -97.446 -5.098 250.018 1.00 71.62 349 ARG A C 1
ATOM 2952 O O . ARG A 1 349 ? -97.035 -5.170 251.164 1.00 71.62 349 ARG A O 1
ATOM 2959 N N . ILE A 1 350 ? -98.733 -5.216 249.684 1.00 70.75 350 ILE A N 1
ATOM 2960 C CA . ILE A 1 350 ? -99.820 -5.465 250.639 1.00 70.75 350 ILE A CA 1
ATOM 2961 C C . ILE A 1 350 ? -99.582 -6.793 251.351 1.00 70.75 350 ILE A C 1
ATOM 2963 O O . ILE A 1 350 ? -99.473 -6.773 252.565 1.00 70.75 350 ILE A O 1
ATOM 2967 N N . ARG A 1 351 ? -99.324 -7.897 250.640 1.00 73.88 351 ARG A N 1
ATOM 2968 C CA . ARG A 1 351 ? -98.929 -9.178 251.254 1.00 73.88 351 ARG A CA 1
ATOM 2969 C C . ARG A 1 351 ? -97.637 -9.093 252.058 1.00 73.88 351 ARG A C 1
ATOM 2971 O O . ARG A 1 351 ? -97.522 -9.780 253.060 1.00 73.88 351 ARG A O 1
ATOM 2978 N N . GLN A 1 352 ? -96.670 -8.257 251.675 1.00 68.00 352 GLN A N 1
ATOM 2979 C CA . GLN A 1 352 ? -95.495 -7.992 252.506 1.00 68.00 352 GLN A CA 1
ATOM 2980 C C . GLN A 1 352 ? -95.809 -7.118 253.718 1.00 68.00 352 GLN A C 1
ATOM 2982 O O . GLN A 1 352 ? -95.103 -7.254 254.703 1.00 68.00 352 GLN A O 1
ATOM 2987 N N . THR A 1 353 ? -96.812 -6.240 253.689 1.00 60.56 353 THR A N 1
ATOM 2988 C CA . THR A 1 353 ? -97.270 -5.480 254.862 1.00 60.56 353 THR A CA 1
ATOM 2989 C C . THR A 1 353 ? -98.286 -6.245 255.695 1.00 60.56 353 THR A C 1
ATOM 2991 O O . THR A 1 353 ? -98.370 -5.972 256.870 1.00 60.56 353 THR A O 1
ATOM 2994 N N . GLU A 1 354 ? -98.984 -7.242 255.157 1.00 66.94 354 GLU A N 1
ATOM 2995 C CA . GLU A 1 354 ? -99.798 -8.211 255.897 1.00 66.94 354 GLU A CA 1
ATOM 2996 C C . GLU A 1 354 ? -98.878 -9.237 256.557 1.00 66.94 354 GLU A C 1
ATOM 2998 O O . GLU A 1 354 ? -98.983 -9.467 257.752 1.00 66.94 354 GLU A O 1
ATOM 3003 N N . ALA A 1 355 ? -97.890 -9.768 255.828 1.00 65.62 355 ALA A N 1
ATOM 3004 C CA . ALA A 1 355 ? -96.840 -10.606 256.394 1.00 65.62 355 ALA A CA 1
ATOM 3005 C C . ALA A 1 355 ? -95.937 -9.823 257.354 1.00 65.62 355 ALA A C 1
ATOM 3007 O O . ALA A 1 355 ? -95.516 -10.402 258.341 1.00 65.62 355 ALA A O 1
ATOM 3008 N N . LYS A 1 356 ? -95.675 -8.523 257.132 1.00 58.56 356 LYS A N 1
ATOM 3009 C CA . LYS A 1 356 ? -94.997 -7.661 258.118 1.00 58.56 356 LYS A CA 1
ATOM 3010 C C . LYS A 1 356 ? -95.919 -7.139 259.204 1.00 58.56 356 LYS A C 1
ATOM 3012 O O . LYS A 1 356 ? -95.395 -6.805 260.246 1.00 58.56 356 LYS A O 1
ATOM 3017 N N . CYS A 1 357 ? -97.235 -7.083 259.042 1.00 57.41 357 CYS A N 1
ATOM 3018 C CA . CYS A 1 357 ? -98.139 -6.831 260.163 1.00 57.41 357 CYS A CA 1
ATOM 3019 C C . CYS A 1 357 ? -98.259 -8.091 261.007 1.00 57.41 357 CYS A C 1
ATOM 3021 O O . CYS A 1 357 ? -98.119 -7.966 262.203 1.00 57.41 357 CYS A O 1
ATOM 3023 N N . ALA A 1 358 ? -98.319 -9.290 260.428 1.00 61.12 358 ALA A N 1
ATOM 3024 C CA . ALA A 1 358 ? -98.216 -10.546 261.166 1.00 61.12 358 ALA A CA 1
ATOM 3025 C C . ALA A 1 358 ? -96.814 -10.755 261.775 1.00 61.12 358 ALA A C 1
ATOM 3027 O O . ALA A 1 358 ? -96.704 -11.176 262.917 1.00 61.12 358 ALA A O 1
ATOM 3028 N N . GLU A 1 359 ? -95.726 -10.425 261.069 1.00 55.97 359 GLU A N 1
ATOM 3029 C CA . GLU A 1 359 ? -94.348 -10.504 261.584 1.00 55.97 359 GLU A CA 1
ATOM 3030 C C . GLU A 1 359 ? -94.048 -9.379 262.579 1.00 55.97 359 GLU A C 1
ATOM 3032 O O . GLU A 1 359 ? -93.236 -9.597 263.470 1.00 55.97 359 GLU A O 1
ATOM 3037 N N . LEU A 1 360 ? -94.683 -8.201 262.485 1.00 54.62 360 LEU A N 1
ATOM 3038 C CA . LEU A 1 360 ? -94.571 -7.125 263.479 1.00 54.62 360 LEU A CA 1
ATOM 3039 C C . LEU A 1 360 ? -95.566 -7.277 264.628 1.00 54.62 360 LEU A C 1
ATOM 3041 O O . LEU A 1 360 ? -95.222 -6.886 265.729 1.00 54.62 360 LEU A O 1
ATOM 3045 N N . GLU A 1 361 ? -96.702 -7.942 264.456 1.00 57.12 361 GLU A N 1
ATOM 3046 C CA . GLU A 1 361 ? -97.518 -8.494 265.542 1.00 57.12 361 GLU A CA 1
ATOM 3047 C C . GLU A 1 361 ? -96.735 -9.616 266.225 1.00 57.12 361 GLU A C 1
ATOM 3049 O O . GLU A 1 361 ? -96.708 -9.658 267.441 1.00 57.12 361 GLU A O 1
ATOM 3054 N N . VAL A 1 362 ? -95.957 -10.415 265.487 1.00 56.78 362 VAL A N 1
ATOM 3055 C CA . VAL A 1 362 ? -94.923 -11.341 265.996 1.00 56.78 362 VAL A CA 1
ATOM 3056 C C . VAL A 1 362 ? -93.582 -10.632 266.264 1.00 56.78 362 VAL A C 1
ATOM 3058 O O . VAL A 1 362 ? -92.609 -11.270 266.629 1.00 56.78 362 VAL A O 1
ATOM 3061 N N . THR A 1 363 ? -93.504 -9.298 266.200 1.00 53.88 363 THR A N 1
ATOM 3062 C CA . THR A 1 363 ? -92.362 -8.524 266.732 1.00 53.88 363 THR A CA 1
ATOM 3063 C C . THR A 1 363 ? -92.769 -7.784 267.993 1.00 53.88 363 THR A C 1
ATOM 3065 O O . THR A 1 363 ? -91.967 -7.694 268.894 1.00 53.88 363 THR A O 1
ATOM 3068 N N . ILE A 1 364 ? -94.027 -7.374 268.110 1.00 51.06 364 ILE A N 1
ATOM 3069 C CA . ILE A 1 364 ? -94.705 -6.961 269.341 1.00 51.06 364 ILE A CA 1
ATOM 3070 C C . ILE A 1 364 ? -95.024 -8.208 270.207 1.00 51.06 364 ILE A C 1
ATOM 3072 O O . ILE A 1 364 ? -95.130 -8.106 271.419 1.00 51.06 364 ILE A O 1
ATOM 3076 N N . SER A 1 365 ? -95.091 -9.411 269.609 1.00 52.09 365 SER A N 1
ATOM 3077 C CA . SER A 1 365 ? -95.295 -10.713 270.284 1.00 52.09 365 SER A CA 1
ATOM 3078 C C . SER A 1 365 ? -94.056 -11.643 270.280 1.00 52.09 365 SER A C 1
ATOM 3080 O O . SER A 1 365 ? -94.013 -12.607 271.036 1.00 52.09 365 SER A O 1
ATOM 3082 N N . GLN A 1 366 ? -92.981 -11.329 269.533 1.00 43.53 366 GLN A N 1
ATOM 3083 C CA . GLN A 1 366 ? -91.608 -11.652 269.999 1.00 43.53 366 GLN A CA 1
ATOM 3084 C C . GLN A 1 366 ? -91.187 -10.737 271.149 1.00 43.53 366 GLN A C 1
ATOM 3086 O O . GLN A 1 366 ? -90.254 -11.076 271.871 1.00 43.53 366 GLN A O 1
ATOM 3091 N N . LEU A 1 367 ? -91.878 -9.600 271.263 1.00 54.72 367 LEU A N 1
ATOM 3092 C CA . LEU A 1 367 ? -91.518 -8.411 272.008 1.00 54.72 367 LEU A CA 1
ATOM 3093 C C . LEU A 1 367 ? -90.266 -7.708 271.376 1.00 54.72 367 LEU A C 1
ATOM 3095 O O . LEU A 1 367 ? -89.161 -8.239 271.365 1.00 54.72 367 LEU A O 1
ATOM 3099 N N . GLU A 1 368 ? -90.460 -6.495 270.820 1.00 41.97 368 GLU A N 1
ATOM 3100 C CA . GLU A 1 368 ? -89.508 -5.371 270.631 1.00 41.97 368 GLU A CA 1
ATOM 3101 C C . GLU A 1 368 ? -88.175 -5.470 269.632 1.00 41.97 368 GLU A C 1
ATOM 3103 O O . GLU A 1 368 ? -87.129 -5.766 270.212 1.00 41.97 368 GLU A O 1
ATOM 3108 N N . THR A 1 369 ? -88.105 -5.182 268.210 1.00 38.12 369 THR A N 1
ATOM 3109 C CA . THR A 1 369 ? -86.900 -5.273 267.110 1.00 38.12 369 THR A CA 1
ATOM 3110 C C . THR A 1 369 ? -86.531 -4.397 265.676 1.00 38.12 369 THR A C 1
ATOM 3112 O O . THR A 1 369 ? -86.291 -3.206 265.849 1.00 38.12 369 THR A O 1
ATOM 3115 N N . ARG A 1 370 ? -86.294 -4.855 264.318 1.00 40.88 370 ARG A N 1
ATOM 3116 C CA . ARG A 1 370 ? -85.233 -4.491 263.101 1.00 40.88 370 ARG A CA 1
ATOM 3117 C C . ARG A 1 370 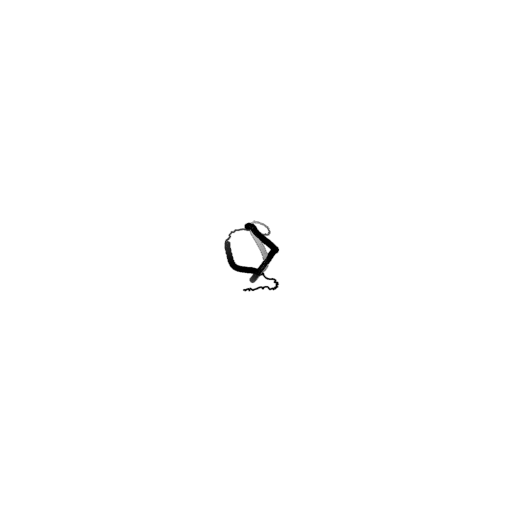? -85.404 -4.219 261.415 1.00 40.88 370 ARG A C 1
ATOM 3119 O O . ARG A 1 370 ? -86.484 -4.588 260.967 1.00 40.88 370 ARG A O 1
ATOM 3126 N N . ASN A 1 371 ? -84.453 -3.675 260.440 1.00 45.81 371 ASN A N 1
ATOM 3127 C CA . ASN A 1 371 ? -84.392 -3.575 258.785 1.00 45.81 371 ASN A CA 1
ATOM 3128 C C . ASN A 1 371 ? -83.339 -2.683 257.735 1.00 45.81 371 ASN A C 1
ATOM 3130 O O . ASN A 1 371 ? -82.890 -1.691 258.296 1.00 45.81 371 ASN A O 1
ATOM 3134 N N . ARG A 1 372 ? -82.977 -2.859 256.314 1.00 42.59 372 ARG A N 1
ATOM 3135 C CA . ARG A 1 372 ? -82.397 -1.901 255.066 1.00 42.59 372 ARG A CA 1
ATOM 3136 C C . ARG A 1 372 ? -81.624 -2.334 253.578 1.00 42.59 372 ARG A C 1
ATOM 3138 O O . ARG A 1 372 ? -81.179 -3.471 253.619 1.00 42.59 372 ARG A O 1
ATOM 3145 N N . VAL A 1 373 ? -81.406 -1.578 252.333 1.00 24.33 373 VAL A N 1
ATOM 3146 C CA . VAL A 1 373 ? -80.586 -1.847 250.899 1.00 24.33 373 VAL A CA 1
ATOM 3147 C C . VAL A 1 373 ? -80.457 -0.854 249.480 1.00 24.33 373 VAL A C 1
ATOM 3149 O O . VAL A 1 373 ? -81.316 0.021 249.461 1.00 24.33 373 VAL A O 1
ATOM 3152 N N . LEU A 1 374 ? -79.544 -0.898 248.321 1.00 15.05 374 LEU A N 1
ATOM 3153 C CA . LEU A 1 374 ? -79.436 -0.140 246.839 1.00 15.05 374 LEU A CA 1
ATOM 3154 C C . LEU A 1 374 ? -78.282 -0.335 245.546 1.00 15.05 374 LEU A C 1
ATOM 3156 O O . LEU A 1 374 ? -77.352 -1.054 245.896 1.00 15.05 374 LEU A O 1
ATOM 3160 N N . VAL A 1 375 ? -78.248 0.183 244.160 1.00 21.77 375 VAL A N 1
ATOM 3161 C CA . VAL A 1 375 ? -77.162 0.149 242.878 1.00 21.77 375 VAL A CA 1
ATOM 3162 C C . VAL A 1 375 ? -77.262 0.793 241.257 1.00 21.77 375 VAL A C 1
ATOM 3164 O O . VAL A 1 375 ? -78.397 1.134 240.929 1.00 21.77 375 VAL A O 1
ATOM 3167 N N . GLU A 1 376 ? -76.237 0.922 240.205 1.00 26.72 376 GLU A N 1
ATOM 3168 C CA . GLU A 1 376 ? -76.030 1.685 238.731 1.00 26.72 376 GLU A CA 1
ATOM 3169 C C . GLU A 1 376 ? -75.056 1.175 237.374 1.00 26.72 376 GLU A C 1
ATOM 3171 O O . GLU A 1 376 ? -74.569 0.076 237.616 1.00 26.72 376 GLU A O 1
ATOM 3176 N N . VAL A 1 377 ? -74.543 1.597 236.039 1.00 34.97 377 VAL A N 1
ATOM 3177 C CA . VAL A 1 377 ? -74.534 2.482 234.614 1.00 34.97 377 VAL A CA 1
ATOM 3178 C C . VAL A 1 377 ? -73.313 2.273 233.368 1.00 34.97 377 VAL A C 1
ATOM 3180 O O . VAL A 1 377 ? -72.463 1.516 233.815 1.00 34.97 377 VAL A O 1
ATOM 3183 N N . CYS A 1 378 ? -72.858 2.653 231.994 1.00 42.12 378 CYS A N 1
ATOM 3184 C CA . CYS A 1 378 ? -72.936 3.347 230.465 1.00 42.12 378 CYS A CA 1
ATOM 3185 C C . CYS A 1 378 ? -71.732 3.097 229.202 1.00 42.12 378 CYS A C 1
ATOM 3187 O O . CYS A 1 378 ? -70.902 2.316 229.647 1.00 42.12 378 CYS A O 1
ATOM 3189 N N . ILE A 1 379 ? -71.280 3.471 227.823 1.00 43.16 379 ILE A N 1
ATOM 3190 C CA . ILE A 1 379 ? -71.337 4.202 226.301 1.00 43.16 379 ILE A CA 1
ATOM 3191 C C . ILE A 1 379 ? -70.237 3.790 224.999 1.00 43.16 379 ILE A C 1
ATOM 3193 O O . ILE A 1 379 ? -69.575 2.832 225.376 1.00 43.16 379 ILE A O 1
ATOM 3197 N N . ILE A 1 380 ? -69.757 4.156 223.631 1.00 46.22 380 ILE A N 1
ATOM 3198 C CA . ILE A 1 380 ? -69.722 4.995 222.173 1.00 46.22 380 ILE A CA 1
ATOM 3199 C C . ILE A 1 380 ? -68.711 4.530 220.810 1.00 46.22 380 ILE A C 1
ATOM 3201 O O . ILE A 1 380 ? -68.156 3.483 221.119 1.00 46.22 380 ILE A O 1
ATOM 3205 N N . GLU A 1 381 ? -68.229 4.884 219.441 1.00 47.56 381 GLU A N 1
ATOM 3206 C CA . GLU A 1 381 ? -68.124 5.747 217.998 1.00 47.56 381 GLU A CA 1
ATOM 3207 C C . GLU A 1 381 ? -67.285 5.168 216.564 1.00 47.56 381 GLU A C 1
ATOM 3209 O O . GLU A 1 381 ? -66.984 3.996 216.758 1.00 47.56 381 GLU A O 1
ATOM 3214 N N . CYS A 1 382 ? -66.767 5.520 215.206 1.00 48.41 382 CYS A N 1
ATOM 3215 C CA . CYS A 1 382 ? -66.506 6.477 213.854 1.00 48.41 382 CYS A CA 1
ATOM 3216 C C . CYS A 1 382 ? -65.725 5.913 212.377 1.00 48.41 382 CYS A C 1
ATOM 3218 O O . CYS A 1 382 ? -65.454 4.727 212.529 1.00 48.41 382 CYS A O 1
ATOM 3220 N N . SER A 1 383 ? -65.200 6.286 211.024 1.00 49.34 383 SER A N 1
ATOM 3221 C CA . SER A 1 383 ? -64.995 7.223 209.639 1.00 49.34 383 SER A CA 1
ATOM 3222 C C . SER A 1 383 ? -63.966 6.800 208.268 1.00 49.34 383 SER A C 1
ATOM 3224 O O . SER A 1 383 ? -63.300 5.825 208.593 1.00 49.34 383 SER A O 1
ATOM 3226 N N . ILE A 1 384 ? -63.512 7.180 206.886 1.00 51.81 384 ILE A N 1
ATOM 3227 C CA . ILE A 1 384 ? -63.628 7.905 205.363 1.00 51.81 384 ILE A CA 1
ATOM 3228 C C . ILE A 1 384 ? -62.518 7.752 203.983 1.00 51.81 384 ILE A C 1
ATOM 3230 O O . ILE A 1 384 ? -61.451 7.238 204.296 1.00 51.81 384 ILE A O 1
ATOM 3234 N N . GLY A 1 385 ? -62.579 8.162 202.550 1.00 51.12 385 GLY A N 1
ATOM 3235 C CA . GLY A 1 385 ? -61.491 8.249 201.256 1.00 51.12 385 GLY A CA 1
ATOM 3236 C C . GLY A 1 385 ? -61.637 8.464 199.506 1.00 51.12 385 GLY A C 1
ATOM 3237 O O . GLY A 1 385 ? -62.792 8.339 199.114 1.00 51.12 385 GLY A O 1
ATOM 3238 N N . LEU A 1 386 ? -60.656 8.765 198.420 1.00 53.12 386 LEU A N 1
ATOM 3239 C CA . LEU A 1 386 ? -60.713 8.910 196.731 1.00 53.12 386 LEU A CA 1
ATOM 3240 C C . LEU A 1 386 ? -59.529 9.331 195.476 1.00 53.12 386 LEU A C 1
ATOM 3242 O O . LEU A 1 386 ? -58.592 9.990 195.913 1.00 53.12 386 LEU A O 1
ATOM 3246 N N . HIS A 1 387 ? -59.531 9.140 193.996 1.00 52.47 387 HIS A N 1
ATOM 3247 C CA . HIS A 1 387 ? -58.990 9.916 192.582 1.00 52.47 387 HIS A CA 1
ATOM 3248 C C . HIS A 1 387 ? -57.885 9.623 191.219 1.00 52.47 387 HIS A C 1
ATOM 3250 O O . HIS A 1 387 ? -56.793 9.188 191.567 1.00 52.47 387 HIS A O 1
ATOM 3256 N N . ARG A 1 388 ? -57.984 9.973 189.766 1.00 52.38 388 ARG A N 1
ATOM 3257 C CA . ARG A 1 388 ? -57.004 10.333 188.409 1.00 52.38 388 ARG A CA 1
ATOM 3258 C C . ARG A 1 388 ? -57.060 9.782 186.744 1.00 52.38 388 ARG A C 1
ATOM 3260 O O . ARG A 1 388 ? -57.956 8.958 186.658 1.00 52.38 388 ARG A O 1
ATOM 3267 N N . ILE A 1 389 ? -56.455 9.945 185.382 1.00 46.78 389 ILE A N 1
ATOM 3268 C CA . ILE A 1 389 ? -55.389 10.574 184.236 1.00 46.78 389 ILE A CA 1
ATOM 3269 C C . ILE A 1 389 ? -55.455 10.454 182.465 1.00 46.78 389 ILE A C 1
ATOM 3271 O O . ILE A 1 389 ? -56.510 9.972 182.075 1.00 46.78 389 ILE A O 1
ATOM 3275 N N . PHE A 1 390 ? -54.519 10.832 181.371 1.00 40.03 390 PHE A N 1
ATOM 3276 C CA . PHE A 1 390 ? -54.547 10.920 179.681 1.00 40.03 390 PHE A CA 1
ATOM 3277 C C . PHE A 1 390 ? -53.206 11.162 178.569 1.00 40.03 390 PHE A C 1
ATOM 3279 O O . PHE A 1 390 ? -52.200 11.376 179.237 1.00 40.03 390 PHE A O 1
ATOM 3286 N N . PHE A 1 391 ? -52.811 11.280 177.128 1.00 37.69 391 PHE A N 1
ATOM 3287 C CA . PHE A 1 391 ? -52.992 11.077 175.471 1.00 37.69 391 PHE A CA 1
ATOM 3288 C C . PHE A 1 391 ? -51.880 11.525 174.167 1.00 37.69 391 PHE A C 1
ATOM 3290 O O . PHE A 1 391 ? -50.987 12.279 174.556 1.00 37.69 391 PHE A O 1
ATOM 3297 N N . GLN A 1 392 ? -51.822 11.196 172.716 1.00 39.94 392 GLN A N 1
ATOM 3298 C CA . GLN A 1 392 ? -51.038 11.744 171.320 1.00 39.94 392 GLN A CA 1
ATOM 3299 C C . GLN A 1 392 ? -50.941 10.983 169.755 1.00 39.94 392 GLN A C 1
ATOM 3301 O O . GLN A 1 392 ? -51.546 9.921 169.803 1.00 39.94 392 GLN A O 1
ATOM 3306 N N . LYS A 1 393 ? -50.364 11.134 168.386 1.00 45.06 393 LYS A N 1
ATOM 3307 C CA . LYS A 1 393 ? -49.583 11.944 167.147 1.00 45.06 393 LYS A CA 1
ATOM 3308 C C . LYS A 1 393 ? -49.335 11.396 165.492 1.00 45.06 393 LYS A C 1
ATOM 3310 O O . LYS A 1 393 ? -49.774 10.267 165.317 1.00 45.06 393 LYS A O 1
ATOM 3315 N N . PRO A 1 394 ? -48.707 12.031 164.307 1.00 60.94 394 PRO A N 1
ATOM 3316 C CA . PRO A 1 394 ? -48.655 11.763 162.663 1.00 60.94 394 PRO A CA 1
ATOM 3317 C C . PRO A 1 394 ? -47.419 11.969 161.443 1.00 60.94 394 PRO A C 1
ATOM 3319 O O . PRO A 1 394 ? -46.328 12.284 161.906 1.00 60.94 394 PRO A O 1
ATOM 3322 N N . GLY A 1 395 ? -47.472 11.868 159.969 1.00 39.44 395 GLY A N 1
ATOM 3323 C CA . GLY A 1 395 ? -46.376 12.002 158.714 1.00 39.44 395 GLY A CA 1
ATOM 3324 C C . GLY A 1 395 ? -46.550 12.056 156.979 1.00 39.44 395 GLY A C 1
ATOM 3325 O O . GLY A 1 395 ? -47.719 12.097 156.620 1.00 39.44 395 GLY A O 1
ATOM 3326 N N . ASN A 1 396 ? -45.551 12.095 155.892 1.00 38.94 396 ASN A N 1
ATOM 3327 C CA . ASN A 1 396 ? -45.564 12.245 154.226 1.00 38.94 396 ASN A CA 1
ATOM 3328 C C . ASN A 1 396 ? -44.286 11.827 153.132 1.00 38.94 396 ASN A C 1
ATOM 3330 O O . ASN A 1 396 ? -43.396 11.278 153.770 1.00 38.94 396 ASN A O 1
ATOM 3334 N N . THR A 1 397 ? -43.845 11.889 151.719 1.00 37.22 397 THR A N 1
ATOM 3335 C CA . THR A 1 397 ? -43.878 12.428 150.140 1.00 37.22 397 THR A CA 1
ATOM 3336 C C . THR A 1 397 ? -43.032 11.620 148.869 1.00 37.22 397 THR A C 1
ATOM 3338 O O . THR A 1 397 ? -42.634 10.550 149.305 1.00 37.22 397 THR A O 1
ATOM 3341 N N . LEU A 1 398 ? -42.570 11.744 147.468 1.00 35.00 398 LEU A N 1
ATOM 3342 C CA . LEU A 1 398 ? -42.396 12.503 146.009 1.00 35.00 398 LEU A CA 1
ATOM 3343 C C . LEU A 1 398 ? -41.757 11.756 144.567 1.00 35.00 398 LEU A C 1
ATOM 3345 O O . LEU A 1 398 ? -41.479 10.576 144.736 1.00 35.00 398 LEU A O 1
ATOM 3349 N N . VAL A 1 399 ? -41.492 12.263 143.214 1.00 36.34 399 VAL A N 1
ATOM 3350 C CA . VAL A 1 399 ? -40.990 11.579 141.783 1.00 36.34 399 VAL A CA 1
ATOM 3351 C C . VAL A 1 399 ? -40.486 12.310 140.300 1.00 36.34 399 VAL A C 1
ATOM 3353 O O . VAL A 1 399 ? -40.778 13.500 140.236 1.00 36.34 399 VAL A O 1
ATOM 3356 N N . THR A 1 400 ? -39.841 11.739 139.112 1.00 32.03 400 THR A N 1
ATOM 3357 C CA . THR A 1 400 ? -39.372 12.299 137.616 1.00 32.03 400 THR A CA 1
ATOM 3358 C C . THR A 1 400 ? -38.846 11.442 136.211 1.00 32.03 400 THR A C 1
ATOM 3360 O O . THR A 1 400 ? -38.687 10.239 136.396 1.00 32.03 400 THR A O 1
ATOM 3363 N N . PRO A 1 401 ? -38.561 11.925 134.850 1.00 57.03 401 PRO A N 1
ATOM 3364 C CA . PRO A 1 401 ? -38.243 11.219 133.400 1.00 57.03 401 PRO A CA 1
ATOM 3365 C C . PRO A 1 401 ? -37.415 11.761 131.978 1.00 57.03 401 PRO A C 1
ATOM 3367 O O . PRO A 1 401 ? -37.158 12.960 131.962 1.00 57.03 401 PRO A O 1
ATOM 3370 N N . LEU A 1 402 ? -37.105 11.013 130.760 1.00 31.89 402 LEU A N 1
ATOM 3371 C CA . LEU A 1 402 ? -36.795 11.284 129.160 1.00 31.89 402 LEU A CA 1
ATOM 3372 C C . LEU A 1 402 ? -35.469 10.841 128.208 1.00 31.89 402 LEU A C 1
ATOM 3374 O O . LEU A 1 402 ? -34.369 10.908 128.736 1.00 31.89 402 LEU A O 1
ATOM 3378 N N . VAL A 1 403 ? -35.502 10.542 126.812 1.00 28.89 403 VAL A N 1
ATOM 3379 C CA . VAL A 1 403 ? -34.482 10.699 125.577 1.00 28.89 403 VAL A CA 1
ATOM 3380 C C . VAL A 1 403 ? -34.019 9.523 124.513 1.00 28.89 403 VAL A C 1
ATOM 3382 O O . VAL A 1 403 ? -34.393 8.376 124.711 1.00 28.89 403 VAL A O 1
ATOM 3385 N N . LEU A 1 404 ? -33.310 9.812 123.342 1.00 27.30 404 LEU A N 1
ATOM 3386 C CA . LEU A 1 404 ? -33.047 9.209 121.928 1.00 27.30 404 LEU A CA 1
ATOM 3387 C C . LEU A 1 404 ? -31.762 8.317 121.512 1.00 27.30 404 LEU A C 1
ATOM 3389 O O . LEU A 1 404 ? -30.803 8.294 122.270 1.00 27.30 404 LEU A O 1
ATOM 3393 N N . LEU A 1 405 ? -31.689 7.787 120.226 1.00 24.03 405 LEU A N 1
ATOM 3394 C CA . LEU A 1 405 ? -30.564 7.733 119.159 1.00 24.03 405 LEU A CA 1
ATOM 3395 C C . LEU A 1 405 ? -29.904 6.414 118.524 1.00 24.03 405 LEU A C 1
ATOM 3397 O O . LEU A 1 405 ? -29.060 5.784 119.142 1.00 24.03 405 LEU A O 1
ATOM 3401 N N . VAL A 1 406 ? -30.180 6.120 117.217 1.00 26.94 406 VAL A N 1
ATOM 3402 C CA . VAL A 1 406 ? -29.336 5.946 115.948 1.00 26.94 406 VAL A CA 1
ATOM 3403 C C . VAL A 1 406 ? -28.044 5.036 115.738 1.00 26.94 406 VAL A C 1
ATOM 3405 O O . VAL A 1 406 ? -27.075 5.141 116.473 1.00 26.94 406 VAL A O 1
ATOM 3408 N N . CYS A 1 407 ? -27.976 4.349 114.554 1.00 23.52 407 CYS A N 1
ATOM 3409 C CA . CYS A 1 407 ? -26.831 3.923 113.645 1.00 23.52 407 CYS A CA 1
ATOM 3410 C C . CYS A 1 407 ? -26.068 2.539 113.617 1.00 23.52 407 CYS A C 1
ATOM 3412 O O . CYS A 1 407 ? -25.417 2.124 114.563 1.00 23.52 407 CYS A O 1
ATOM 3414 N N . THR A 1 408 ? -26.054 1.939 112.400 1.00 29.55 408 THR A N 1
ATOM 3415 C CA . THR A 1 408 ? -25.052 1.144 111.594 1.00 29.55 408 THR A CA 1
ATOM 3416 C C . THR A 1 408 ? -23.818 0.367 112.151 1.00 29.55 408 THR A C 1
ATOM 3418 O O . THR A 1 408 ? -22.925 0.984 112.720 1.00 29.55 408 THR A O 1
ATOM 3421 N N . GLY A 1 409 ? -23.594 -0.879 111.651 1.00 23.72 409 GLY A N 1
ATOM 3422 C CA . GLY A 1 409 ? -22.319 -1.262 110.964 1.00 23.72 409 GLY A CA 1
ATOM 3423 C C . GLY A 1 409 ? -21.539 -2.578 111.293 1.00 23.72 409 GLY A C 1
ATOM 3424 O O . GLY A 1 409 ? -20.787 -2.594 112.252 1.00 23.72 409 GLY A O 1
ATOM 3425 N N . GLY A 1 410 ? -21.586 -3.591 110.395 1.00 23.84 410 GLY A N 1
ATOM 3426 C CA . GLY A 1 410 ? -20.479 -4.496 109.936 1.00 23.84 410 GLY A CA 1
ATOM 3427 C C . GLY A 1 410 ? -19.698 -5.484 110.860 1.00 23.84 410 GLY A C 1
ATOM 3428 O O . GLY A 1 410 ? -19.305 -5.144 111.966 1.00 23.84 410 GLY A O 1
ATOM 3429 N N . GLY A 1 411 ? -19.334 -6.683 110.346 1.00 24.72 411 GLY A N 1
ATOM 3430 C CA . GLY A 1 411 ? -18.331 -7.603 110.956 1.00 24.72 411 GLY A CA 1
ATOM 3431 C C . GLY A 1 411 ? -18.256 -9.034 110.356 1.00 24.72 411 GLY A C 1
ATOM 3432 O O . GLY A 1 411 ? -19.292 -9.621 110.065 1.00 24.72 411 GLY A O 1
ATOM 3433 N N . TYR A 1 412 ? -17.050 -9.601 110.165 1.00 27.61 412 TYR A N 1
ATOM 3434 C CA . TYR A 1 412 ? -16.767 -10.895 109.479 1.00 27.61 412 TYR A CA 1
ATOM 3435 C C . TYR A 1 412 ? -16.383 -12.054 110.431 1.00 27.61 412 TYR A C 1
ATOM 3437 O O . TYR A 1 412 ? -15.892 -11.777 111.519 1.00 27.61 412 TYR A O 1
ATOM 3445 N N . HIS A 1 413 ? -16.433 -13.322 109.969 1.00 26.28 413 HIS A N 1
ATOM 3446 C CA . HIS A 1 413 ? -15.415 -14.360 110.282 1.00 26.28 413 HIS A CA 1
ATOM 3447 C C . HIS A 1 413 ? -15.401 -15.548 109.272 1.00 26.28 413 HIS A C 1
ATOM 3449 O O . HIS A 1 413 ? -16.256 -15.618 108.392 1.00 26.28 413 HIS A O 1
ATOM 3455 N N . LEU A 1 414 ? -14.388 -16.432 109.353 1.00 27.72 414 LEU A N 1
ATOM 3456 C CA . LEU A 1 414 ? -14.013 -17.469 108.359 1.00 27.72 414 LEU A CA 1
ATOM 3457 C C . LEU A 1 414 ? -14.581 -18.886 108.625 1.00 27.72 414 LEU A C 1
ATOM 3459 O O . LEU A 1 414 ? -14.888 -19.203 109.769 1.00 27.72 414 LEU A O 1
ATOM 3463 N N . VAL A 1 415 ? -14.519 -19.772 107.609 1.00 27.14 415 VAL A N 1
ATOM 3464 C CA . VAL A 1 415 ? -14.036 -21.183 107.693 1.00 27.14 415 VAL A CA 1
ATOM 3465 C C . VAL A 1 415 ? -13.608 -21.698 106.288 1.00 27.14 415 VAL A C 1
ATOM 3467 O O . VAL A 1 415 ? -13.906 -21.059 105.282 1.00 27.14 415 VAL A O 1
ATOM 3470 N N . SER A 1 416 ? -12.830 -22.788 106.222 1.00 30.61 416 SER A N 1
ATOM 3471 C CA . SER A 1 416 ? -12.099 -23.337 105.051 1.00 30.61 416 SER A CA 1
ATOM 3472 C C . SER A 1 416 ? -12.780 -24.510 104.309 1.00 30.61 416 SER A C 1
ATOM 3474 O O . SER A 1 416 ? -13.568 -25.223 104.924 1.00 30.61 416 SER A O 1
ATOM 3476 N N . GLY A 1 417 ? -12.372 -24.816 103.057 1.00 25.09 417 GLY A N 1
ATOM 3477 C CA . GLY A 1 417 ? -12.686 -26.109 102.402 1.00 25.09 417 GLY A CA 1
ATOM 3478 C C . GLY A 1 417 ? -12.301 -26.292 100.912 1.00 25.09 417 GLY A C 1
ATOM 3479 O O . GLY A 1 417 ? -13.068 -25.903 100.045 1.00 25.09 417 GLY A O 1
ATOM 3480 N N . ASP A 1 418 ? -11.142 -26.920 100.666 1.00 24.64 418 ASP A N 1
ATOM 3481 C CA . ASP A 1 418 ? -10.727 -27.869 99.595 1.00 24.64 418 ASP A CA 1
ATOM 3482 C C . ASP A 1 418 ? -11.084 -27.789 98.075 1.00 24.64 418 ASP A C 1
ATOM 3484 O O . ASP A 1 418 ? -12.004 -27.144 97.586 1.00 24.64 418 ASP A O 1
ATOM 3488 N N . SER A 1 419 ? -10.248 -28.520 97.316 1.00 38.12 419 SER A N 1
ATOM 3489 C CA . SER A 1 419 ? -10.289 -28.873 95.874 1.00 38.12 419 SER A CA 1
ATOM 3490 C C . SER A 1 419 ? -11.241 -30.080 95.593 1.00 38.12 419 SER A C 1
ATOM 3492 O O . SER A 1 419 ? -11.807 -30.572 96.569 1.00 38.12 419 SER A O 1
ATOM 3494 N N . PRO A 1 420 ? -11.420 -30.653 94.361 1.00 48.06 420 PRO A N 1
ATOM 3495 C CA . PRO A 1 420 ? -10.625 -30.531 93.122 1.00 48.06 420 PRO A CA 1
ATOM 3496 C C . PRO A 1 420 ? -11.416 -30.412 91.784 1.00 48.06 420 PRO A C 1
ATOM 3498 O O . PRO A 1 420 ? -12.641 -30.357 91.731 1.00 48.06 420 PRO A O 1
ATOM 3501 N N . ALA A 1 421 ? -10.684 -30.417 90.661 1.00 48.47 421 ALA A N 1
ATOM 3502 C CA . ALA A 1 421 ? -11.211 -30.453 89.288 1.00 48.47 421 ALA A CA 1
ATOM 3503 C C . ALA A 1 421 ? -11.603 -31.868 88.794 1.00 48.47 421 ALA A C 1
ATOM 3505 O O . ALA A 1 421 ? -11.189 -32.871 89.378 1.00 48.47 421 ALA A O 1
ATOM 3506 N N . PRO A 1 422 ? -12.261 -31.965 87.617 1.00 43.78 422 PRO A N 1
ATOM 3507 C CA . PRO A 1 422 ? -11.893 -33.035 86.682 1.00 43.78 422 PRO A CA 1
ATOM 3508 C C . PRO A 1 422 ? -11.794 -32.594 85.202 1.00 43.78 422 PRO A C 1
ATOM 3510 O O . PRO A 1 422 ? -12.777 -32.591 84.455 1.00 43.78 422 PRO A O 1
ATOM 3513 N N . LEU A 1 423 ? -10.571 -32.357 84.705 1.00 48.84 423 LEU A N 1
ATOM 3514 C CA . LEU A 1 423 ? -10.311 -32.367 83.256 1.00 48.84 423 LEU A CA 1
ATOM 3515 C C . LEU A 1 423 ? -10.361 -33.810 82.725 1.00 48.84 423 LEU A C 1
ATOM 3517 O O . LEU A 1 423 ? -9.378 -34.542 82.829 1.00 48.84 423 LEU A O 1
ATOM 3521 N N . LYS A 1 424 ? -11.476 -34.209 82.097 1.00 42.75 424 LYS A N 1
ATOM 3522 C CA . LYS A 1 424 ? -11.530 -35.419 81.240 1.00 42.75 424 LYS A CA 1
ATOM 3523 C C . LYS A 1 424 ? -12.547 -35.359 80.092 1.00 42.75 424 LYS A C 1
ATOM 3525 O O . LYS A 1 424 ? -12.272 -35.918 79.036 1.00 42.75 424 LYS A O 1
ATOM 3530 N N . CYS A 1 425 ? -13.661 -34.635 80.243 1.00 42.62 425 CYS A N 1
ATOM 3531 C CA . CYS A 1 425 ? -14.692 -34.532 79.197 1.00 42.62 425 CYS A CA 1
ATOM 3532 C C . CYS A 1 425 ? -14.196 -33.802 77.927 1.00 42.62 425 CYS A C 1
ATOM 3534 O O . CYS A 1 425 ? -14.332 -34.316 76.817 1.00 42.62 425 CYS A O 1
ATOM 3536 N N . TYR A 1 426 ? -13.540 -32.646 78.088 1.00 44.75 426 TYR A N 1
ATOM 3537 C CA . TYR A 1 426 ? -13.131 -31.795 76.961 1.00 44.75 426 TYR A CA 1
ATOM 3538 C C . TYR A 1 426 ? -12.135 -32.456 75.995 1.00 44.75 426 TYR A C 1
ATOM 3540 O O . TYR A 1 426 ? -12.288 -32.296 74.789 1.00 44.75 426 TYR A O 1
ATOM 3548 N N . LYS A 1 427 ? -11.173 -33.265 76.471 1.00 52.41 427 LYS A N 1
ATOM 3549 C CA . LYS A 1 427 ? -10.187 -33.907 75.576 1.00 52.41 427 LYS A CA 1
ATOM 3550 C C . LYS A 1 427 ? -10.819 -34.873 74.571 1.00 52.41 427 LYS A C 1
ATOM 3552 O O . LYS A 1 427 ? -10.407 -34.881 73.417 1.00 52.41 427 LYS A O 1
ATOM 3557 N N . LYS A 1 428 ? -11.832 -35.654 74.972 1.00 55.41 428 LYS A N 1
ATOM 3558 C CA . LYS A 1 428 ? -12.504 -36.579 74.043 1.00 55.41 428 LYS A CA 1
ATOM 3559 C C . LYS A 1 428 ? -13.327 -35.824 72.995 1.00 55.41 428 LYS A C 1
ATOM 3561 O O . LYS A 1 428 ? -13.344 -36.232 71.841 1.00 55.41 428 LYS A O 1
ATOM 3566 N N . LYS A 1 429 ? -13.953 -34.704 73.378 1.00 56.19 429 LYS A N 1
ATOM 3567 C CA . LYS A 1 429 ? -14.749 -33.886 72.453 1.00 56.19 429 LYS A CA 1
ATOM 3568 C C . LYS A 1 429 ? -13.884 -33.044 71.504 1.00 56.19 429 LYS A C 1
ATOM 3570 O O . LYS A 1 429 ? -14.251 -32.923 70.344 1.00 56.19 429 LYS A O 1
ATOM 3575 N N . ASN A 1 430 ? -12.719 -32.561 71.948 1.00 55.12 430 ASN A N 1
ATOM 3576 C CA . ASN A 1 430 ? -11.699 -31.992 71.058 1.00 55.12 430 ASN A CA 1
ATOM 3577 C C . ASN A 1 430 ? -11.209 -33.023 70.039 1.00 55.12 430 ASN A C 1
ATOM 3579 O O . ASN A 1 430 ? -11.311 -32.761 68.851 1.00 55.12 430 ASN A O 1
ATOM 3583 N N . SER A 1 431 ? -10.783 -34.209 70.487 1.00 61.16 431 SER A N 1
ATOM 3584 C CA . SER A 1 431 ? -10.261 -35.255 69.594 1.00 61.16 431 SER A CA 1
ATOM 3585 C C . SER A 1 431 ? -11.246 -35.632 68.481 1.00 61.16 431 SER A C 1
ATOM 3587 O O . SER A 1 431 ? -10.823 -35.832 67.351 1.00 61.16 431 SER A O 1
ATOM 3589 N N . GLN A 1 432 ? -12.551 -35.688 68.773 1.00 65.19 432 GLN A N 1
ATOM 3590 C CA . GLN A 1 432 ? -13.583 -35.978 67.767 1.00 65.19 432 GLN A CA 1
ATOM 3591 C C . GLN A 1 432 ? -13.833 -34.806 66.801 1.00 65.19 432 GLN A C 1
ATOM 3593 O O . GLN A 1 432 ? -14.137 -35.033 65.635 1.00 65.19 432 GLN A O 1
ATOM 3598 N N . LEU A 1 433 ? -13.698 -33.557 67.261 1.00 64.25 433 LEU A N 1
ATOM 3599 C CA . LEU A 1 433 ? -13.799 -32.370 66.403 1.00 64.25 433 LEU A CA 1
ATOM 3600 C C . LEU A 1 433 ? -12.543 -32.178 65.539 1.00 64.25 433 LEU A C 1
ATOM 3602 O O . LEU A 1 433 ? -12.653 -31.749 64.396 1.00 64.25 433 LEU A O 1
ATOM 3606 N N . GLU A 1 434 ? -11.368 -32.524 66.064 1.00 69.19 434 GLU A N 1
ATOM 3607 C CA . GLU A 1 434 ? -10.096 -32.556 65.337 1.00 69.19 434 GLU A CA 1
ATOM 3608 C C . GLU A 1 434 ? -10.143 -33.626 64.235 1.00 69.19 434 GLU A C 1
ATOM 3610 O O . GLU A 1 434 ? -9.901 -33.297 63.076 1.00 69.19 434 GLU A O 1
ATOM 3615 N N . GLU A 1 435 ? -10.573 -34.850 64.561 1.00 75.31 435 GLU A N 1
ATOM 3616 C CA . GLU A 1 435 ? -10.759 -35.972 63.625 1.00 75.31 435 GLU A CA 1
ATOM 3617 C C . GLU A 1 435 ? -11.772 -35.639 62.511 1.00 75.31 435 GLU A C 1
ATOM 3619 O O . GLU A 1 435 ? -11.451 -35.772 61.331 1.00 75.31 435 GLU A O 1
ATOM 3624 N N . GLN A 1 436 ? -12.943 -35.078 62.846 1.00 75.69 436 GLN A N 1
ATOM 3625 C CA . GLN A 1 436 ? -13.922 -34.610 61.849 1.00 75.69 436 GLN A CA 1
ATOM 3626 C C . GLN A 1 436 ? -13.398 -33.447 60.990 1.00 75.69 436 GLN A C 1
ATOM 3628 O O . GLN A 1 436 ? -13.660 -33.390 59.784 1.00 75.69 436 GLN A O 1
ATOM 3633 N N . ALA A 1 437 ? -12.635 -32.518 61.572 1.00 71.69 437 ALA A N 1
ATOM 3634 C CA . ALA A 1 437 ? -11.998 -31.440 60.819 1.00 71.69 437 ALA A CA 1
ATOM 3635 C C . ALA A 1 437 ? -10.855 -31.950 59.924 1.00 71.69 437 ALA A C 1
ATOM 3637 O O . ALA A 1 437 ? -10.544 -31.309 58.921 1.00 71.69 437 ALA A O 1
ATOM 3638 N N . GLU A 1 438 ? -10.209 -33.064 60.271 1.00 78.56 438 GLU A N 1
ATOM 3639 C CA . GLU A 1 438 ? -9.164 -33.725 59.480 1.00 78.56 438 GLU A CA 1
ATOM 3640 C C . GLU A 1 438 ? -9.768 -34.533 58.323 1.00 78.56 438 GLU A C 1
ATOM 3642 O O . GLU A 1 438 ? -9.335 -34.370 57.185 1.00 78.56 438 GLU A O 1
ATOM 3647 N N . GLU A 1 439 ? -10.840 -35.291 58.568 1.00 78.56 439 GLU A N 1
ATOM 3648 C CA . GLU A 1 439 ? -11.622 -35.991 57.539 1.00 78.56 439 GLU A CA 1
ATOM 3649 C C . GLU A 1 439 ? -12.226 -35.005 56.523 1.00 78.56 439 GLU A C 1
ATOM 3651 O O . GLU A 1 439 ? -12.100 -35.191 55.310 1.00 78.56 439 GLU A O 1
ATOM 3656 N N . THR A 1 440 ? -12.792 -33.890 56.999 1.00 76.81 440 THR A N 1
ATOM 3657 C CA . THR A 1 440 ? -13.314 -32.825 56.124 1.00 76.81 440 THR A CA 1
ATOM 3658 C C . THR A 1 440 ? -12.193 -32.167 55.308 1.00 76.81 440 THR A C 1
ATOM 3660 O O . THR A 1 440 ? -12.374 -31.906 54.117 1.00 76.81 440 THR A O 1
ATOM 3663 N N . ARG A 1 441 ? -11.008 -31.943 55.902 1.00 77.31 441 ARG A N 1
ATOM 3664 C CA . ARG A 1 441 ? -9.825 -31.447 55.175 1.00 77.31 441 ARG A CA 1
ATOM 3665 C C . ARG A 1 441 ? -9.355 -32.444 54.117 1.00 77.31 441 ARG A C 1
ATOM 3667 O O . ARG A 1 441 ? -9.172 -32.033 52.977 1.00 77.31 441 ARG A O 1
ATOM 3674 N N . ALA A 1 442 ? -9.237 -33.729 54.447 1.00 80.75 442 ALA A N 1
ATOM 3675 C CA . ALA A 1 442 ? -8.820 -34.778 53.516 1.00 80.75 442 ALA A CA 1
ATOM 3676 C C . ALA A 1 442 ? -9.819 -34.964 52.359 1.00 80.75 442 ALA A C 1
ATOM 3678 O O . ALA A 1 442 ? -9.412 -35.111 51.208 1.00 80.75 442 ALA A O 1
ATOM 3679 N N . SER A 1 443 ? -11.125 -34.891 52.634 1.00 78.50 443 SER A N 1
ATOM 3680 C CA . SER A 1 443 ? -12.182 -34.921 51.614 1.00 78.50 443 SER A CA 1
ATOM 3681 C C . SER A 1 443 ? -12.080 -33.724 50.656 1.00 78.50 443 SER A C 1
ATOM 3683 O O . SER A 1 443 ? -12.051 -33.898 49.433 1.00 78.50 443 SER A O 1
ATOM 3685 N N . CYS A 1 444 ? -11.908 -32.510 51.192 1.00 78.69 444 CYS A N 1
ATOM 3686 C CA . CYS A 1 444 ? -11.649 -31.311 50.393 1.00 78.69 444 CYS A CA 1
ATOM 3687 C C . CYS A 1 444 ? -10.348 -31.416 49.582 1.00 78.69 444 CYS A C 1
ATOM 3689 O O . CYS A 1 444 ? -10.347 -31.098 48.395 1.00 78.69 444 CYS A O 1
ATOM 3691 N N . GLU A 1 445 ? -9.252 -31.884 50.181 1.00 79.12 445 GLU A N 1
ATOM 3692 C CA . GLU A 1 445 ? -7.953 -32.026 49.518 1.00 79.12 445 GLU A CA 1
ATOM 3693 C C . GLU A 1 445 ? -8.005 -33.065 48.387 1.00 79.12 445 GLU A C 1
ATOM 3695 O O . GLU A 1 445 ? -7.476 -32.823 47.304 1.00 79.12 445 GLU A O 1
ATOM 3700 N N . ASN A 1 446 ? -8.710 -34.182 48.583 1.00 84.06 446 ASN A N 1
ATOM 3701 C CA . ASN A 1 446 ? -8.941 -35.187 47.545 1.00 84.06 446 ASN A CA 1
ATOM 3702 C C . ASN A 1 446 ? -9.857 -34.662 46.426 1.00 84.06 446 ASN A C 1
ATOM 3704 O O . ASN A 1 446 ? -9.589 -34.921 45.253 1.00 84.06 446 ASN A O 1
ATOM 3708 N N . SER A 1 447 ? -10.882 -33.866 46.751 1.00 80.69 447 SER A N 1
ATOM 3709 C CA . SER A 1 447 ? -11.718 -33.175 45.756 1.00 80.69 447 SER A CA 1
ATOM 3710 C C . SER A 1 447 ? -10.899 -32.181 44.920 1.00 80.69 447 SER A C 1
ATOM 3712 O O . SER A 1 447 ? -11.011 -32.158 43.693 1.00 80.69 447 SER A O 1
ATOM 3714 N N . TRP A 1 448 ? -10.012 -31.410 45.558 1.00 79.38 448 TRP A N 1
ATOM 3715 C CA . TRP A 1 448 ? -9.087 -30.502 44.875 1.00 79.38 448 TRP A CA 1
ATOM 3716 C C . TRP A 1 448 ? -8.058 -31.244 44.018 1.00 79.38 448 TRP A C 1
ATOM 3718 O O . TRP A 1 448 ? -7.878 -30.870 42.863 1.00 79.38 448 TRP A O 1
ATOM 3728 N N . LYS A 1 449 ? -7.435 -32.319 44.521 1.00 85.62 449 LYS A N 1
ATOM 3729 C CA . LYS A 1 449 ? -6.516 -33.173 43.744 1.00 85.62 449 LYS A CA 1
ATOM 3730 C C . LYS A 1 449 ? -7.204 -33.788 42.527 1.00 85.62 449 LYS A C 1
ATOM 3732 O O . LYS A 1 449 ? -6.634 -33.755 41.443 1.00 85.62 449 LYS A O 1
ATOM 3737 N N . SER A 1 450 ? -8.432 -34.285 42.688 1.00 85.62 450 SER A N 1
ATOM 3738 C CA . SER A 1 450 ? -9.231 -34.849 41.594 1.00 85.62 450 SER A CA 1
ATOM 3739 C C . SER A 1 450 ? -9.516 -33.807 40.506 1.00 85.62 450 SER A C 1
ATOM 3741 O O . SER A 1 450 ? -9.227 -34.046 39.337 1.00 85.62 450 SER A O 1
ATOM 3743 N N . LYS A 1 451 ? -9.961 -32.600 40.886 1.00 88.44 451 LYS A N 1
ATOM 3744 C CA . LYS A 1 451 ? -10.151 -31.478 39.946 1.00 88.44 451 LYS A CA 1
ATOM 3745 C C . LYS A 1 451 ? -8.850 -31.039 39.274 1.00 88.44 451 LYS A C 1
ATOM 3747 O O . LYS A 1 451 ? -8.854 -30.729 38.090 1.00 88.44 451 LYS A O 1
ATOM 3752 N N . LEU A 1 452 ? -7.739 -31.006 40.008 1.00 81.69 452 LEU A N 1
ATOM 3753 C CA . LEU A 1 452 ? -6.439 -30.587 39.481 1.00 81.69 452 LEU A CA 1
ATOM 3754 C C . LEU A 1 452 ? -5.890 -31.614 38.477 1.00 81.69 452 LEU A C 1
ATOM 3756 O O . LEU A 1 452 ? -5.378 -31.223 37.430 1.00 81.69 452 LEU A O 1
ATOM 3760 N N . GLU A 1 453 ? -6.069 -32.911 38.739 1.00 88.06 453 GLU A N 1
ATOM 3761 C CA . GLU A 1 453 ? -5.741 -33.976 37.786 1.00 88.06 453 GLU A CA 1
ATOM 3762 C C . GLU A 1 453 ? -6.692 -33.979 36.579 1.00 88.06 453 GLU A C 1
ATOM 3764 O O . GLU A 1 453 ? -6.224 -34.118 35.453 1.00 88.06 453 GLU A O 1
ATOM 3769 N N . GLN A 1 454 ? -7.993 -33.729 36.770 1.00 88.44 454 GLN A N 1
ATOM 3770 C CA . GLN A 1 454 ? -8.943 -33.550 35.667 1.00 88.44 454 GLN A CA 1
ATOM 3771 C C . GLN A 1 454 ? -8.515 -32.390 34.751 1.00 88.44 454 GLN A C 1
ATOM 3773 O O . GLN A 1 454 ? -8.330 -32.598 33.553 1.00 88.44 454 GLN A O 1
ATOM 3778 N N . CYS A 1 455 ? -8.230 -31.207 35.308 1.00 82.31 455 CYS A N 1
ATOM 3779 C CA . CYS A 1 455 ? -7.681 -30.079 34.550 1.00 82.31 455 CYS A CA 1
ATOM 3780 C C . CYS A 1 455 ? -6.348 -30.427 33.857 1.00 82.31 455 CYS A C 1
ATOM 3782 O O . CYS A 1 455 ? -6.049 -29.888 32.792 1.00 82.31 455 CYS A O 1
ATOM 3784 N N . ARG A 1 456 ? -5.531 -31.326 34.432 1.00 87.75 456 ARG A N 1
ATOM 3785 C CA . ARG A 1 456 ? -4.277 -31.809 33.826 1.00 87.75 456 ARG A CA 1
ATOM 3786 C C . ARG A 1 456 ? -4.530 -32.738 32.634 1.00 87.75 456 ARG A C 1
ATOM 3788 O O . ARG A 1 456 ? -3.802 -32.643 31.645 1.00 87.75 456 ARG A O 1
ATOM 3795 N N . VAL A 1 457 ? -5.546 -33.598 32.706 1.00 90.81 457 VAL A N 1
ATOM 3796 C CA . VAL A 1 457 ? -6.000 -34.444 31.590 1.00 90.81 457 VAL A CA 1
ATOM 3797 C C . VAL A 1 457 ? -6.569 -33.572 30.471 1.00 90.81 457 VAL A C 1
ATOM 3799 O O . VAL A 1 457 ? -6.058 -33.636 29.355 1.00 90.81 457 VAL A O 1
ATOM 3802 N N . GLU A 1 458 ? -7.506 -32.673 30.780 1.00 87.38 458 GLU A N 1
ATOM 3803 C CA . GLU A 1 458 ? -8.103 -31.730 29.819 1.00 87.38 458 GLU A CA 1
ATOM 3804 C C . GLU A 1 458 ? -7.030 -30.861 29.131 1.00 87.38 458 GLU A C 1
ATOM 3806 O O . GLU A 1 458 ? -7.017 -30.725 27.907 1.00 87.38 458 GLU A O 1
ATOM 3811 N N . MET A 1 459 ? -6.044 -30.353 29.886 1.00 81.00 459 MET A N 1
ATOM 3812 C CA . MET A 1 459 ? -4.872 -29.649 29.342 1.00 81.00 459 MET A CA 1
ATOM 3813 C C . MET A 1 459 ? -4.038 -30.493 28.369 1.00 81.00 459 MET A C 1
ATOM 3815 O O . MET A 1 459 ? -3.430 -29.940 27.451 1.00 81.00 459 MET A O 1
ATOM 3819 N N . ASN A 1 460 ? -3.946 -31.806 28.574 1.00 86.25 460 ASN A N 1
ATOM 3820 C CA . ASN A 1 460 ? -3.169 -32.697 27.714 1.00 86.25 460 ASN A CA 1
ATOM 3821 C C . ASN A 1 460 ? -3.970 -33.153 26.483 1.00 86.25 460 ASN A C 1
ATOM 3823 O O . ASN A 1 460 ? -3.389 -33.273 25.405 1.00 86.25 460 ASN A O 1
ATOM 3827 N N . GLU A 1 461 ? -5.290 -33.307 26.590 1.00 90.56 461 GLU A N 1
ATOM 3828 C CA . GLU A 1 461 ? -6.170 -33.519 25.434 1.00 90.56 461 GLU A CA 1
ATOM 3829 C C . GLU A 1 461 ? -6.245 -32.271 24.539 1.00 90.56 461 GLU A C 1
ATOM 3831 O O . GLU A 1 461 ? -6.173 -32.388 23.314 1.00 90.56 461 GLU A O 1
ATOM 3836 N N . LEU A 1 462 ? -6.262 -31.066 25.123 1.00 85.62 462 LEU A N 1
ATOM 3837 C CA . LEU A 1 462 ? -6.130 -29.799 24.390 1.00 85.62 462 LEU A CA 1
ATOM 3838 C C . LEU A 1 462 ? -4.788 -29.682 23.650 1.00 85.62 462 LEU A C 1
ATOM 3840 O O . LEU A 1 462 ? -4.764 -29.261 22.495 1.00 85.62 462 LEU A O 1
ATOM 3844 N N . LYS A 1 463 ? -3.671 -30.105 24.261 1.00 86.25 463 LYS A N 1
ATOM 3845 C CA . LYS A 1 463 ? -2.369 -30.176 23.565 1.00 86.25 463 LYS A CA 1
ATOM 3846 C C . LYS A 1 463 ? -2.397 -31.184 22.420 1.00 86.25 463 LYS A C 1
ATOM 3848 O O . LYS A 1 463 ? -2.036 -30.829 21.306 1.00 86.25 463 LYS A O 1
ATOM 3853 N N . LYS A 1 464 ? -2.878 -32.407 22.665 1.00 92.19 464 LYS A N 1
ATOM 3854 C CA . LYS A 1 464 ? -2.942 -33.478 21.659 1.00 92.19 464 LYS A CA 1
ATOM 3855 C C . LYS A 1 464 ? -3.819 -33.093 20.464 1.00 92.19 464 LYS A C 1
ATOM 3857 O O . LYS A 1 464 ? -3.413 -33.274 19.321 1.00 92.19 464 LYS A O 1
ATOM 3862 N N . THR A 1 465 ? -4.988 -32.504 20.708 1.00 88.94 465 THR A N 1
ATOM 3863 C CA . THR A 1 465 ? -5.869 -32.015 19.635 1.00 88.94 465 THR A CA 1
ATOM 3864 C C . THR A 1 465 ? -5.279 -30.811 18.897 1.00 88.94 465 THR A C 1
ATOM 3866 O O . THR A 1 465 ? -5.405 -30.740 17.674 1.00 88.94 465 THR A O 1
ATOM 3869 N N . HIS A 1 466 ? -4.564 -29.907 19.577 1.00 91.06 466 HIS A N 1
ATOM 3870 C CA . HIS A 1 466 ? -3.806 -28.839 18.917 1.00 91.06 466 HIS A CA 1
ATOM 3871 C C . HIS A 1 466 ? -2.662 -29.390 18.047 1.00 91.06 466 HIS A C 1
ATOM 3873 O O . HIS A 1 466 ? -2.509 -28.974 16.899 1.00 91.06 466 HIS A O 1
ATOM 3879 N N . GLU A 1 467 ? -1.896 -30.367 18.539 1.00 87.75 467 GLU A N 1
ATOM 3880 C CA . GLU A 1 467 ? -0.847 -31.051 17.777 1.00 87.75 467 GLU A CA 1
ATOM 3881 C C . GLU A 1 467 ? -1.424 -31.755 16.541 1.00 87.75 467 GLU A C 1
ATOM 3883 O O . GLU A 1 467 ? -0.891 -31.592 15.443 1.00 87.75 467 GLU A O 1
ATOM 3888 N N . GLU A 1 468 ? -2.544 -32.470 16.671 1.00 91.81 468 GLU A N 1
ATOM 3889 C CA . GLU A 1 468 ? -3.251 -33.098 15.548 1.00 91.81 468 GLU A CA 1
ATOM 3890 C C . GLU A 1 468 ? -3.742 -32.063 14.520 1.00 91.81 468 GLU A C 1
ATOM 3892 O O . GLU A 1 468 ? -3.557 -32.253 13.314 1.00 91.81 468 GLU A O 1
ATOM 3897 N N . GLN A 1 469 ? -4.305 -30.935 14.967 1.00 90.31 469 GLN A N 1
ATOM 3898 C CA . GLN A 1 469 ? -4.702 -29.826 14.090 1.00 90.31 469 GLN A CA 1
ATOM 3899 C C . GLN A 1 469 ? -3.498 -29.202 13.369 1.00 90.31 469 GLN A C 1
ATOM 3901 O O . GLN A 1 469 ? -3.576 -28.941 12.166 1.00 90.31 469 GLN A O 1
ATOM 3906 N N . MET A 1 470 ? -2.368 -29.020 14.059 1.00 91.38 470 MET A N 1
ATOM 3907 C CA . MET A 1 470 ? -1.122 -28.529 13.467 1.00 91.38 470 MET A CA 1
ATOM 3908 C C . MET A 1 470 ? -0.561 -29.510 12.431 1.00 91.38 470 MET A C 1
ATOM 3910 O O . MET A 1 470 ? -0.193 -29.090 11.335 1.00 91.38 470 MET A O 1
ATOM 3914 N N . HIS A 1 471 ? -0.575 -30.820 12.698 1.00 91.62 471 HIS A N 1
ATOM 3915 C CA . HIS A 1 471 ? -0.182 -31.838 11.715 1.00 91.62 471 HIS A CA 1
ATOM 3916 C C . HIS A 1 471 ? -1.103 -31.833 10.483 1.00 91.62 471 HIS A C 1
ATOM 3918 O O . HIS A 1 471 ? -0.618 -31.898 9.349 1.00 91.62 471 HIS A O 1
ATOM 3924 N N . GLN A 1 472 ? -2.420 -31.679 10.667 1.00 90.31 472 GLN A N 1
ATOM 3925 C CA . GLN A 1 472 ? -3.363 -31.515 9.554 1.00 90.31 472 GLN A CA 1
ATOM 3926 C C . GLN A 1 472 ? -3.115 -30.224 8.757 1.00 90.31 472 GLN A C 1
ATOM 3928 O O . GLN A 1 472 ? -3.229 -30.237 7.529 1.00 90.31 472 GLN A O 1
ATOM 3933 N N . LEU A 1 473 ? -2.765 -29.117 9.420 1.00 88.81 473 LEU A N 1
ATOM 3934 C CA . LEU A 1 473 ? -2.371 -27.866 8.769 1.00 88.81 473 LEU A CA 1
ATOM 3935 C C . LEU A 1 473 ? -1.090 -28.048 7.951 1.00 88.81 473 LEU A C 1
ATOM 3937 O O . LEU A 1 473 ? -1.097 -27.737 6.761 1.00 88.81 473 LEU A O 1
ATOM 3941 N N . TYR A 1 474 ? -0.031 -28.628 8.523 1.00 85.62 474 TYR A N 1
ATOM 3942 C CA . TYR A 1 474 ? 1.206 -28.925 7.794 1.00 85.62 474 TYR A CA 1
ATOM 3943 C C . TYR A 1 474 ? 0.965 -29.847 6.591 1.00 85.62 474 TYR A C 1
ATOM 3945 O O . TYR A 1 474 ? 1.511 -29.594 5.517 1.00 85.62 474 TYR A O 1
ATOM 3953 N N . ALA A 1 475 ? 0.105 -30.863 6.714 1.00 91.88 475 ALA A N 1
ATOM 3954 C CA . ALA A 1 475 ? -0.273 -31.724 5.593 1.00 91.88 475 ALA A CA 1
ATOM 3955 C C . ALA A 1 475 ? -1.007 -30.946 4.480 1.00 91.88 475 ALA A C 1
ATOM 3957 O O . ALA A 1 475 ? -0.632 -31.044 3.308 1.00 91.88 475 ALA A O 1
ATOM 3958 N N . LYS A 1 476 ? -2.002 -30.118 4.836 1.00 91.75 476 LYS A N 1
ATOM 3959 C CA . LYS A 1 476 ? -2.737 -29.255 3.891 1.00 91.75 476 LYS A CA 1
ATOM 3960 C C . LYS A 1 476 ? -1.805 -28.255 3.195 1.00 91.75 476 LYS A C 1
ATOM 3962 O O . LYS A 1 476 ? -1.863 -28.124 1.973 1.00 91.75 476 LYS A O 1
ATOM 3967 N N . VAL A 1 477 ? -0.907 -27.607 3.943 1.00 90.69 477 VAL A N 1
ATOM 3968 C CA . VAL A 1 477 ? 0.101 -26.676 3.409 1.00 90.69 477 VAL A CA 1
ATOM 3969 C C . VAL A 1 477 ? 1.070 -27.399 2.473 1.00 90.69 477 VAL A C 1
ATOM 3971 O O . VAL A 1 477 ? 1.286 -26.923 1.364 1.00 90.69 477 VAL A O 1
ATOM 3974 N N . LYS A 1 478 ? 1.590 -28.576 2.844 1.00 93.69 478 LYS A N 1
ATOM 3975 C CA . LYS A 1 478 ? 2.505 -29.369 2.002 1.00 93.69 478 LYS A CA 1
ATOM 3976 C C . LYS A 1 478 ? 1.870 -29.763 0.662 1.00 93.69 478 LYS A C 1
ATOM 3978 O O . LYS A 1 478 ? 2.520 -29.654 -0.375 1.00 93.69 478 LYS A O 1
ATOM 3983 N N . VAL A 1 479 ? 0.591 -30.151 0.659 1.00 93.44 479 VAL A N 1
ATOM 3984 C CA . VAL A 1 479 ? -0.165 -30.432 -0.578 1.00 93.44 479 VAL A CA 1
ATOM 3985 C C . VAL A 1 479 ? -0.418 -29.155 -1.391 1.00 93.44 479 VAL A C 1
ATOM 3987 O O . VAL A 1 479 ? -0.302 -29.178 -2.616 1.00 93.44 479 VAL A O 1
ATOM 3990 N N . ALA A 1 480 ? -0.734 -28.030 -0.742 1.00 90.00 480 ALA A N 1
ATOM 3991 C CA . ALA A 1 480 ? -0.937 -26.749 -1.419 1.00 90.00 480 ALA A CA 1
ATOM 3992 C C . ALA A 1 480 ? 0.356 -26.201 -2.055 1.00 90.00 480 ALA A C 1
ATOM 3994 O O . ALA A 1 480 ? 0.305 -25.684 -3.171 1.00 90.00 480 ALA A O 1
ATOM 3995 N N . VAL A 1 481 ? 1.503 -26.357 -1.385 1.00 90.94 481 VAL A N 1
ATOM 3996 C CA . VAL A 1 481 ? 2.837 -26.022 -1.909 1.00 90.94 481 VAL A CA 1
ATOM 3997 C C . VAL A 1 481 ? 3.157 -26.893 -3.125 1.00 90.94 481 VAL A C 1
ATOM 3999 O O . VAL A 1 481 ? 3.314 -26.348 -4.209 1.00 90.94 481 VAL A O 1
ATOM 4002 N N . ALA A 1 482 ? 3.074 -28.225 -3.021 1.00 91.25 482 ALA A N 1
ATOM 4003 C CA . ALA A 1 482 ? 3.348 -29.123 -4.152 1.00 91.25 482 ALA A CA 1
ATOM 4004 C C . ALA A 1 482 ? 2.455 -28.860 -5.388 1.00 91.25 482 ALA A C 1
ATOM 4006 O O . ALA A 1 482 ? 2.906 -28.968 -6.532 1.00 91.25 482 ALA A O 1
ATOM 4007 N N . ARG A 1 483 ? 1.187 -28.469 -5.178 1.00 93.00 483 ARG A N 1
ATOM 4008 C CA . ARG A 1 483 ? 0.291 -28.005 -6.254 1.00 93.00 483 ARG A CA 1
ATOM 4009 C C . ARG A 1 483 ? 0.766 -26.688 -6.879 1.00 93.00 483 ARG A C 1
ATOM 4011 O O . ARG A 1 483 ? 0.767 -26.582 -8.104 1.00 93.00 483 ARG A O 1
ATOM 4018 N N . LYS A 1 484 ? 1.190 -25.708 -6.070 1.00 91.38 484 LYS A N 1
ATOM 4019 C CA . LYS A 1 484 ? 1.769 -24.445 -6.561 1.00 91.38 484 LYS A CA 1
ATOM 4020 C C . LYS A 1 484 ? 3.068 -24.686 -7.329 1.00 91.38 484 LYS A C 1
ATOM 4022 O O . LYS A 1 484 ? 3.198 -24.161 -8.426 1.00 91.38 484 LYS A O 1
ATOM 4027 N N . ASP A 1 485 ? 3.962 -25.535 -6.830 1.00 91.69 485 ASP A N 1
ATOM 4028 C CA . ASP A 1 485 ? 5.224 -25.875 -7.498 1.00 91.69 485 ASP A CA 1
ATOM 4029 C C . ASP A 1 485 ? 4.974 -26.539 -8.858 1.00 91.69 485 ASP A C 1
ATOM 4031 O O . ASP A 1 485 ? 5.620 -26.208 -9.851 1.00 91.69 485 ASP A O 1
ATOM 4035 N N . THR A 1 486 ? 3.974 -27.424 -8.939 1.00 93.81 486 THR A N 1
ATOM 4036 C CA . THR A 1 486 ? 3.556 -28.059 -10.200 1.00 93.81 486 THR A CA 1
ATOM 4037 C C . THR A 1 486 ? 3.020 -27.026 -11.201 1.00 93.81 486 THR A C 1
ATOM 4039 O O . THR A 1 486 ? 3.366 -27.080 -12.382 1.00 93.81 486 THR A O 1
ATOM 4042 N N . ALA A 1 487 ? 2.224 -26.053 -10.741 1.00 90.94 487 ALA A N 1
ATOM 4043 C CA . ALA A 1 487 ? 1.722 -24.960 -11.577 1.00 90.94 487 ALA A CA 1
ATOM 4044 C C . ALA A 1 487 ? 2.841 -23.998 -12.023 1.00 90.94 487 ALA A C 1
ATOM 4046 O O . ALA A 1 487 ? 2.888 -23.617 -13.191 1.00 90.94 487 ALA A O 1
ATOM 4047 N N . ILE A 1 488 ? 3.786 -23.670 -11.135 1.00 91.56 488 ILE A N 1
ATOM 4048 C CA . ILE A 1 488 ? 4.980 -22.876 -11.458 1.00 91.56 488 ILE A CA 1
ATOM 4049 C C . ILE A 1 488 ? 5.795 -23.589 -12.542 1.00 91.56 488 ILE A C 1
ATOM 4051 O O . ILE A 1 488 ? 6.090 -22.983 -13.566 1.00 91.56 488 ILE A O 1
ATOM 4055 N N . GLN A 1 489 ? 6.067 -24.892 -12.399 1.00 92.81 489 GLN A N 1
ATOM 4056 C CA . GLN A 1 489 ? 6.768 -25.660 -13.433 1.00 92.81 489 GLN A CA 1
ATOM 4057 C C . GLN A 1 489 ? 6.024 -25.693 -14.780 1.00 92.81 489 GLN A C 1
ATOM 4059 O O . GLN A 1 489 ? 6.672 -25.731 -15.826 1.00 92.81 489 GLN A O 1
ATOM 4064 N N . ALA A 1 490 ? 4.687 -25.706 -14.788 1.00 91.12 490 ALA A N 1
ATOM 4065 C CA . ALA A 1 490 ? 3.909 -25.614 -16.025 1.00 91.12 490 ALA A CA 1
ATOM 4066 C C . ALA A 1 490 ? 4.100 -24.242 -16.696 1.00 91.12 490 ALA A C 1
ATOM 4068 O O . ALA A 1 490 ? 4.524 -24.183 -17.851 1.00 91.12 490 ALA A O 1
ATOM 4069 N N . LEU A 1 491 ? 3.918 -23.153 -15.943 1.00 92.44 491 LEU A N 1
ATOM 4070 C CA . LEU A 1 491 ? 4.104 -21.780 -16.422 1.00 92.44 491 LEU A CA 1
ATOM 4071 C C . LEU A 1 491 ? 5.549 -21.505 -16.880 1.00 92.44 491 LEU A C 1
ATOM 4073 O O . LEU A 1 491 ? 5.756 -20.845 -17.895 1.00 92.44 491 LEU A O 1
ATOM 4077 N N . THR A 1 492 ? 6.563 -22.059 -16.205 1.00 90.00 492 THR A N 1
ATOM 4078 C CA . THR A 1 492 ? 7.966 -21.973 -16.650 1.00 90.00 492 THR A CA 1
ATOM 4079 C C . THR A 1 492 ? 8.178 -22.668 -17.999 1.00 90.00 492 THR A C 1
ATOM 4081 O O . THR A 1 492 ? 8.855 -22.116 -18.866 1.00 90.00 492 THR A O 1
ATOM 4084 N N . ARG A 1 493 ? 7.571 -23.844 -18.226 1.00 94.25 493 ARG A N 1
ATOM 4085 C CA . ARG A 1 493 ? 7.642 -24.557 -19.519 1.00 94.25 493 ARG A CA 1
ATOM 4086 C C . ARG A 1 493 ? 6.908 -23.809 -20.636 1.00 94.25 493 ARG A C 1
ATOM 4088 O O . ARG A 1 493 ? 7.345 -23.856 -21.782 1.00 94.25 493 ARG A O 1
ATOM 4095 N N . GLU A 1 494 ? 5.809 -23.129 -20.327 1.00 93.00 494 GLU A N 1
ATOM 4096 C CA . GLU A 1 494 ? 5.077 -22.293 -21.289 1.00 93.00 494 GLU A CA 1
ATOM 4097 C C . GLU A 1 494 ? 5.845 -21.011 -21.633 1.00 93.00 494 GLU A C 1
ATOM 4099 O O . GLU A 1 494 ? 5.964 -20.670 -22.809 1.00 93.00 494 GLU A O 1
ATOM 4104 N N . SER A 1 495 ? 6.454 -20.365 -20.634 1.00 90.25 495 SER A N 1
ATOM 4105 C CA . SER A 1 495 ? 7.346 -19.214 -20.819 1.00 90.25 495 SER A CA 1
ATOM 4106 C C . SER A 1 495 ? 8.546 -19.559 -21.710 1.00 90.25 495 SER A C 1
ATOM 4108 O O . SER A 1 495 ? 8.811 -18.850 -22.680 1.00 90.25 495 SER A O 1
ATOM 4110 N N . ALA A 1 496 ? 9.204 -20.702 -21.477 1.00 92.88 496 ALA A N 1
ATOM 4111 C CA . ALA A 1 496 ? 10.304 -21.177 -22.321 1.00 92.88 496 ALA A CA 1
ATOM 4112 C C . ALA A 1 496 ? 9.872 -21.380 -23.790 1.00 92.88 496 ALA A C 1
ATOM 4114 O O . ALA A 1 496 ? 10.515 -20.862 -24.701 1.00 92.88 496 ALA A O 1
ATOM 4115 N N . LYS A 1 497 ? 8.725 -22.033 -24.035 1.00 95.06 497 LYS A N 1
ATOM 4116 C CA . LYS A 1 497 ? 8.158 -22.189 -25.392 1.00 95.06 497 LYS A CA 1
ATOM 4117 C C . LYS A 1 497 ? 7.808 -20.848 -26.049 1.00 95.06 497 LYS A C 1
ATOM 4119 O O . LYS A 1 497 ? 7.922 -20.703 -27.267 1.00 95.06 497 LYS A O 1
ATOM 4124 N N . ALA A 1 498 ? 7.363 -19.862 -25.269 1.00 90.50 498 ALA A N 1
ATOM 4125 C CA . ALA A 1 498 ? 7.113 -18.514 -25.770 1.00 90.50 498 ALA A CA 1
ATOM 4126 C C . ALA A 1 498 ? 8.423 -17.806 -26.163 1.00 90.50 498 ALA A C 1
ATOM 4128 O O . ALA A 1 498 ? 8.476 -17.185 -27.223 1.00 90.50 498 ALA A O 1
ATOM 4129 N N . GLN A 1 499 ? 9.489 -17.961 -25.371 1.00 92.00 499 GLN A N 1
ATOM 4130 C CA . GLN A 1 499 ? 10.827 -17.438 -25.669 1.00 92.00 499 GLN A CA 1
ATOM 4131 C C . GLN A 1 499 ? 11.429 -18.077 -26.934 1.00 92.00 499 GLN A C 1
ATOM 4133 O O . GLN A 1 499 ? 11.886 -17.351 -27.815 1.00 92.00 499 GLN A O 1
ATOM 4138 N N . GLU A 1 500 ? 11.342 -19.403 -27.095 1.00 95.56 500 GLU A N 1
ATOM 4139 C CA . GLU A 1 500 ? 11.738 -20.105 -28.331 1.00 95.56 500 GLU A CA 1
ATOM 4140 C C . GLU A 1 500 ? 10.986 -19.567 -29.560 1.00 95.56 500 GLU A C 1
ATOM 4142 O O . GLU A 1 500 ? 11.577 -19.311 -30.613 1.00 95.56 500 GLU A O 1
ATOM 4147 N N . LYS A 1 501 ? 9.671 -19.341 -29.425 1.00 95.75 501 LYS A N 1
ATOM 4148 C CA . LYS A 1 501 ? 8.832 -18.786 -30.494 1.00 95.75 501 LYS A CA 1
ATOM 4149 C C . LYS A 1 501 ? 9.209 -17.342 -30.843 1.00 95.75 501 LYS A C 1
ATOM 4151 O O . LYS A 1 501 ? 9.164 -16.992 -32.022 1.00 95.75 501 LYS A O 1
ATOM 4156 N N . ILE A 1 502 ? 9.586 -16.523 -29.859 1.00 92.06 502 ILE A N 1
ATOM 4157 C CA . ILE A 1 502 ? 10.097 -15.161 -30.079 1.00 92.06 502 ILE A CA 1
ATOM 4158 C C . ILE A 1 502 ? 11.425 -15.224 -30.841 1.00 92.06 502 ILE A C 1
ATOM 4160 O O . ILE A 1 502 ? 11.512 -14.644 -31.921 1.00 92.06 502 ILE A O 1
ATOM 4164 N N . ALA A 1 503 ? 12.400 -16.008 -30.372 1.00 93.31 503 ALA A N 1
ATOM 4165 C CA . ALA A 1 503 ? 13.703 -16.151 -31.027 1.00 93.31 503 ALA A CA 1
ATOM 4166 C C . ALA A 1 503 ? 13.583 -16.636 -32.490 1.00 93.31 503 ALA A C 1
ATOM 4168 O O . ALA A 1 503 ? 14.255 -16.117 -33.383 1.00 93.31 503 ALA A O 1
ATOM 4169 N N . LEU A 1 504 ? 12.669 -17.574 -32.773 1.00 96.00 504 LEU A N 1
ATOM 4170 C CA . LEU A 1 504 ? 12.384 -18.036 -34.137 1.00 96.00 504 LEU A CA 1
ATOM 4171 C C . LEU A 1 504 ? 11.767 -16.939 -35.027 1.00 96.00 504 LEU A C 1
ATOM 4173 O O . LEU A 1 504 ? 12.040 -16.885 -36.230 1.00 96.00 504 LEU A O 1
ATOM 4177 N N . LEU A 1 505 ? 10.919 -16.070 -34.468 1.00 92.25 505 LEU A N 1
ATOM 4178 C CA . LEU A 1 505 ? 10.348 -14.931 -35.193 1.00 92.25 505 LEU A CA 1
ATOM 4179 C C . LEU A 1 505 ? 11.398 -13.839 -35.433 1.00 92.25 505 LEU A C 1
ATOM 4181 O O . LEU A 1 505 ? 11.473 -13.313 -36.542 1.00 92.25 505 LEU A O 1
ATOM 4185 N N . GLU A 1 506 ? 12.254 -13.555 -34.453 1.00 93.12 506 GLU A N 1
ATOM 4186 C CA . GLU A 1 506 ? 13.384 -12.632 -34.596 1.00 93.12 506 GLU A CA 1
ATOM 4187 C C . GLU A 1 506 ? 14.372 -13.112 -35.663 1.00 93.12 506 GLU A C 1
ATOM 4189 O O . GLU A 1 506 ? 14.752 -12.326 -36.530 1.00 93.12 506 GLU A O 1
ATOM 4194 N N . GLN A 1 507 ? 14.720 -14.403 -35.682 1.00 95.19 507 GLN A N 1
ATOM 4195 C CA . GLN A 1 507 ? 15.573 -14.994 -36.718 1.00 95.19 507 GLN A CA 1
ATOM 4196 C C . GLN A 1 507 ? 14.959 -14.831 -38.120 1.00 95.19 507 GLN A C 1
ATOM 4198 O O . GLN A 1 507 ? 15.652 -14.426 -39.056 1.00 95.19 507 GLN A O 1
ATOM 4203 N N . LYS A 1 508 ? 13.650 -15.079 -38.274 1.00 94.75 508 LYS A N 1
ATOM 4204 C CA . LYS A 1 508 ? 12.928 -14.849 -39.540 1.00 94.75 508 LYS A CA 1
ATOM 4205 C C . LYS A 1 508 ? 12.935 -13.374 -39.951 1.00 94.75 508 LYS A C 1
ATOM 4207 O O . LYS A 1 508 ? 13.124 -13.077 -41.127 1.00 94.75 508 LYS A O 1
ATOM 4212 N N . LEU A 1 509 ? 12.784 -12.455 -39.000 1.00 91.44 509 LEU A N 1
ATOM 4213 C CA . LEU A 1 509 ? 12.759 -11.012 -39.252 1.00 91.44 509 LEU A CA 1
ATOM 4214 C C . LEU A 1 509 ? 14.165 -10.471 -39.590 1.00 91.44 509 LEU A C 1
ATOM 4216 O O . LEU A 1 509 ? 14.314 -9.640 -40.487 1.00 91.44 509 LEU A O 1
ATOM 4220 N N . GLN A 1 510 ? 15.222 -11.001 -38.965 1.00 92.12 510 GLN A N 1
ATOM 4221 C CA . GLN A 1 510 ? 16.615 -10.764 -39.366 1.00 92.12 510 GLN A CA 1
ATOM 4222 C C . GLN A 1 510 ? 16.898 -11.298 -40.779 1.00 92.12 510 GLN A C 1
ATOM 4224 O O . GLN A 1 510 ? 17.517 -10.598 -41.582 1.00 92.12 510 GLN A O 1
ATOM 4229 N N . GLN A 1 511 ? 16.410 -12.497 -41.113 1.00 92.19 511 GLN A N 1
ATOM 4230 C CA . GLN A 1 511 ? 16.557 -13.068 -42.453 1.00 92.19 511 GLN A CA 1
ATOM 4231 C C . GLN A 1 511 ? 15.835 -12.218 -43.512 1.00 92.19 511 GLN A C 1
ATOM 4233 O O . GLN A 1 511 ? 16.441 -11.873 -44.523 1.00 92.19 511 GLN A O 1
ATOM 4238 N N . GLN A 1 512 ? 14.600 -11.776 -43.246 1.00 91.38 512 GLN A N 1
ATOM 4239 C CA . GLN A 1 512 ? 13.871 -10.839 -44.112 1.00 91.38 512 GLN A CA 1
ATOM 4240 C C . GLN A 1 512 ? 14.640 -9.528 -44.334 1.00 91.38 512 GLN A C 1
ATOM 4242 O O . GLN A 1 512 ? 14.774 -9.090 -45.474 1.00 91.38 512 GLN A O 1
ATOM 4247 N N . ARG A 1 513 ? 15.215 -8.925 -43.280 1.00 92.19 513 ARG A N 1
ATOM 4248 C CA . ARG A 1 513 ? 16.082 -7.735 -43.411 1.00 92.19 513 ARG A CA 1
ATOM 4249 C C . ARG A 1 513 ? 17.306 -8.014 -44.291 1.00 92.19 513 ARG A C 1
ATOM 4251 O O . ARG A 1 513 ? 17.661 -7.185 -45.126 1.00 92.19 513 ARG A O 1
ATOM 4258 N N . LYS A 1 514 ? 17.939 -9.181 -44.130 1.00 91.38 514 LYS A N 1
ATOM 4259 C CA . LYS A 1 514 ? 19.116 -9.604 -44.905 1.00 91.38 514 LYS A CA 1
ATOM 4260 C C . LYS A 1 514 ? 18.787 -9.814 -46.383 1.00 91.38 514 LYS A C 1
ATOM 4262 O O . LYS A 1 514 ? 19.576 -9.420 -47.237 1.00 91.38 514 LYS A O 1
ATOM 4267 N N . ASP A 1 515 ? 17.633 -10.396 -46.692 1.00 88.81 515 ASP A N 1
ATOM 4268 C CA . ASP A 1 515 ? 17.209 -10.639 -48.072 1.00 88.81 515 ASP A CA 1
ATOM 4269 C C . ASP A 1 515 ? 16.670 -9.369 -48.751 1.00 88.81 515 ASP A C 1
ATOM 4271 O O . ASP A 1 515 ? 16.992 -9.138 -49.913 1.00 88.81 515 ASP A O 1
ATOM 4275 N N . PHE A 1 516 ? 15.999 -8.471 -48.017 1.00 87.62 516 PHE A N 1
ATOM 4276 C CA . PHE A 1 516 ? 15.655 -7.125 -48.498 1.00 87.62 516 PHE A CA 1
ATOM 4277 C C . PHE A 1 516 ? 16.908 -6.304 -48.853 1.00 87.62 516 PHE A C 1
ATOM 4279 O O . PHE A 1 516 ? 16.964 -5.667 -49.903 1.00 87.62 516 PHE A O 1
ATOM 4286 N N . LEU A 1 517 ? 17.967 -6.377 -48.034 1.00 83.44 517 LEU A N 1
ATOM 4287 C CA . LEU A 1 517 ? 19.257 -5.754 -48.356 1.00 83.44 517 LEU A CA 1
ATOM 4288 C C . LEU A 1 517 ? 19.899 -6.357 -49.617 1.00 83.44 517 LEU A C 1
ATOM 4290 O O . LEU A 1 517 ? 20.372 -5.603 -50.465 1.00 83.44 517 LEU A O 1
ATOM 4294 N N . LYS A 1 518 ? 19.874 -7.688 -49.795 1.00 82.94 518 LYS A N 1
ATOM 4295 C CA . LYS A 1 518 ? 20.340 -8.328 -51.044 1.00 82.94 518 LYS A CA 1
ATOM 4296 C C . LYS A 1 518 ? 19.519 -7.893 -52.258 1.00 82.94 518 LYS A C 1
ATOM 4298 O O . LYS A 1 518 ? 20.094 -7.726 -53.330 1.00 82.94 518 LYS A O 1
ATOM 4303 N N . GLN A 1 519 ? 18.203 -7.742 -52.112 1.00 78.06 519 GLN A N 1
ATOM 4304 C CA . GLN A 1 519 ? 17.326 -7.306 -53.194 1.00 78.06 519 GLN A CA 1
ATOM 4305 C C . GLN A 1 519 ? 17.642 -5.863 -53.604 1.00 78.06 519 GLN A C 1
ATOM 4307 O O . GLN A 1 519 ? 17.927 -5.633 -54.773 1.00 78.06 519 GLN A O 1
ATOM 4312 N N . ASN A 1 520 ? 17.752 -4.934 -52.649 1.00 72.00 520 ASN A N 1
ATOM 4313 C CA . ASN A 1 520 ? 18.166 -3.552 -52.922 1.00 72.00 520 ASN A CA 1
ATOM 4314 C C . ASN A 1 520 ? 19.563 -3.465 -53.573 1.00 72.00 520 ASN A C 1
ATOM 4316 O O . ASN A 1 520 ? 19.802 -2.599 -54.411 1.00 72.00 520 ASN A O 1
ATOM 4320 N N . VAL A 1 521 ? 20.497 -4.356 -53.213 1.00 69.75 521 VAL A N 1
ATOM 4321 C CA . VAL A 1 521 ? 21.811 -4.454 -53.878 1.00 69.75 521 VAL A CA 1
ATOM 4322 C C . VAL A 1 521 ? 21.677 -4.995 -55.305 1.00 69.75 521 VAL A C 1
ATOM 4324 O O . VAL A 1 521 ? 22.317 -4.462 -56.207 1.00 69.75 521 VAL A O 1
ATOM 4327 N N . ARG A 1 522 ? 20.820 -5.999 -55.541 1.00 62.31 522 ARG A N 1
ATOM 4328 C CA . ARG A 1 522 ? 20.545 -6.521 -56.890 1.00 62.31 522 ARG A CA 1
ATOM 4329 C C . ARG A 1 522 ? 19.899 -5.477 -57.793 1.00 62.31 522 ARG A C 1
ATOM 4331 O O . ARG A 1 522 ? 20.370 -5.288 -58.907 1.00 62.31 522 ARG A O 1
ATOM 4338 N N . GLU A 1 523 ? 18.885 -4.772 -57.304 1.00 59.34 523 GLU A N 1
ATOM 4339 C CA . GLU A 1 523 ? 18.205 -3.702 -58.040 1.00 59.34 523 GLU A CA 1
ATOM 4340 C C . GLU A 1 523 ? 19.184 -2.568 -58.389 1.00 59.34 523 GLU A C 1
ATOM 4342 O O . GLU A 1 523 ? 19.231 -2.136 -59.538 1.00 59.34 523 GLU A O 1
ATOM 4347 N N . LYS A 1 524 ? 20.084 -2.189 -57.468 1.00 57.06 524 LYS A N 1
ATOM 4348 C CA . LYS A 1 524 ? 21.187 -1.256 -57.767 1.00 57.06 524 LYS A CA 1
ATOM 4349 C C . LYS A 1 524 ? 22.220 -1.790 -58.768 1.00 57.06 524 LYS A C 1
ATOM 4351 O O . LYS A 1 524 ? 22.787 -0.991 -59.496 1.00 57.06 524 LYS A O 1
ATOM 4356 N N . SER A 1 525 ? 22.454 -3.103 -58.836 1.00 52.91 525 SER A N 1
ATOM 4357 C CA . SER A 1 525 ? 23.353 -3.721 -59.833 1.00 52.91 525 SER A CA 1
ATOM 4358 C C . SER A 1 525 ? 22.713 -3.991 -61.203 1.00 52.91 525 SER A C 1
ATOM 4360 O O . SER A 1 525 ? 23.394 -4.464 -62.107 1.00 52.91 525 SER A O 1
ATOM 4362 N N . VAL A 1 526 ? 21.410 -3.731 -61.353 1.00 49.97 526 VAL A N 1
ATOM 4363 C CA . VAL A 1 526 ? 20.670 -3.835 -62.626 1.00 49.97 526 VAL A CA 1
ATOM 4364 C C . VAL A 1 526 ? 20.246 -2.447 -63.134 1.00 49.97 526 VAL A C 1
ATOM 4366 O O . VAL A 1 526 ? 20.036 -2.269 -64.328 1.00 49.97 526 VAL A O 1
ATOM 4369 N N . GLY A 1 527 ? 20.178 -1.445 -62.252 1.00 44.34 527 GLY A N 1
ATOM 4370 C CA . GLY A 1 527 ? 19.802 -0.059 -62.549 1.00 44.34 527 GLY A CA 1
ATOM 4371 C C . GLY A 1 527 ? 20.901 0.850 -63.119 1.00 44.34 527 GLY A C 1
ATOM 4372 O O . GLY A 1 527 ? 20.912 2.030 -62.781 1.00 44.34 527 GLY A O 1
ATOM 4373 N N . GLU A 1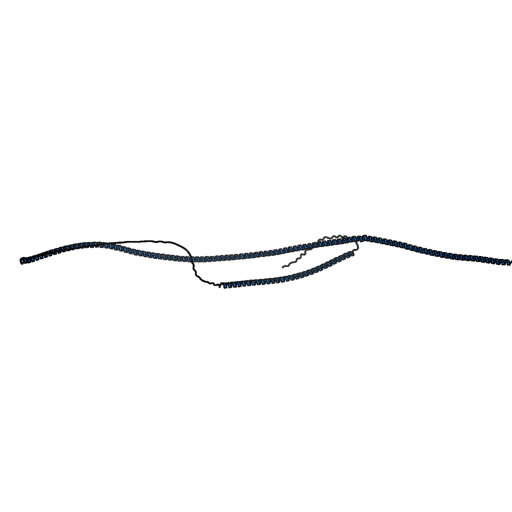 528 ? 21.799 0.346 -63.972 1.00 42.81 528 GLU A N 1
ATOM 4374 C CA . GLU A 1 528 ? 22.674 1.183 -64.817 1.00 42.81 528 GLU A CA 1
ATOM 4375 C C . GLU A 1 528 ? 22.286 1.057 -66.300 1.00 42.81 528 GLU A C 1
ATOM 4377 O O . GLU A 1 528 ? 23.027 0.493 -67.100 1.00 42.81 528 GLU A O 1
ATOM 4382 N N . LEU A 1 529 ? 21.105 1.582 -66.657 1.00 45.66 529 LEU A N 1
ATOM 4383 C CA . LEU A 1 529 ? 20.770 2.109 -67.992 1.00 45.66 529 LEU A CA 1
ATOM 4384 C C . LEU A 1 529 ? 19.417 2.860 -67.971 1.00 45.66 529 LEU A C 1
ATOM 4386 O O . LEU A 1 529 ? 18.512 2.522 -67.215 1.00 45.66 529 LEU A O 1
ATOM 4390 N N . ASP A 1 530 ? 19.324 3.875 -68.832 1.00 38.09 530 ASP A N 1
ATOM 4391 C CA . ASP A 1 530 ? 18.133 4.582 -69.333 1.00 38.09 530 ASP A CA 1
ATOM 4392 C C . ASP A 1 530 ? 17.142 5.328 -68.397 1.00 38.09 530 ASP A C 1
ATOM 4394 O O . ASP A 1 530 ? 16.070 4.852 -68.033 1.00 38.09 530 ASP A O 1
ATOM 4398 N N . THR A 1 531 ? 17.366 6.652 -68.357 1.00 43.53 531 THR A N 1
ATOM 4399 C CA . THR A 1 531 ? 16.359 7.736 -68.548 1.00 43.53 531 THR A CA 1
ATOM 4400 C C . THR A 1 531 ? 15.439 8.188 -67.380 1.00 43.53 531 THR A C 1
ATOM 4402 O O . THR A 1 531 ? 15.333 7.502 -66.366 1.00 43.53 531 THR A O 1
ATOM 4405 N N . PRO A 1 532 ? 14.872 9.428 -67.430 1.00 55.56 532 PRO A N 1
ATOM 4406 C CA . PRO A 1 532 ? 14.591 10.206 -66.212 1.00 55.56 532 PRO A CA 1
ATOM 4407 C C . PRO A 1 532 ? 13.123 10.658 -66.006 1.00 55.56 532 PRO A C 1
ATOM 4409 O O . PRO A 1 532 ? 12.269 10.488 -66.868 1.00 55.56 532 PRO A O 1
ATOM 4412 N N . LEU A 1 533 ? 12.913 11.395 -64.899 1.00 46.62 533 LEU A N 1
ATOM 4413 C CA . LEU A 1 533 ? 11.762 12.261 -64.559 1.00 46.62 533 LEU A CA 1
ATOM 4414 C C . LEU A 1 533 ? 10.404 11.569 -64.299 1.00 46.62 533 LEU A C 1
ATOM 4416 O O . LEU A 1 533 ? 9.788 10.977 -65.174 1.00 46.62 533 LEU A O 1
ATOM 4420 N N . GLY A 1 534 ? 9.872 11.760 -63.083 1.00 35.59 534 GLY A N 1
ATOM 4421 C CA . GLY A 1 534 ? 8.590 11.184 -62.649 1.00 35.59 534 GLY A CA 1
ATOM 4422 C C . GLY A 1 534 ? 7.951 11.920 -61.466 1.00 35.59 534 GLY A C 1
ATOM 4423 O O . GLY A 1 534 ? 7.855 11.383 -60.366 1.00 35.59 534 GLY A O 1
ATOM 4424 N N . TYR A 1 535 ? 7.522 13.167 -61.676 1.00 45.94 535 TYR A N 1
ATOM 4425 C CA . TYR A 1 535 ? 6.818 13.974 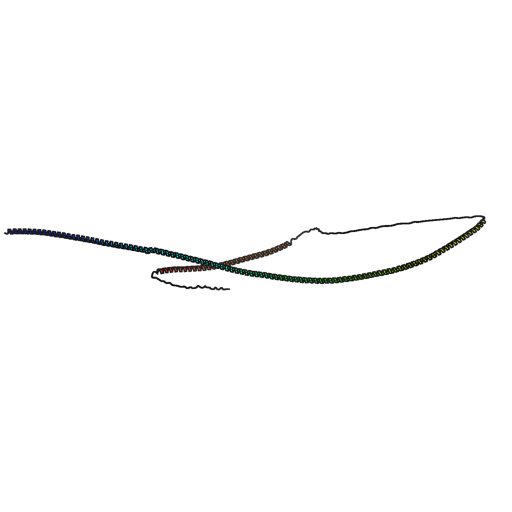-60.668 1.00 45.94 535 TYR A CA 1
ATOM 4426 C C . TYR A 1 535 ? 5.417 13.394 -60.384 1.00 45.94 535 TYR A C 1
ATOM 4428 O O . TYR A 1 535 ? 4.523 13.516 -61.219 1.00 45.94 535 TYR A O 1
ATOM 4436 N N . VAL A 1 536 ? 5.184 12.801 -59.205 1.00 42.16 536 VAL A N 1
ATOM 4437 C CA . VAL A 1 536 ? 3.834 12.380 -58.770 1.00 42.16 536 VAL A CA 1
ATOM 4438 C C . VAL A 1 536 ? 3.594 12.727 -57.298 1.00 42.16 536 VAL A C 1
ATOM 4440 O O . VAL A 1 536 ? 3.920 11.958 -56.396 1.00 42.16 536 VAL A O 1
ATOM 4443 N N . LYS A 1 537 ? 2.935 13.868 -57.052 1.00 46.38 537 LYS A N 1
ATOM 4444 C CA . LYS A 1 537 ? 2.131 14.051 -55.830 1.00 46.38 537 LYS A CA 1
ATOM 4445 C C . LYS A 1 537 ? 1.020 12.997 -55.811 1.00 46.38 537 LYS A C 1
ATOM 4447 O O . LYS A 1 537 ? 0.424 12.726 -56.854 1.00 46.38 537 LYS A O 1
ATOM 4452 N N . ARG A 1 538 ? 0.670 12.468 -54.636 1.00 44.25 538 ARG A N 1
ATOM 4453 C CA . ARG A 1 538 ? -0.589 11.731 -54.466 1.00 44.25 538 ARG A CA 1
ATOM 4454 C C . ARG A 1 538 ? -1.162 11.919 -53.065 1.00 44.25 538 ARG A C 1
ATOM 4456 O O . ARG A 1 538 ? -0.675 11.331 -52.106 1.00 44.25 538 ARG A O 1
ATOM 4463 N N . ASP A 1 539 ? -2.204 12.735 -52.972 1.00 45.22 539 ASP A N 1
ATOM 4464 C CA . ASP A 1 539 ? -2.948 12.965 -51.739 1.00 45.22 539 ASP A CA 1
ATOM 4465 C C . ASP A 1 539 ? -3.793 11.740 -51.357 1.00 45.22 539 ASP A C 1
ATOM 4467 O O . ASP A 1 539 ? -4.655 11.302 -52.117 1.00 45.22 539 ASP A O 1
ATOM 4471 N N . LEU A 1 540 ? -3.578 11.226 -50.145 1.00 43.22 540 LEU A N 1
ATOM 4472 C CA . LEU A 1 540 ? -4.497 10.373 -49.385 1.00 43.22 540 LEU A CA 1
ATOM 4473 C C . LEU A 1 540 ? -4.275 10.695 -47.895 1.00 43.22 540 LEU A C 1
ATOM 4475 O O . LEU A 1 540 ? -3.138 10.837 -47.461 1.00 43.22 540 LEU A O 1
ATOM 4479 N N . GLY A 1 541 ? -5.284 10.804 -47.034 1.00 37.06 541 GLY A N 1
ATOM 4480 C CA . GLY A 1 541 ? -6.722 10.670 -47.261 1.00 37.06 541 GLY A CA 1
ATOM 4481 C C . GLY A 1 541 ? -7.414 10.409 -45.922 1.00 37.06 541 GLY A C 1
ATOM 4482 O O . GLY A 1 541 ? -7.431 9.276 -45.448 1.00 37.06 541 GLY A O 1
ATOM 4483 N N . SER A 1 542 ? -7.936 11.456 -45.276 1.00 43.28 542 SER A N 1
ATOM 4484 C CA . SER A 1 542 ? -8.408 11.381 -43.883 1.00 43.28 542 SER A CA 1
ATOM 4485 C C . SER A 1 542 ? -9.576 10.404 -43.692 1.00 43.28 542 SER A C 1
ATOM 4487 O O . SER A 1 542 ? -10.648 10.591 -44.268 1.00 43.28 542 SER A O 1
ATOM 4489 N N . LYS A 1 543 ? -9.397 9.393 -42.829 1.00 43.38 543 LYS A N 1
ATOM 4490 C CA . LYS A 1 543 ? -10.477 8.533 -42.316 1.00 43.38 543 LYS A CA 1
ATOM 4491 C C . LYS A 1 543 ? -10.288 8.221 -40.831 1.00 43.38 543 LYS A C 1
ATOM 4493 O O . LYS A 1 543 ? -9.494 7.365 -40.458 1.00 43.38 543 LYS A O 1
ATOM 4498 N N . ARG A 1 544 ? -11.099 8.866 -39.985 1.00 43.16 544 ARG A N 1
ATOM 4499 C CA . ARG A 1 544 ? -11.365 8.402 -38.612 1.00 43.16 544 ARG A CA 1
ATOM 4500 C C . ARG A 1 544 ? -12.108 7.061 -38.657 1.00 43.16 544 ARG A C 1
ATOM 4502 O O . ARG A 1 544 ? -13.111 6.972 -39.361 1.00 43.16 544 ARG A O 1
ATOM 4509 N N . ARG A 1 545 ? -11.697 6.089 -37.837 1.00 40.75 545 ARG A N 1
ATOM 4510 C CA . ARG A 1 545 ? -12.529 4.983 -37.313 1.00 40.75 545 ARG A CA 1
ATOM 4511 C C . ARG A 1 545 ? -12.029 4.648 -35.901 1.00 40.75 545 ARG A C 1
ATOM 4513 O O . ARG A 1 545 ? -10.850 4.381 -35.731 1.00 40.75 545 ARG A O 1
ATOM 4520 N N . THR A 1 546 ? -12.788 5.043 -34.876 1.00 39.94 546 THR A N 1
ATOM 4521 C CA . THR A 1 546 ? -13.735 4.206 -34.097 1.00 39.94 546 THR A CA 1
ATOM 4522 C C . THR A 1 546 ? -13.045 3.184 -33.196 1.00 39.94 546 THR A C 1
ATOM 4524 O O . THR A 1 546 ? -12.362 2.285 -33.676 1.00 39.94 546 THR A O 1
ATOM 4527 N N . THR A 1 547 ? -13.279 3.324 -31.893 1.00 47.41 547 THR A N 1
ATOM 4528 C CA . THR A 1 547 ? -12.838 2.430 -30.817 1.00 47.41 547 THR A CA 1
ATOM 4529 C C . THR A 1 547 ? -13.402 1.006 -30.949 1.00 47.41 547 THR A C 1
ATOM 4531 O O . THR A 1 547 ? -14.515 0.837 -31.452 1.00 47.41 547 THR A O 1
ATOM 4534 N N . PRO A 1 548 ? -12.683 -0.023 -30.459 1.00 53.59 548 PRO A N 1
ATOM 4535 C CA . PRO A 1 548 ? -13.254 -1.348 -30.230 1.00 53.59 548 PRO A CA 1
ATOM 4536 C C . PRO A 1 548 ? -14.140 -1.360 -28.961 1.00 53.59 548 PRO A C 1
ATOM 4538 O O . PRO A 1 548 ? -13.866 -0.606 -28.023 1.00 53.59 548 PRO A O 1
ATOM 4541 N N . PRO A 1 549 ? -15.194 -2.197 -28.900 1.00 53.19 549 PRO A N 1
ATOM 4542 C CA . PRO A 1 549 ? -16.075 -2.300 -27.737 1.00 53.19 549 PRO A CA 1
ATOM 4543 C C . PRO A 1 549 ? -15.527 -3.227 -26.636 1.00 53.19 549 PRO A C 1
ATOM 4545 O O . PRO A 1 549 ? -14.745 -4.141 -26.890 1.00 53.19 549 PRO A O 1
ATOM 4548 N N . ASN A 1 550 ? -16.005 -3.008 -25.409 1.00 46.41 550 ASN A N 1
ATOM 4549 C CA . ASN A 1 550 ? -15.716 -3.813 -24.220 1.00 46.41 550 ASN A CA 1
ATOM 4550 C C . ASN A 1 550 ? -16.501 -5.152 -24.230 1.00 46.41 550 ASN A C 1
ATOM 4552 O O . ASN A 1 550 ? -17.733 -5.108 -24.286 1.00 46.41 550 ASN A O 1
ATOM 4556 N N . PRO A 1 551 ? -15.850 -6.330 -24.133 1.00 56.62 551 PRO A N 1
ATOM 4557 C CA . PRO A 1 551 ? -16.524 -7.624 -24.040 1.00 56.62 551 PRO A CA 1
ATOM 4558 C C . PRO A 1 551 ? -16.911 -7.970 -22.589 1.00 56.62 551 PRO A C 1
ATOM 4560 O O . PRO A 1 551 ? -16.276 -8.795 -21.931 1.00 56.62 551 PRO A O 1
ATOM 4563 N N . ALA A 1 552 ? -17.994 -7.374 -22.089 1.00 42.38 552 ALA A N 1
ATOM 4564 C CA . ALA A 1 552 ? -18.589 -7.774 -20.814 1.00 42.38 552 ALA A CA 1
ATOM 4565 C C . ALA A 1 552 ? -19.325 -9.124 -20.955 1.00 42.38 552 ALA A C 1
ATOM 4567 O O . ALA A 1 552 ? -20.461 -9.168 -21.427 1.00 42.38 552 ALA A O 1
ATOM 4568 N N . HIS A 1 553 ? -18.695 -10.225 -20.532 1.00 48.91 553 HIS A N 1
ATOM 4569 C CA . HIS A 1 553 ? -19.333 -11.545 -20.478 1.00 48.91 553 HIS A CA 1
ATOM 4570 C C . HIS A 1 553 ? -19.696 -11.958 -19.051 1.00 48.91 553 HIS A C 1
ATOM 4572 O O . HIS A 1 553 ? -18.856 -11.990 -18.154 1.00 48.91 553 HIS A O 1
ATOM 4578 N N . LEU A 1 554 ? -20.971 -12.308 -18.865 1.00 44.84 554 LEU A N 1
ATOM 4579 C CA . LEU A 1 554 ? -21.511 -12.797 -17.603 1.00 44.84 554 LEU A CA 1
ATOM 4580 C C . LEU A 1 554 ? -20.870 -14.135 -17.211 1.00 44.84 554 LEU A C 1
ATOM 4582 O O . LEU A 1 554 ? -20.854 -15.069 -18.013 1.00 44.84 554 LEU A O 1
ATOM 4586 N N . ILE A 1 555 ? -20.490 -14.271 -15.939 1.00 46.75 555 ILE A N 1
ATOM 4587 C CA . ILE A 1 555 ? -20.423 -15.573 -15.268 1.00 46.75 555 ILE A CA 1
ATOM 4588 C C . ILE A 1 555 ? -21.495 -15.583 -14.179 1.00 46.75 555 ILE A C 1
ATOM 4590 O O . ILE A 1 555 ? -21.617 -14.655 -13.382 1.00 46.75 555 ILE A O 1
ATOM 4594 N N . ARG A 1 556 ? -22.329 -16.621 -14.215 1.00 43.84 556 ARG A N 1
ATOM 4595 C CA . ARG A 1 556 ? -23.562 -16.759 -13.439 1.00 43.84 556 ARG A CA 1
ATOM 4596 C C . ARG A 1 556 ? -23.283 -17.604 -12.199 1.00 43.84 556 ARG A C 1
ATOM 4598 O O . ARG A 1 556 ? -22.901 -18.763 -12.338 1.00 43.84 556 ARG A O 1
ATOM 4605 N N . ALA A 1 557 ? -23.485 -17.046 -11.010 1.00 43.25 557 ALA A N 1
ATOM 4606 C CA . ALA A 1 557 ? -23.387 -17.804 -9.766 1.00 43.25 557 ALA A CA 1
ATOM 4607 C C . ALA A 1 557 ? -24.588 -18.762 -9.598 1.00 43.25 557 ALA A C 1
ATOM 4609 O O . ALA A 1 557 ? -25.719 -18.367 -9.901 1.00 43.25 557 ALA A O 1
ATOM 4610 N N . PRO A 1 558 ? -24.367 -19.985 -9.085 1.00 63.62 558 PRO A N 1
ATOM 4611 C CA . PRO A 1 558 ? -25.401 -20.812 -8.481 1.00 63.62 558 PRO A CA 1
ATOM 4612 C C . PRO A 1 558 ? -25.298 -20.795 -6.943 1.00 63.62 558 PRO A C 1
ATOM 4614 O O . PRO A 1 558 ? -24.259 -21.120 -6.378 1.00 63.62 558 PRO A O 1
ATOM 4617 N N . HIS A 1 559 ? -26.409 -20.449 -6.296 1.00 54.00 559 HIS A N 1
ATOM 4618 C CA . HIS A 1 559 ? -26.791 -20.893 -4.947 1.00 54.00 559 HIS A CA 1
ATOM 4619 C C . HIS A 1 559 ? -27.911 -21.953 -5.113 1.00 54.00 559 HIS A C 1
ATOM 4621 O O . HIS A 1 559 ? -28.488 -22.014 -6.210 1.00 54.00 559 HIS A O 1
ATOM 4627 N N . PRO A 1 560 ? -28.282 -22.752 -4.091 1.00 58.59 560 PRO A N 1
ATOM 4628 C CA . PRO A 1 560 ? -27.844 -22.713 -2.685 1.00 58.59 560 PRO A CA 1
ATOM 4629 C C . PRO A 1 560 ? -26.403 -23.180 -2.455 1.00 58.59 560 PRO A C 1
ATOM 4631 O O . PRO A 1 560 ? -26.041 -24.252 -2.979 1.00 58.59 560 PRO A O 1
#

Organism: Eumeta variegata (NCBI:txid151549)

Secondary structure (DSSP, 8-state):
-HHHHHHHHHHHHHHHHHHHHHHHHHHHHHHHHHHHHHHHHHHHHHHHHHHHHHHHHHHHHHHHHHHHHHHHHHHHHHHHHHHHHHHHHHHHHHHHHHHHHHHHIIIIIHHHHHHHHHHHHHHHHHHHHHHHHHHHHHHHHHHHHHHHHHHHHHHHHHHHHHHHHHHHHHHHHHHHHHHHHHHHHHHHHHHHHHHHHHHHHHHHHHHHHHHHHHHHHHHHHHHHHHHHHHHHHHHHHHHHHHHHHHHHHHHHHHHHHHHHHHHHHHHHHHHHHHHHHHHHHHHHHHHHHHHHHHHHHHHHHHHHHHHHHHHHHHHHHHHHHHHHHHHHHHHHHHHHHHHHHHHHHHHHHHHHHHHHHHHHHHHHSS-S------------------------------------------------------TTHHHHHHHHHHHHHHHHHHHHHHHHHHHHHHHHHHHHHHHHHHHHHHHHHHHHHHHHHHHHHHHHHHHHHHHHHHHHHHHHHHHHHHHHHHHHHHHHHHHHHH--S-----------------PPPP-----PPP--